Protein AF-A0A967LU82-F1 (afdb_monomer_lite)

pLDDT: mean 82.71, std 15.83, range [26.97, 98.06]

Foldseek 3Di:
DDDDPPPDPDDQDQDEDEAELDDDVVNVCSNVVSVHYYYYHDDPVSVVVSVVVRVVVVQFKDFQEDWDWDAQPLDNVDTAFKIKTKIWGDDAQAFIFIFIFMWTWDFDADVVLVGPGTDTATAALVRHGQADNSRFGDQQGHTNQFPHRARSGRLGGHLFVVLVVLQPDDPWDFPDLPDQRLPSAFEWEADPVVQWIDTLGLVPDDCVLQVHDDSLQVLLLSCLQSQAHSHADDSVSSGGGTGHSTRFAHQHQEHWDKDFWAFLVRDTQFIWIWTDHLLQKIWIFGQAWDWDADPVRDIDIDHHSYTDYIYGYSVLSNVSSVSVGRNDRAFHQNWYWDKDWDPDWPPPVPVPSGADRQIFTFMKIWTFRARNFQKIWIKGPRGRRCVPIGTPDMQHEADDCVVHVLPLATGFHWDWDWDWDQDPVRDIDIDIDTDSHDDCVCVCPPFDWPPVPPPPDDDDPIDGDDDPPDDPDPVVVPDD

Secondary structure (DSSP, 8-state):
----------------EEEES---HHHHHHHHHHT--EEEESSHHHHHHHHHHHHHHH-S-B--SPPEEEE-SSSTTSEEEEEEEEEEE--SSSPPEEEEEEEEEEEEE-GGGT--SEEEEEE-TTSSBSB-SSSPBPTT---TT-SS--TT-TTSSHHHHHHHHHSSSSTTS---TTS-TTTTS-EEEEETTTTEEEE-STTT--TTTTT-SSHHHHHHHHHHHTTB-S--SBTTTTB---B-S--SBP-SS-PPEEEEEE-SSS-EEEEEEEEE-TTS-EEEEESS-EEEE-TTS-EEEE-TT-EEEEEE-GGGGGGGGGGG-TTS----S-S-EEEEEEEEETT-SS--SPPPTT--EEEEEEEE-GGG-SEEEEEE--SSSGGG-EEEEEEE--S-TTT-TTTT--B--SPPEEEEEE-TTS-EEEEEE----B-GGGGG-S--B--SSSSSS--TT--B---TT----TTGGG--

Sequence (480 aa):
YDENNNGWATYTHTVHTIGFGLDHPLLGDIAESSGGIYITAFNEGQLINAFHSLSLAMTESQSFVAPVVSVDQANRTQSGDKIYTAFFRPLENDYWIGNLKKYGLRLMQRTECGRSTSEWVVVGSDNQPAVDCYGNFYPTSKSIWSKVADGGEAAAGGVGALLKDAMPGPHPTNVDQGAKWWDFRNMFTYDSATSSMVRFIRDNITSTDLNVADDETRDKVINFMYGYEFAVKDTTKGSPTFKREWILGDMVHSEPTIIDYLDKDNGLEARFVVAGANDGMLHVFTDQAITLTNAAGKSETYEPGREIWAFIPEDLLGNLKNFGDPSVHHYFVDGFSSLYRSRTFNDDVINDGYRGDDEYYNKTLVLSERRGGNSYWALDVSKPNPMDWTVKWQIQGGGDPALNPYSELKQTWSKPIFSRIQMPDDTFKDVVIFAGGYDPEEDGYPEVWEDNDEDGIKDSGESHTDTVGGTAGTYEYFNP

Radius of gyration: 25.56 Å; chains: 1; bounding box: 58×78×75 Å

Structure (mmCIF, N/CA/C/O backbone):
data_AF-A0A967LU82-F1
#
_entry.id   AF-A0A967LU82-F1
#
loop_
_atom_site.group_PDB
_atom_site.id
_atom_site.type_symbol
_atom_site.label_atom_id
_atom_site.label_alt_id
_atom_site.label_comp_id
_atom_site.label_asym_id
_atom_site.label_entity_id
_atom_site.label_seq_id
_atom_site.pdbx_PDB_ins_code
_atom_site.Cartn_x
_atom_site.Cartn_y
_atom_site.Cartn_z
_atom_site.occupancy
_atom_site.B_iso_or_equiv
_atom_site.auth_seq_id
_atom_site.auth_comp_id
_atom_site.auth_asym_id
_atom_site.auth_atom_id
_atom_site.pdbx_PDB_model_num
ATOM 1 N N . TYR A 1 1 ? -11.747 -13.122 44.601 1.00 31.92 1 TYR A N 1
ATOM 2 C CA . TYR A 1 1 ? -10.778 -12.250 45.281 1.00 31.92 1 TYR A CA 1
ATOM 3 C C . TYR A 1 1 ? -9.448 -12.955 45.178 1.00 31.92 1 TYR A C 1
ATOM 5 O O . TYR A 1 1 ? -9.208 -13.884 45.935 1.00 31.92 1 TYR A O 1
ATOM 13 N N . ASP A 1 2 ? -8.682 -12.599 44.155 1.00 26.97 2 ASP A N 1
ATOM 14 C CA . ASP A 1 2 ? -7.276 -12.968 44.026 1.00 26.97 2 ASP A CA 1
ATOM 15 C C . ASP A 1 2 ? -6.509 -11.642 43.982 1.00 26.97 2 ASP A C 1
ATOM 17 O O . ASP A 1 2 ? -6.878 -10.734 43.235 1.00 26.97 2 ASP A O 1
ATOM 21 N N . GLU A 1 3 ? -5.557 -11.485 44.896 1.00 30.44 3 GLU A N 1
ATOM 22 C CA . GLU A 1 3 ? -4.925 -10.215 45.269 1.00 30.44 3 GLU A CA 1
ATOM 23 C C . GLU A 1 3 ? -3.618 -9.947 44.506 1.00 30.44 3 GLU A C 1
ATOM 25 O O . GLU A 1 3 ? -2.878 -9.035 44.857 1.00 30.44 3 GLU A O 1
ATOM 30 N N . ASN A 1 4 ? -3.348 -10.671 43.417 1.00 35.06 4 ASN A N 1
ATOM 31 C CA . ASN A 1 4 ? -2.149 -10.474 42.601 1.00 35.06 4 ASN A CA 1
ATOM 32 C C . ASN A 1 4 ? -2.499 -10.064 41.167 1.00 35.06 4 ASN A C 1
ATOM 34 O O . ASN A 1 4 ? -2.273 -10.798 40.209 1.00 35.06 4 ASN A O 1
ATOM 38 N N . ASN A 1 5 ? -3.030 -8.849 41.017 1.00 37.62 5 ASN A N 1
ATOM 39 C CA . ASN A 1 5 ? -3.242 -8.204 39.721 1.00 37.62 5 ASN A CA 1
ATOM 40 C C . ASN A 1 5 ? -1.912 -7.650 39.172 1.00 37.62 5 ASN A C 1
ATOM 42 O O . ASN A 1 5 ? -1.723 -6.441 39.033 1.00 37.62 5 ASN A O 1
ATOM 46 N N . ASN A 1 6 ? -0.961 -8.544 38.902 1.00 34.47 6 ASN A N 1
ATOM 47 C CA . ASN A 1 6 ? 0.163 -8.232 38.034 1.00 34.47 6 ASN A CA 1
ATOM 48 C C . ASN A 1 6 ? -0.388 -8.236 36.606 1.00 34.47 6 ASN A C 1
ATOM 50 O O . ASN A 1 6 ? -0.737 -9.294 36.095 1.00 34.47 6 ASN A O 1
ATOM 54 N N . GLY A 1 7 ? -0.497 -7.053 35.993 1.00 35.06 7 GLY A N 1
ATOM 55 C CA . GLY A 1 7 ? -1.068 -6.813 34.661 1.00 35.06 7 GLY A CA 1
ATOM 56 C C . GLY A 1 7 ? -0.293 -7.458 33.509 1.00 35.06 7 GLY A C 1
ATOM 57 O O . GLY A 1 7 ? 0.259 -6.765 32.659 1.00 35.06 7 GLY A O 1
ATOM 58 N N . TRP A 1 8 ? -0.231 -8.784 33.495 1.00 32.75 8 TRP A N 1
ATOM 59 C CA . TRP A 1 8 ? 0.333 -9.579 32.421 1.00 32.75 8 TRP A CA 1
ATOM 60 C C . TRP A 1 8 ? -0.795 -9.773 31.414 1.00 32.75 8 TRP A C 1
ATOM 62 O O . TRP A 1 8 ? -1.858 -10.291 31.760 1.00 32.75 8 TRP A O 1
ATOM 72 N N . ALA A 1 9 ? -0.586 -9.303 30.185 1.00 38.06 9 ALA A N 1
ATOM 73 C CA . ALA A 1 9 ? -1.496 -9.576 29.085 1.00 38.06 9 ALA A CA 1
ATOM 74 C C . ALA A 1 9 ? -1.715 -11.093 29.002 1.00 38.06 9 ALA A C 1
ATOM 76 O O . ALA A 1 9 ? -0.766 -11.864 28.857 1.00 38.06 9 ALA A O 1
ATOM 77 N N . THR A 1 10 ? -2.959 -11.533 29.173 1.00 43.41 10 THR A N 1
ATOM 78 C CA . THR A 1 10 ? -3.323 -12.938 29.011 1.00 43.41 10 THR A CA 1
ATOM 79 C C . THR A 1 10 ? -3.406 -13.190 27.511 1.00 43.41 10 THR A C 1
ATOM 81 O O . THR A 1 10 ? -4.362 -12.768 26.868 1.00 43.41 10 THR A O 1
ATOM 84 N N . TYR A 1 11 ? -2.374 -13.804 26.932 1.00 39.41 11 TYR A N 1
ATOM 85 C CA . TYR A 1 11 ? -2.390 -14.208 25.528 1.00 39.41 11 TYR A CA 1
ATOM 86 C C . TYR A 1 11 ? -3.273 -15.449 25.387 1.00 39.41 11 TYR A C 1
ATOM 88 O O . TYR A 1 11 ? -2.876 -16.558 25.751 1.00 39.41 11 TYR A O 1
ATOM 96 N N . THR A 1 12 ? -4.493 -15.263 24.895 1.00 53.53 12 THR A N 1
ATOM 97 C CA . THR A 1 12 ? -5.363 -16.367 24.488 1.00 53.53 12 THR A CA 1
ATOM 98 C C . THR A 1 12 ? -4.834 -16.945 23.181 1.00 53.53 12 THR A C 1
ATOM 100 O O . THR A 1 12 ? -4.870 -16.283 22.149 1.00 53.53 12 THR A O 1
ATOM 103 N N . HIS A 1 13 ? -4.305 -18.166 23.247 1.00 59.56 13 HIS A N 1
ATOM 104 C CA . HIS A 1 13 ? -3.931 -18.951 22.075 1.00 59.56 13 HIS A CA 1
ATOM 105 C C . HIS A 1 13 ? -5.096 -19.870 21.733 1.00 59.56 13 HIS A C 1
ATOM 107 O O . HIS A 1 13 ? -5.561 -20.590 22.616 1.00 59.56 13 HIS A O 1
ATOM 113 N N . THR A 1 14 ? -5.532 -19.864 20.478 1.00 71.88 14 THR A N 1
ATOM 114 C CA . THR A 1 14 ? -6.543 -20.795 19.970 1.00 71.88 14 THR A CA 1
ATOM 115 C C . THR A 1 14 ? -5.876 -22.131 19.656 1.00 71.88 14 THR A C 1
ATOM 117 O O . THR A 1 14 ? -4.931 -22.177 18.869 1.00 71.88 14 THR A O 1
ATOM 120 N N . VAL A 1 15 ? -6.331 -23.224 20.272 1.00 80.62 15 VAL A N 1
ATOM 121 C CA . VAL A 1 15 ? -5.740 -24.558 20.099 1.00 80.62 15 VAL A CA 1
ATOM 122 C C . VAL A 1 15 ? -6.755 -25.473 19.427 1.00 80.62 15 VAL A C 1
ATOM 124 O O . VAL A 1 15 ? -7.807 -25.765 19.981 1.00 80.62 15 VAL A O 1
ATOM 127 N N . HIS A 1 16 ? -6.431 -25.969 18.236 1.00 83.25 16 HIS A N 1
ATOM 128 C CA . HIS A 1 16 ? -7.216 -27.005 17.567 1.00 83.25 16 HIS A CA 1
ATOM 129 C C . HIS A 1 16 ? -6.618 -28.382 17.865 1.00 83.25 16 HIS A C 1
ATOM 131 O O . HIS A 1 16 ? -5.397 -28.534 17.914 1.00 83.25 16 HIS A O 1
ATOM 137 N N . THR A 1 17 ? -7.457 -29.399 18.056 1.00 88.12 17 THR A N 1
ATOM 138 C CA . THR A 1 17 ? -7.002 -30.753 18.402 1.00 88.12 17 THR A CA 1
ATOM 139 C C . THR A 1 17 ? -7.580 -31.788 17.437 1.00 88.12 17 THR A C 1
ATOM 141 O O . THR A 1 17 ? -8.742 -31.713 17.032 1.00 88.12 17 THR A O 1
ATOM 144 N N . ILE A 1 18 ? -6.762 -32.781 17.065 1.00 88.31 18 ILE A N 1
ATOM 145 C CA . ILE A 1 18 ? -7.206 -33.947 16.291 1.00 88.31 18 ILE A CA 1
ATOM 146 C C . ILE A 1 18 ? -7.042 -35.208 17.140 1.00 88.31 18 ILE A C 1
ATOM 148 O O . ILE A 1 18 ? -5.933 -35.576 17.523 1.00 88.31 18 ILE A O 1
ATOM 152 N N . GLY A 1 19 ? -8.147 -35.901 17.405 1.00 87.56 19 GLY A N 1
ATOM 153 C CA . GLY A 1 19 ? -8.141 -37.232 18.004 1.00 87.56 19 GLY A CA 1
ATOM 154 C C . GLY A 1 19 ? -7.982 -38.310 16.934 1.00 87.56 19 GLY A C 1
ATOM 155 O O . GLY A 1 19 ? -8.972 -38.715 16.322 1.00 87.56 19 GLY A O 1
ATOM 156 N N . PHE A 1 20 ? -6.752 -38.775 16.682 1.00 87.88 20 PHE A N 1
ATOM 157 C CA . PHE A 1 20 ? -6.512 -39.853 15.716 1.00 87.88 20 PHE A CA 1
ATOM 158 C C . PHE A 1 20 ? -6.687 -41.237 16.356 1.00 87.88 20 PHE A C 1
ATOM 160 O O . PHE A 1 20 ? -5.961 -41.610 17.275 1.00 87.88 20 PHE A O 1
ATOM 167 N N . GLY A 1 21 ? -7.672 -42.001 15.882 1.00 81.12 21 GLY A N 1
ATOM 168 C CA . GLY A 1 21 ? -8.036 -43.320 16.404 1.00 81.12 21 GLY A CA 1
ATOM 169 C C . GLY A 1 21 ? -8.659 -43.293 17.804 1.00 81.12 21 GLY A C 1
ATOM 170 O O . GLY A 1 21 ? -8.883 -44.353 18.386 1.00 81.12 21 GLY A O 1
ATOM 171 N N . LEU A 1 22 ? -8.932 -42.103 18.346 1.00 85.75 22 LEU A N 1
ATOM 172 C CA . LEU A 1 22 ? -9.372 -41.897 19.719 1.00 85.75 22 LEU A CA 1
ATOM 173 C C . LEU A 1 22 ? -10.269 -40.659 19.819 1.00 85.75 22 LEU A C 1
ATOM 175 O O . LEU A 1 22 ? -9.895 -39.576 19.373 1.00 85.75 22 LEU A O 1
ATOM 179 N N . ASP A 1 23 ? -11.414 -40.828 20.474 1.00 87.69 23 ASP A N 1
ATOM 180 C CA . ASP A 1 23 ? -12.262 -39.735 20.946 1.00 87.69 23 ASP A CA 1
ATOM 181 C C . ASP A 1 23 ? -11.979 -39.513 22.442 1.00 87.69 23 ASP A C 1
ATOM 183 O O . ASP A 1 23 ? -12.190 -40.425 23.248 1.00 87.69 23 ASP A O 1
ATOM 187 N N . HIS A 1 24 ? -11.403 -38.363 22.808 1.00 89.00 24 HIS A N 1
ATOM 188 C CA . HIS A 1 24 ? -10.911 -38.099 24.161 1.00 89.00 24 HIS A CA 1
ATOM 189 C C . HIS A 1 24 ? -11.409 -36.744 24.697 1.00 89.00 24 HIS A C 1
ATOM 191 O O . HIS A 1 24 ? -11.010 -35.707 24.161 1.00 89.00 24 HIS A O 1
ATOM 197 N N . PRO A 1 25 ? -12.155 -36.719 25.823 1.00 87.94 25 PRO A N 1
ATOM 198 C CA . PRO A 1 25 ? -12.735 -35.497 26.390 1.00 87.94 25 PRO A CA 1
ATOM 199 C C . PRO A 1 25 ? -11.718 -34.381 26.638 1.00 87.94 25 PRO A C 1
ATOM 201 O O . PRO A 1 25 ? -11.972 -33.249 26.269 1.00 87.94 25 PRO A O 1
ATOM 204 N N . LEU A 1 26 ? -10.522 -34.708 27.147 1.00 88.62 26 LEU A N 1
ATOM 205 C CA . LEU A 1 26 ? -9.448 -33.720 27.348 1.00 88.62 26 LEU A CA 1
ATOM 206 C C . LEU A 1 26 ? -9.089 -32.940 26.073 1.00 88.62 26 LEU A C 1
ATOM 208 O O . LEU A 1 26 ? -8.809 -31.752 26.155 1.00 88.62 26 LEU A O 1
ATOM 212 N N . LEU A 1 27 ? -9.065 -33.592 24.905 1.00 87.56 27 LEU A N 1
ATOM 213 C CA . LEU A 1 27 ? -8.733 -32.914 23.648 1.00 87.56 27 LEU A CA 1
ATOM 214 C C . LEU A 1 27 ? -9.863 -31.975 23.219 1.00 87.56 27 LEU A C 1
ATOM 216 O O . LEU A 1 27 ? -9.579 -30.889 22.715 1.00 87.56 27 LEU A O 1
ATOM 220 N N . GLY A 1 28 ? -11.112 -32.376 23.475 1.00 86.38 28 GLY A N 1
ATOM 221 C CA . GLY A 1 28 ? -12.290 -31.526 23.326 1.00 86.38 28 GLY A CA 1
ATOM 222 C C . GLY A 1 28 ? -12.247 -30.320 24.261 1.00 86.38 28 GLY A C 1
ATOM 223 O O . GLY A 1 28 ? -12.344 -29.194 23.790 1.00 86.38 28 GLY A O 1
ATOM 224 N N . ASP A 1 29 ? -11.996 -30.543 25.551 1.00 86.44 29 ASP A N 1
ATOM 225 C CA . ASP A 1 29 ? -11.956 -29.496 26.577 1.00 86.44 29 ASP A CA 1
ATOM 226 C C . ASP A 1 29 ? -10.818 -28.487 26.329 1.00 86.44 29 ASP A C 1
ATOM 228 O O . ASP A 1 29 ? -10.999 -27.287 26.534 1.00 86.44 29 ASP A O 1
ATOM 232 N N . ILE A 1 30 ? -9.645 -28.942 25.858 1.00 83.50 30 ILE A N 1
ATOM 233 C CA . ILE A 1 30 ? -8.524 -28.060 25.476 1.00 83.50 30 ILE A CA 1
ATOM 234 C C . ILE A 1 30 ? -8.917 -27.168 24.293 1.00 83.50 30 ILE A C 1
ATOM 236 O O . ILE A 1 30 ? -8.650 -25.962 24.315 1.00 83.50 30 ILE A O 1
ATOM 240 N N . ALA A 1 31 ? -9.549 -27.743 23.267 1.00 85.06 31 ALA A N 1
ATOM 241 C CA . ALA A 1 31 ? -10.000 -26.975 22.116 1.00 85.06 31 ALA A CA 1
ATOM 242 C C . ALA A 1 31 ? -11.109 -25.991 22.512 1.00 85.06 31 ALA A C 1
ATOM 244 O O . ALA A 1 31 ? -10.983 -24.798 22.268 1.00 85.06 31 ALA A O 1
ATOM 245 N N . GLU A 1 32 ? -12.135 -26.440 23.230 1.00 82.00 32 GLU A N 1
ATOM 246 C CA . GLU A 1 32 ? -13.252 -25.595 23.661 1.00 82.00 32 GLU A CA 1
ATOM 247 C C . GLU A 1 32 ? -12.797 -24.454 24.585 1.00 82.00 32 GLU A C 1
ATOM 249 O O . GLU A 1 32 ? -13.165 -23.299 24.372 1.00 82.00 32 GLU A O 1
ATOM 254 N N . SER A 1 33 ? -11.929 -24.740 25.562 1.00 79.00 33 SER A N 1
ATOM 255 C CA . SER A 1 33 ? -11.409 -23.724 26.487 1.00 79.00 33 SER A CA 1
ATOM 256 C C . SER A 1 33 ? -10.528 -22.676 25.802 1.00 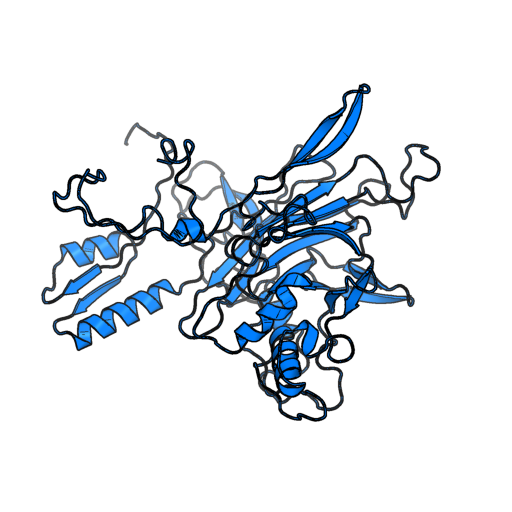79.00 33 SER A C 1
ATOM 258 O O . SER A 1 33 ? -10.335 -21.597 26.365 1.00 79.00 33 SER A O 1
ATOM 260 N N . SER A 1 34 ? -9.969 -22.991 24.634 1.00 74.06 34 SER A N 1
ATOM 261 C CA . SER A 1 34 ? -9.177 -22.062 23.824 1.00 74.06 34 SER A CA 1
ATOM 262 C C . SER A 1 34 ? -9.969 -21.436 22.669 1.00 74.06 34 SER A C 1
ATOM 264 O O . SER A 1 34 ? -9.426 -20.598 21.957 1.00 74.06 34 SER A O 1
ATOM 266 N N . GLY A 1 35 ? -11.241 -21.812 22.480 1.00 70.31 35 GLY A N 1
ATOM 267 C CA . GLY A 1 35 ? -12.061 -21.387 21.340 1.00 70.31 35 GLY A CA 1
ATOM 268 C C . GLY A 1 35 ? -11.730 -22.094 20.017 1.00 70.31 35 GLY A C 1
ATOM 269 O O . GLY A 1 35 ? -12.186 -21.655 18.966 1.00 70.31 35 GLY A O 1
ATOM 270 N N . GLY A 1 36 ? -10.928 -23.161 20.048 1.00 76.00 36 GLY A N 1
ATOM 271 C CA . GLY A 1 36 ? -10.556 -23.967 18.890 1.00 76.00 36 GLY A CA 1
ATOM 272 C C . GLY A 1 36 ? -11.543 -25.093 18.565 1.00 76.00 36 GLY A C 1
ATOM 273 O O . GLY A 1 36 ? -12.593 -25.263 19.182 1.00 76.00 36 GLY A O 1
ATOM 274 N N . ILE A 1 37 ? -11.187 -25.892 17.559 1.00 83.12 37 ILE A N 1
ATOM 275 C CA . ILE A 1 37 ? -12.029 -26.967 17.011 1.00 83.12 37 ILE A CA 1
ATOM 276 C C . ILE A 1 37 ? -11.418 -28.318 17.365 1.00 83.12 37 ILE A C 1
ATOM 278 O O . ILE A 1 37 ? -10.223 -28.535 17.154 1.00 83.12 37 ILE A O 1
ATOM 282 N N . TYR A 1 38 ? -12.258 -29.234 17.846 1.00 87.62 38 TYR A N 1
ATOM 283 C CA . TYR A 1 38 ? -11.906 -30.634 18.041 1.00 87.62 38 TYR A CA 1
ATOM 284 C C . TYR A 1 38 ? -12.461 -31.499 16.905 1.00 87.62 38 TYR A C 1
ATOM 286 O O . TYR A 1 38 ? -13.664 -31.484 16.639 1.00 87.62 38 TYR A O 1
ATOM 294 N N . ILE A 1 39 ? -11.592 -32.268 16.243 1.00 89.06 39 ILE A N 1
ATOM 295 C CA . ILE A 1 39 ? -11.975 -33.214 15.185 1.00 89.06 39 ILE A CA 1
ATOM 296 C C . ILE A 1 39 ? -11.474 -34.614 15.542 1.00 89.06 39 ILE A C 1
ATOM 298 O O . ILE A 1 39 ? -10.340 -34.790 15.978 1.00 89.06 39 ILE A O 1
ATOM 302 N N . THR A 1 40 ? -12.293 -35.640 15.319 1.00 88.75 40 THR A N 1
ATOM 303 C CA . THR A 1 40 ? -11.867 -37.042 15.425 1.00 88.75 40 THR A CA 1
ATOM 304 C C . THR A 1 40 ? -11.640 -37.642 14.042 1.00 88.75 40 THR A C 1
ATOM 306 O O . THR A 1 40 ? -12.401 -37.404 13.104 1.00 88.75 40 THR A O 1
ATOM 309 N N . ALA A 1 41 ? -10.579 -38.434 13.905 1.00 87.56 41 ALA A N 1
ATOM 310 C CA . ALA A 1 41 ? -10.230 -39.118 12.667 1.00 87.56 41 ALA A CA 1
ATOM 311 C C . ALA A 1 41 ? -9.848 -40.570 12.963 1.00 87.56 41 ALA A C 1
ATOM 313 O O . ALA A 1 41 ? -8.946 -40.819 13.747 1.00 87.56 41 ALA A O 1
ATOM 314 N N . PHE A 1 42 ? -10.498 -41.549 12.334 1.00 88.38 42 PHE A N 1
ATOM 315 C CA . PHE A 1 42 ? -10.278 -42.981 12.606 1.00 88.38 42 PHE A CA 1
ATOM 316 C C . PHE A 1 42 ? -9.566 -43.725 11.469 1.00 88.38 42 PHE A C 1
ATOM 318 O O . PHE A 1 42 ? -9.371 -44.937 11.541 1.00 88.38 42 PHE A O 1
ATOM 325 N N . ASN A 1 43 ? -9.199 -43.024 10.398 1.00 83.94 43 ASN A N 1
ATOM 326 C CA . ASN A 1 43 ? -8.420 -43.555 9.284 1.00 83.94 43 ASN A CA 1
ATOM 327 C C . ASN A 1 43 ? -7.684 -42.423 8.554 1.00 83.94 43 ASN A C 1
ATOM 329 O O . ASN A 1 43 ? -7.975 -41.250 8.775 1.00 83.94 43 ASN A O 1
ATOM 333 N N . GLU A 1 44 ? -6.746 -42.786 7.680 1.00 79.69 44 GLU A N 1
ATOM 334 C CA . GLU A 1 44 ? -5.911 -41.856 6.906 1.00 79.69 44 GLU A CA 1
ATOM 335 C C . GLU A 1 44 ? -6.736 -40.817 6.130 1.00 79.69 44 GLU A C 1
ATOM 337 O O . GLU A 1 44 ? -6.476 -39.623 6.237 1.00 79.69 44 GLU A O 1
ATOM 342 N N . GLY A 1 45 ? -7.797 -41.240 5.433 1.00 79.94 45 GLY A N 1
ATOM 343 C CA . GLY A 1 45 ? -8.665 -40.318 4.693 1.00 79.94 45 GLY A CA 1
ATOM 344 C C . GLY A 1 45 ? -9.393 -39.315 5.597 1.00 79.94 45 GLY A C 1
ATOM 345 O O . GLY A 1 45 ? -9.518 -38.142 5.256 1.00 79.94 45 GLY A O 1
ATOM 346 N N . GLN A 1 46 ? -9.845 -39.746 6.778 1.00 78.31 46 GLN A N 1
ATOM 347 C CA . GLN A 1 46 ? -10.445 -38.854 7.775 1.00 78.31 46 GLN A CA 1
ATOM 348 C C . GLN A 1 46 ? -9.419 -37.918 8.413 1.00 78.31 46 GLN A C 1
ATOM 350 O O . GLN A 1 46 ? -9.767 -36.784 8.720 1.00 78.31 46 GLN A O 1
ATOM 355 N N . LEU A 1 47 ? -8.174 -38.364 8.591 1.00 83.06 47 LEU A N 1
ATOM 356 C CA . LEU A 1 47 ? -7.101 -37.532 9.129 1.00 83.06 47 LEU A CA 1
ATOM 357 C C . LEU A 1 47 ? -6.727 -36.422 8.143 1.00 83.06 47 LEU A C 1
ATOM 359 O O . LEU A 1 47 ? -6.637 -35.265 8.539 1.00 83.06 47 LEU A O 1
ATOM 363 N N . ILE A 1 48 ? -6.609 -36.754 6.855 1.00 78.00 48 ILE A N 1
ATOM 364 C CA . ILE A 1 48 ? -6.393 -35.775 5.780 1.00 78.00 48 ILE A CA 1
ATOM 365 C C . ILE A 1 48 ? -7.532 -34.742 5.765 1.00 78.00 48 ILE A C 1
ATOM 367 O O . ILE A 1 48 ? -7.283 -33.540 5.820 1.00 78.00 48 ILE A O 1
ATOM 371 N N . ASN A 1 49 ? -8.792 -35.186 5.797 1.00 77.56 49 ASN A N 1
ATOM 372 C CA . ASN A 1 49 ? -9.946 -34.279 5.841 1.00 77.56 49 ASN A CA 1
ATOM 373 C C . ASN A 1 49 ? -10.002 -33.428 7.122 1.00 77.56 49 ASN A C 1
ATOM 375 O O . ASN A 1 49 ? -10.463 -32.286 7.072 1.00 77.56 49 ASN A O 1
ATOM 379 N N . ALA A 1 50 ? -9.547 -33.964 8.259 1.00 81.62 50 ALA A N 1
ATOM 380 C CA . ALA A 1 50 ? -9.446 -33.223 9.511 1.00 81.62 50 ALA A CA 1
ATOM 381 C C . ALA A 1 50 ? -8.411 -32.095 9.399 1.00 81.62 50 ALA A C 1
ATOM 383 O O . ALA A 1 50 ? -8.723 -30.963 9.761 1.00 81.62 50 ALA A O 1
ATOM 384 N N . PHE A 1 51 ? -7.235 -32.365 8.819 1.00 80.75 51 PHE A N 1
ATOM 385 C CA . PHE A 1 51 ? -6.239 -31.326 8.544 1.00 80.75 51 PHE A CA 1
ATOM 386 C C . PHE A 1 51 ? -6.763 -30.262 7.577 1.00 80.75 51 PHE A C 1
ATOM 388 O O . PHE A 1 51 ? -6.611 -29.079 7.866 1.00 80.75 51 PHE A O 1
ATOM 395 N N . HIS A 1 52 ? -7.455 -30.643 6.497 1.00 76.06 52 HIS A N 1
ATOM 396 C CA . HIS A 1 52 ? -8.074 -29.663 5.594 1.00 76.06 52 HIS A CA 1
ATOM 397 C C . HIS A 1 52 ? -9.144 -28.817 6.296 1.00 76.06 52 HIS A C 1
ATOM 399 O O . HIS A 1 52 ? -9.191 -27.606 6.118 1.00 76.06 52 HIS A O 1
ATOM 405 N N . SER A 1 53 ? -9.985 -29.429 7.132 1.00 73.94 53 SER A N 1
ATOM 406 C CA . SER A 1 53 ? -11.039 -28.712 7.860 1.00 73.94 53 SER A CA 1
ATOM 407 C C . SER A 1 53 ? -10.465 -27.734 8.888 1.00 73.94 53 SER A C 1
ATOM 409 O O . SER A 1 53 ? -10.962 -26.617 9.007 1.00 73.94 53 SER A O 1
ATOM 411 N N . LEU A 1 54 ? -9.406 -28.127 9.609 1.00 75.81 54 LEU A N 1
ATOM 412 C CA . LEU A 1 54 ? -8.697 -27.222 10.514 1.00 75.81 54 LEU A CA 1
ATOM 413 C C . LEU A 1 54 ? -7.955 -26.126 9.753 1.00 75.81 54 LEU A C 1
ATOM 415 O O . LEU A 1 54 ? -8.015 -24.978 10.167 1.00 75.81 54 LEU A O 1
ATOM 419 N N . SER A 1 55 ? -7.324 -26.446 8.622 1.00 66.44 55 SER A N 1
ATOM 420 C CA . SER A 1 55 ? -6.681 -25.448 7.766 1.00 66.44 55 SER A CA 1
ATOM 421 C C . SER A 1 55 ? -7.690 -24.398 7.292 1.00 66.44 55 SER A C 1
ATOM 423 O O . SER A 1 55 ? -7.443 -23.210 7.467 1.00 66.44 55 SER A O 1
ATOM 425 N N . LEU A 1 56 ? -8.876 -24.815 6.834 1.00 64.06 56 LEU A N 1
ATOM 426 C CA . LEU A 1 56 ? -9.976 -23.908 6.487 1.00 64.06 56 LEU A CA 1
ATOM 427 C C . LEU A 1 56 ? -10.444 -23.074 7.688 1.00 64.06 56 LEU A C 1
ATOM 429 O O . LEU A 1 56 ? -10.699 -21.884 7.538 1.00 64.06 56 LEU A O 1
ATOM 433 N N . ALA A 1 57 ? -10.519 -23.649 8.888 1.00 62.00 57 ALA A N 1
ATOM 434 C CA . ALA A 1 57 ? -10.847 -22.886 10.093 1.00 62.00 57 ALA A CA 1
ATOM 435 C C . ALA A 1 57 ? -9.748 -21.886 10.499 1.00 62.00 57 ALA A C 1
ATOM 437 O O . ALA A 1 57 ? -10.045 -20.857 11.090 1.00 62.00 57 ALA A O 1
ATOM 438 N N . MET A 1 58 ? -8.488 -22.157 10.152 1.00 63.91 58 MET A N 1
ATOM 439 C CA . MET A 1 58 ? -7.362 -21.243 10.366 1.00 63.91 58 MET A CA 1
ATOM 440 C C . MET A 1 58 ? -7.268 -20.145 9.293 1.00 63.91 58 MET A C 1
ATOM 442 O O . MET A 1 58 ? -6.511 -19.194 9.474 1.00 63.91 58 MET A O 1
ATOM 446 N N . THR A 1 59 ? -8.054 -20.219 8.210 1.00 56.62 59 THR A N 1
ATOM 447 C CA . THR A 1 59 ? -8.151 -19.152 7.191 1.00 56.62 59 THR A CA 1
ATOM 448 C C . THR A 1 59 ? -9.041 -17.975 7.610 1.00 56.62 59 THR A C 1
ATOM 450 O O . THR A 1 59 ? -9.538 -17.241 6.759 1.00 56.62 59 THR A O 1
ATOM 453 N N . GLU A 1 60 ? -9.275 -17.760 8.907 1.00 60.66 60 GLU A N 1
ATOM 454 C CA . GLU A 1 60 ? -9.936 -16.539 9.378 1.00 60.66 60 GLU A CA 1
ATOM 455 C C . GLU A 1 60 ? -9.089 -15.291 9.093 1.00 60.66 60 GLU A C 1
ATOM 457 O O . GLU A 1 60 ? -7.873 -15.353 8.902 1.00 60.66 60 GLU A O 1
ATOM 462 N N . SER A 1 61 ? -9.752 -14.135 9.049 1.00 57.16 61 SER A N 1
ATOM 463 C CA . SER A 1 61 ? -9.085 -12.848 8.871 1.00 57.16 61 SER A CA 1
ATOM 464 C C . SER A 1 61 ? -8.164 -12.558 10.063 1.00 57.16 61 SER A C 1
ATOM 466 O O . SER A 1 61 ? -8.624 -12.434 11.194 1.00 57.16 61 SER A O 1
ATOM 468 N N . GLN A 1 62 ? -6.867 -12.418 9.805 1.00 64.69 62 GLN A N 1
ATOM 469 C CA . GLN A 1 62 ? -5.834 -12.128 10.794 1.00 64.69 62 GLN A CA 1
ATOM 470 C C . GLN A 1 62 ? -5.361 -10.672 10.692 1.00 64.69 62 GLN A C 1
ATOM 472 O O . GLN A 1 62 ? -5.479 -10.015 9.657 1.00 64.69 62 GLN A O 1
ATOM 477 N N . SER A 1 63 ? -4.785 -10.165 11.781 1.00 56.31 63 SER A N 1
ATOM 478 C CA . SER A 1 63 ? -4.074 -8.885 11.824 1.00 56.31 63 SER A CA 1
ATOM 479 C C . SER A 1 63 ? -2.794 -9.075 12.632 1.00 56.31 63 SER A C 1
ATOM 481 O O . SER A 1 63 ? -2.834 -9.063 13.860 1.00 56.31 63 SER A O 1
ATOM 483 N N . PHE A 1 64 ? -1.656 -9.239 11.952 1.00 55.03 64 PHE A N 1
ATOM 484 C CA . PHE A 1 64 ? -0.337 -9.320 12.602 1.00 55.03 64 PHE A CA 1
ATOM 485 C C . PHE A 1 64 ? 0.394 -7.973 12.660 1.00 55.03 64 PHE A C 1
ATOM 487 O O . PHE A 1 64 ? 1.381 -7.834 13.382 1.00 55.03 64 PHE A O 1
ATOM 494 N N . VAL A 1 65 ? -0.108 -6.962 11.948 1.00 55.75 65 VAL A N 1
ATOM 495 C CA . VAL A 1 65 ? 0.458 -5.611 11.945 1.00 55.75 65 VAL A CA 1
ATOM 496 C C . VAL A 1 65 ? -0.030 -4.826 13.159 1.00 55.75 65 VAL A C 1
ATOM 498 O O . VAL A 1 65 ? -1.219 -4.840 13.492 1.00 55.75 65 VAL A O 1
ATOM 501 N N . ALA A 1 66 ? 0.881 -4.091 13.802 1.00 54.50 66 ALA A N 1
ATOM 502 C CA . ALA A 1 66 ? 0.517 -3.163 14.862 1.00 54.50 66 ALA A CA 1
ATOM 503 C C . ALA A 1 66 ? -0.440 -2.088 14.310 1.00 54.50 66 ALA A C 1
ATOM 505 O O . ALA A 1 66 ? -0.117 -1.416 13.326 1.00 54.50 66 ALA A O 1
ATOM 506 N N . PRO A 1 67 ? -1.619 -1.889 14.919 1.00 57.62 67 PRO A N 1
ATOM 507 C CA . PRO A 1 67 ? -2.540 -0.879 14.441 1.00 57.62 67 PRO A CA 1
ATOM 508 C C . PRO A 1 67 ? -1.965 0.518 14.691 1.00 57.62 67 PRO A C 1
ATOM 510 O O . PRO A 1 67 ? -1.376 0.793 15.740 1.00 57.62 67 PRO A O 1
ATOM 513 N N . VAL A 1 68 ? -2.159 1.424 13.736 1.00 65.50 68 VAL A N 1
ATOM 514 C CA . VAL A 1 68 ? -1.572 2.764 13.797 1.00 65.50 68 VAL A CA 1
ATOM 515 C C . VAL A 1 68 ? -2.603 3.760 14.291 1.00 65.50 68 VAL A C 1
ATOM 517 O O . VAL A 1 68 ? -3.706 3.864 13.759 1.00 65.50 68 VAL A O 1
ATOM 520 N N . VAL A 1 69 ? -2.241 4.510 15.327 1.00 61.06 69 VAL A N 1
ATOM 521 C CA . VAL A 1 69 ? -3.066 5.586 15.876 1.00 61.06 69 VAL A CA 1
ATOM 522 C C . VAL A 1 69 ? -2.560 6.903 15.310 1.00 61.06 69 VAL A C 1
ATOM 524 O O . VAL A 1 69 ? -1.365 7.193 15.371 1.00 61.06 69 VAL A O 1
ATOM 527 N N . SER A 1 70 ? -3.458 7.719 14.754 1.00 55.03 70 SER A N 1
ATOM 528 C CA . SER A 1 70 ? -3.065 9.063 14.314 1.00 55.03 70 SER A CA 1
ATOM 529 C C . SER A 1 70 ? -2.537 9.867 15.493 1.00 55.03 70 SER A C 1
ATOM 531 O O . SER A 1 70 ? -3.097 9.778 16.575 1.00 55.03 70 SER A O 1
ATOM 533 N N . VAL A 1 71 ? -1.515 10.690 15.297 1.00 55.03 71 VAL A N 1
ATOM 534 C CA . VAL A 1 71 ? -1.146 11.748 16.248 1.00 55.03 71 VAL A CA 1
ATOM 535 C C . VAL A 1 71 ? -1.779 13.056 15.798 1.00 55.03 71 VAL A C 1
ATOM 537 O O . VAL A 1 71 ? -1.892 13.313 14.597 1.00 55.03 71 VAL A O 1
ATOM 540 N N . ASP A 1 72 ? -2.213 13.882 16.746 1.00 53.66 72 ASP A N 1
ATOM 541 C CA . ASP A 1 72 ? -2.584 15.254 16.420 1.00 53.66 72 ASP A CA 1
ATOM 542 C C . ASP A 1 72 ? -1.302 16.010 16.035 1.00 53.66 72 ASP A C 1
ATOM 544 O O . ASP A 1 72 ? -0.372 16.163 16.829 1.00 53.66 72 ASP A O 1
ATOM 548 N N . GLN A 1 73 ? -1.206 16.434 14.775 1.00 53.03 73 GLN A N 1
ATOM 549 C CA . GLN A 1 73 ? -0.007 17.112 14.291 1.00 53.03 73 GLN A CA 1
ATOM 550 C C . GLN A 1 73 ? 0.080 18.583 14.694 1.00 53.03 73 GLN A C 1
ATOM 552 O O . GLN A 1 73 ? 1.197 19.114 14.709 1.00 53.03 73 GLN A O 1
ATOM 557 N N . ALA A 1 74 ? -1.040 19.222 15.043 1.00 53.38 74 ALA A N 1
ATOM 558 C CA .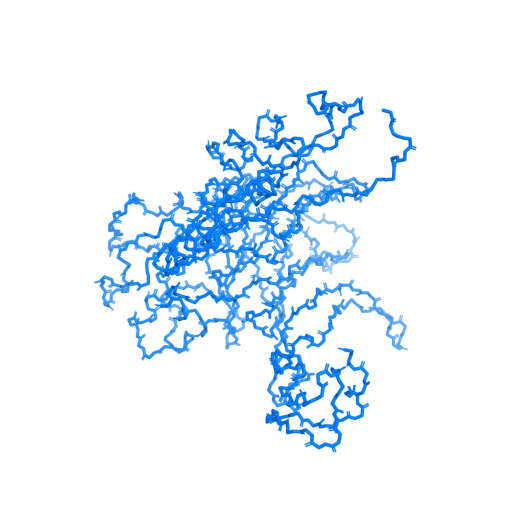 ALA A 1 74 ? -1.050 20.561 15.623 1.00 53.38 74 ALA A CA 1
ATOM 559 C C . ALA A 1 74 ? -0.665 20.497 17.109 1.00 53.38 74 ALA A C 1
ATOM 561 O O . ALA A 1 74 ? 0.092 21.341 17.592 1.00 53.38 74 ALA A O 1
ATOM 562 N N . ASN A 1 75 ? -1.096 19.441 17.808 1.00 48.44 75 ASN A N 1
ATOM 563 C CA . ASN A 1 75 ? -0.692 19.150 19.179 1.00 48.44 75 ASN A CA 1
ATOM 564 C C . ASN A 1 75 ? -0.029 17.769 19.320 1.00 48.44 75 ASN A C 1
ATOM 566 O O . ASN A 1 75 ? -0.645 16.797 19.754 1.00 48.44 75 ASN A O 1
ATOM 570 N N . ARG A 1 76 ? 1.286 17.715 19.069 1.00 55.44 76 ARG A N 1
ATOM 571 C CA . ARG A 1 76 ? 2.113 16.488 19.121 1.00 55.44 76 ARG A CA 1
ATOM 572 C C . ARG A 1 76 ? 2.183 15.791 20.490 1.00 55.44 76 ARG A C 1
ATOM 574 O O . ARG A 1 76 ? 2.875 14.785 20.616 1.00 55.44 76 ARG A O 1
ATOM 581 N N . THR A 1 77 ? 1.527 16.329 21.518 1.00 43.16 77 THR A N 1
ATOM 582 C CA . THR A 1 77 ? 1.426 15.702 22.846 1.00 43.16 77 THR A CA 1
ATOM 583 C C . THR A 1 77 ? 0.186 14.820 23.005 1.00 43.16 77 THR A C 1
ATOM 585 O O . THR A 1 77 ? 0.072 14.128 24.015 1.00 43.16 77 THR A O 1
ATOM 588 N N . GLN A 1 78 ? -0.724 14.812 22.023 1.00 43.31 78 GLN A N 1
ATOM 589 C CA . GLN A 1 78 ? -1.972 14.058 22.082 1.00 43.31 78 GLN A CA 1
ATOM 590 C C . GLN A 1 78 ? -2.054 13.013 20.959 1.00 43.31 78 GLN A C 1
ATOM 592 O O . GLN A 1 78 ? -1.877 13.314 19.775 1.00 43.31 78 GLN A O 1
ATOM 597 N N . SER A 1 79 ? -2.348 11.766 21.332 1.00 59.34 79 SER A N 1
ATOM 598 C CA . SER A 1 79 ? -2.772 10.742 20.375 1.00 59.34 79 SER A CA 1
ATOM 599 C C . SER A 1 79 ? -4.178 11.085 19.882 1.00 59.34 79 SER A C 1
ATOM 601 O O . SER A 1 79 ? -5.049 11.459 20.668 1.00 59.34 79 SER A O 1
ATOM 603 N N . GLY A 1 80 ? -4.389 10.984 18.578 1.00 67.19 80 GLY A N 1
ATOM 604 C CA . GLY A 1 80 ? -5.685 11.148 17.938 1.00 67.19 80 GLY A CA 1
ATOM 605 C C . GLY A 1 80 ? -6.656 10.019 18.287 1.00 67.19 80 GLY A C 1
ATOM 606 O O . GLY A 1 80 ? -6.290 8.990 18.849 1.00 67.19 80 GLY A O 1
ATOM 607 N N . ASP A 1 81 ? -7.919 10.217 17.928 1.00 80.56 81 ASP A N 1
ATOM 608 C CA . ASP A 1 81 ? -9.038 9.339 18.278 1.00 80.56 81 ASP A CA 1
ATOM 609 C C . ASP A 1 81 ? -9.346 8.291 17.197 1.00 80.56 81 ASP A C 1
ATOM 611 O O . ASP A 1 81 ? -10.423 7.695 17.211 1.00 80.56 81 ASP A O 1
ATOM 615 N N . LYS A 1 82 ? -8.447 8.092 16.224 1.00 87.69 82 LYS A N 1
ATOM 616 C CA . LYS A 1 82 ? -8.609 7.148 15.109 1.00 87.69 82 LYS A CA 1
ATOM 617 C C . LYS A 1 82 ? -7.487 6.126 15.093 1.00 87.69 82 LYS A C 1
ATOM 619 O O . LYS A 1 82 ? -6.326 6.471 15.311 1.00 87.69 82 LYS A O 1
ATOM 624 N N . ILE A 1 83 ? -7.862 4.895 14.773 1.00 87.50 83 ILE A N 1
ATOM 625 C CA . ILE A 1 83 ? -6.970 3.752 14.625 1.00 87.50 83 ILE A CA 1
ATOM 626 C C . ILE A 1 83 ? -7.161 3.138 13.236 1.00 87.50 83 ILE A C 1
ATOM 628 O O . ILE A 1 83 ? -8.294 2.988 12.770 1.00 87.50 83 ILE A O 1
ATOM 632 N N . TYR A 1 84 ? -6.054 2.823 12.574 1.00 90.25 84 TYR A N 1
ATOM 633 C CA . TYR A 1 84 ? -6.011 2.172 11.269 1.00 90.25 84 TYR A CA 1
ATOM 634 C C . TYR A 1 84 ? -5.447 0.774 11.451 1.00 90.25 84 TYR A C 1
ATOM 636 O O . TYR A 1 84 ? -4.361 0.607 12.008 1.00 90.25 84 TYR A O 1
ATOM 644 N N . THR A 1 85 ? -6.194 -0.219 10.991 1.00 87.75 85 THR A N 1
ATOM 645 C CA . THR A 1 85 ? -5.859 -1.628 11.179 1.00 87.75 85 THR A CA 1
ATOM 646 C C . THR A 1 85 ? -5.847 -2.315 9.829 1.00 87.75 85 THR A C 1
ATOM 648 O O . THR A 1 85 ? -6.835 -2.258 9.089 1.00 87.75 85 THR A O 1
ATOM 651 N N . ALA A 1 86 ? -4.705 -2.919 9.513 1.00 89.38 86 ALA A N 1
ATOM 652 C CA . ALA A 1 86 ? -4.532 -3.779 8.360 1.00 89.38 86 ALA A CA 1
ATOM 653 C C . ALA A 1 86 ? -4.991 -5.198 8.718 1.00 89.38 86 ALA A C 1
ATOM 655 O O . ALA A 1 86 ? -4.696 -5.695 9.800 1.00 89.38 86 ALA A O 1
ATOM 656 N N . PHE A 1 87 ? -5.724 -5.828 7.815 1.00 88.75 87 PHE A N 1
ATOM 657 C CA . PHE A 1 87 ? -6.196 -7.199 7.935 1.00 88.75 87 PHE A CA 1
ATOM 658 C C . PHE A 1 87 ? -5.739 -7.972 6.719 1.00 88.75 87 PHE A C 1
ATOM 660 O O . PHE A 1 87 ? -5.665 -7.418 5.620 1.00 88.75 87 PHE A O 1
ATOM 667 N N . PHE A 1 88 ? -5.526 -9.265 6.893 1.00 89.31 88 PHE A N 1
ATOM 668 C CA . PHE A 1 88 ? -5.346 -10.161 5.775 1.00 89.31 88 PHE A CA 1
ATOM 669 C C . PHE A 1 88 ? -5.990 -11.514 6.031 1.00 89.31 88 PHE A C 1
ATOM 671 O O . PHE A 1 88 ? -6.297 -11.871 7.164 1.00 89.31 88 PHE A O 1
ATOM 678 N N . ARG A 1 89 ? -6.221 -12.265 4.962 1.00 88.25 89 ARG A N 1
ATOM 679 C CA . ARG A 1 89 ? -6.769 -13.608 5.025 1.00 88.25 89 ARG A CA 1
ATOM 680 C C . ARG A 1 89 ? -5.980 -14.515 4.088 1.00 88.25 89 ARG A C 1
ATOM 682 O O . ARG A 1 89 ? -6.053 -14.297 2.872 1.00 88.25 89 ARG A O 1
ATOM 689 N N . PRO A 1 90 ? -5.245 -15.503 4.622 1.00 85.19 90 PRO A N 1
ATOM 690 C CA . PRO A 1 90 ? -4.571 -16.477 3.789 1.00 85.19 90 PRO A CA 1
ATOM 691 C C . PRO A 1 90 ? -5.607 -17.345 3.078 1.00 85.19 90 PRO A C 1
ATOM 693 O O . PRO A 1 90 ? -6.617 -17.728 3.670 1.00 85.19 90 PRO A O 1
ATOM 696 N N . LEU A 1 91 ? -5.363 -17.640 1.807 1.00 82.75 91 LEU A N 1
ATOM 697 C CA . LEU A 1 91 ? -6.177 -18.557 1.017 1.00 82.75 91 LEU A CA 1
ATOM 698 C C . LEU A 1 91 ? -5.294 -19.669 0.457 1.00 82.75 91 LEU A C 1
ATOM 700 O O . LEU A 1 91 ? -4.118 -19.458 0.161 1.00 82.75 91 LEU A O 1
ATOM 704 N N . GLU A 1 92 ? -5.868 -20.862 0.342 1.00 79.44 92 GLU A N 1
ATOM 705 C CA . GLU A 1 92 ? -5.216 -22.004 -0.292 1.00 79.44 92 GLU A CA 1
ATOM 706 C C . GLU A 1 92 ? -5.504 -21.972 -1.797 1.00 79.44 92 GLU A C 1
ATOM 708 O O . GLU A 1 92 ? -6.665 -21.885 -2.198 1.00 79.44 92 GLU A O 1
ATOM 713 N N . ASN A 1 93 ? -4.463 -22.075 -2.629 1.00 81.19 93 ASN A N 1
ATOM 714 C CA . ASN A 1 93 ? -4.569 -22.036 -4.095 1.00 81.19 93 ASN A CA 1
ATOM 715 C C . ASN A 1 93 ? -5.260 -20.776 -4.650 1.00 81.19 93 ASN A C 1
ATOM 717 O O . ASN A 1 93 ? -5.837 -20.813 -5.740 1.00 81.19 93 ASN A O 1
ATOM 721 N N . ASP A 1 94 ? -5.218 -19.677 -3.900 1.00 86.88 94 ASP A N 1
ATOM 722 C CA . ASP A 1 94 ? -5.727 -18.375 -4.308 1.00 86.88 94 ASP A CA 1
ATOM 723 C C . ASP A 1 94 ? -4.890 -17.264 -3.661 1.00 86.88 94 ASP A C 1
ATOM 725 O O . ASP A 1 94 ? -4.157 -17.476 -2.690 1.00 86.88 94 ASP A O 1
ATOM 729 N N . TYR A 1 95 ? -5.008 -16.057 -4.198 1.00 90.81 95 TYR A N 1
ATOM 730 C CA . TYR A 1 95 ? -4.264 -14.902 -3.718 1.00 90.81 95 TYR A CA 1
ATOM 731 C C . TYR A 1 95 ? -4.763 -14.477 -2.346 1.00 90.81 95 TYR A C 1
ATOM 733 O O . TYR A 1 95 ? -5.965 -14.315 -2.119 1.00 90.81 95 TYR A O 1
ATOM 741 N N . TRP A 1 96 ? -3.827 -14.241 -1.434 1.00 91.44 96 TRP A N 1
ATOM 742 C CA . TRP A 1 96 ? -4.161 -13.750 -0.110 1.00 91.44 96 TRP A CA 1
ATOM 743 C C . TRP A 1 96 ? -4.857 -12.395 -0.202 1.00 91.44 96 TRP A C 1
ATOM 745 O O . TRP A 1 96 ? -4.522 -11.521 -1.003 1.00 91.44 96 TRP A O 1
ATOM 755 N N . ILE A 1 97 ? -5.879 -12.248 0.628 1.00 92.62 97 ILE A N 1
ATOM 756 C CA . ILE A 1 97 ? -6.739 -11.072 0.638 1.00 92.62 97 ILE A CA 1
ATOM 757 C C . ILE A 1 97 ? -6.220 -10.113 1.692 1.00 92.62 97 ILE A C 1
ATOM 759 O O . ILE A 1 97 ? -5.982 -10.543 2.814 1.00 92.62 97 ILE A O 1
ATOM 763 N N . GLY A 1 98 ? -6.135 -8.820 1.385 1.00 93.50 98 GLY A N 1
ATOM 764 C CA . GLY A 1 98 ? -5.881 -7.791 2.389 1.00 93.50 98 GLY A CA 1
ATOM 765 C C . GLY A 1 98 ? -6.933 -6.707 2.450 1.00 93.50 98 GLY A C 1
ATOM 766 O O . GLY A 1 98 ? -7.755 -6.521 1.550 1.00 93.50 98 GLY A O 1
ATOM 767 N N . ASN A 1 99 ? -6.922 -5.976 3.557 1.00 94.81 99 ASN A N 1
ATOM 768 C CA . ASN A 1 99 ? -7.797 -4.841 3.768 1.00 94.81 99 ASN A CA 1
ATOM 769 C C . ASN A 1 99 ? -7.197 -3.860 4.766 1.00 94.81 99 ASN A C 1
ATOM 771 O O . ASN A 1 99 ? -6.453 -4.237 5.662 1.00 94.81 99 ASN A O 1
ATOM 775 N N . LEU A 1 100 ? -7.601 -2.603 4.657 1.00 94.56 100 LEU A N 1
ATOM 776 C CA . LEU A 1 100 ? -7.294 -1.569 5.628 1.00 94.56 100 LEU A CA 1
ATOM 777 C C . LEU A 1 100 ? -8.603 -0.954 6.105 1.00 94.56 100 LEU A C 1
ATOM 779 O O . LEU A 1 100 ? -9.461 -0.553 5.310 1.00 94.56 100 LEU A O 1
ATOM 783 N N . LYS A 1 101 ? -8.765 -0.881 7.422 1.00 94.25 101 LYS A N 1
ATOM 784 C CA . LYS A 1 101 ? -9.978 -0.370 8.055 1.00 94.25 101 LYS A CA 1
ATOM 785 C C . LYS A 1 101 ? -9.643 0.720 9.052 1.00 94.25 101 LYS A C 1
ATOM 787 O O . LYS A 1 101 ? -8.608 0.691 9.711 1.00 94.25 101 LYS A O 1
ATOM 792 N N . LYS A 1 102 ? -10.566 1.669 9.178 1.00 94.44 102 LYS A N 1
ATOM 793 C CA . LYS A 1 102 ? -10.493 2.773 10.134 1.00 94.44 102 LYS A CA 1
ATOM 794 C C . LYS A 1 102 ? -11.528 2.569 11.232 1.00 94.44 102 LYS A C 1
ATOM 796 O O . LYS A 1 102 ? -12.710 2.396 10.937 1.00 94.44 102 LYS A O 1
ATOM 801 N N . TYR A 1 103 ? -11.109 2.666 12.484 1.00 92.81 103 TYR A N 1
ATOM 802 C CA . TYR A 1 103 ? -11.985 2.660 13.654 1.00 92.81 103 TYR A CA 1
ATOM 803 C C . TYR A 1 103 ? -11.731 3.899 14.517 1.00 92.81 103 TYR A C 1
ATOM 805 O O . TYR A 1 103 ? -10.755 4.631 14.330 1.00 92.81 103 TYR A O 1
ATOM 813 N N . GLY A 1 104 ? -12.642 4.172 15.446 1.00 91.31 104 GLY A N 1
ATOM 814 C CA . GLY A 1 104 ? -12.442 5.184 16.477 1.00 91.31 104 GLY A CA 1
ATOM 815 C C . GLY A 1 104 ? -11.825 4.586 17.739 1.00 91.31 104 GLY A C 1
ATOM 816 O O . GLY A 1 104 ? -11.986 3.401 18.013 1.00 91.31 104 GLY A O 1
ATOM 817 N N . LEU A 1 105 ? -11.179 5.422 18.540 1.00 88.38 105 LEU A N 1
ATOM 818 C CA . LEU A 1 105 ? -10.768 5.137 19.907 1.00 88.38 105 LEU A CA 1
ATOM 819 C C . LEU A 1 105 ? -11.534 6.065 20.839 1.00 88.38 105 LEU A C 1
ATOM 821 O O . LEU A 1 105 ? -11.475 7.287 20.708 1.00 88.38 105 LEU A O 1
ATOM 825 N N . ARG A 1 106 ? -12.268 5.486 21.790 1.00 89.00 106 ARG A N 1
ATOM 826 C CA . ARG A 1 106 ? -13.074 6.256 22.739 1.00 89.00 106 ARG A CA 1
ATOM 827 C C . ARG A 1 106 ? -12.893 5.736 24.152 1.00 89.00 106 ARG A C 1
ATOM 829 O O . ARG A 1 106 ? -12.946 4.534 24.386 1.00 89.00 106 ARG A O 1
ATOM 836 N N . LEU A 1 107 ? -12.722 6.661 25.091 1.00 90.31 107 LEU A N 1
ATOM 837 C CA . LEU A 1 107 ? -12.699 6.348 26.512 1.00 90.31 107 LEU A CA 1
ATOM 838 C C . LEU A 1 107 ? -14.129 6.049 26.984 1.00 90.31 107 LEU A C 1
ATOM 840 O O . LEU A 1 107 ? -15.001 6.919 26.919 1.00 90.31 107 LEU A O 1
ATOM 844 N N . MET A 1 108 ? -14.383 4.824 27.435 1.00 89.31 108 MET A N 1
ATOM 845 C CA . MET A 1 108 ? -15.703 4.398 27.908 1.00 89.31 108 MET A CA 1
ATOM 846 C C . MET A 1 108 ? -15.604 3.301 28.963 1.00 89.31 108 MET A C 1
ATOM 848 O O . MET A 1 108 ? -14.617 2.575 29.035 1.00 89.31 108 MET A O 1
ATOM 852 N N . GLN A 1 109 ? -16.635 3.190 29.795 1.00 90.06 109 GLN A N 1
ATOM 853 C CA . GLN A 1 109 ? -16.731 2.153 30.814 1.00 90.06 109 GLN A CA 1
ATOM 854 C C . GLN A 1 109 ? -17.439 0.921 30.235 1.00 90.06 109 GLN A C 1
ATOM 856 O O . GLN A 1 109 ? -18.586 1.023 29.803 1.00 90.06 109 GLN A O 1
ATOM 861 N N . ARG A 1 110 ? -16.766 -0.235 30.248 1.00 87.25 110 ARG A N 1
ATOM 862 C CA . ARG A 1 110 ? -17.288 -1.524 29.759 1.00 87.25 110 ARG A CA 1
ATOM 863 C C . ARG A 1 110 ? -17.836 -2.364 30.918 1.00 87.25 110 ARG A C 1
ATOM 865 O O . ARG A 1 110 ? -17.222 -3.344 31.349 1.00 87.25 110 ARG A O 1
ATOM 872 N N . THR A 1 111 ? -18.987 -1.967 31.464 1.00 86.75 111 THR A N 1
ATOM 873 C CA . THR A 1 111 ? -19.623 -2.667 32.600 1.00 86.75 111 THR A CA 1
ATOM 874 C C . THR A 1 111 ? -19.990 -4.117 32.287 1.00 86.75 111 THR A C 1
ATOM 876 O O . THR A 1 111 ? -19.905 -4.977 33.158 1.00 86.75 111 THR A O 1
ATOM 879 N N . GLU A 1 112 ? -20.343 -4.399 31.036 1.00 86.81 112 GLU A N 1
ATOM 880 C CA . GLU A 1 112 ? -20.615 -5.732 30.500 1.00 86.81 112 GLU A CA 1
ATOM 881 C C . GLU A 1 112 ? -19.381 -6.646 30.525 1.00 86.81 112 GLU A C 1
ATOM 883 O O . GLU A 1 112 ? -19.525 -7.861 30.586 1.00 86.81 112 GLU A O 1
ATOM 888 N N . CYS A 1 113 ? -18.179 -6.065 30.562 1.00 85.00 113 CYS A N 1
ATOM 889 C CA . CYS A 1 113 ? -16.913 -6.780 30.716 1.00 85.00 113 CYS A CA 1
ATOM 890 C C . CYS A 1 113 ? -16.470 -6.899 32.184 1.00 85.00 113 CYS A C 1
ATOM 892 O O . CYS A 1 113 ? -15.329 -7.267 32.455 1.00 85.00 113 CYS A O 1
ATOM 894 N N . GLY A 1 114 ? -17.321 -6.516 33.144 1.00 85.31 114 GLY A N 1
ATOM 895 C CA . GLY A 1 114 ? -16.961 -6.455 34.563 1.00 85.31 114 GLY A CA 1
ATOM 896 C C . GLY A 1 114 ? -15.949 -5.352 34.903 1.00 85.31 114 GLY A C 1
ATOM 897 O O . GLY A 1 114 ? -15.386 -5.356 35.997 1.00 85.31 114 GLY A O 1
ATOM 898 N N . ARG A 1 115 ? -15.706 -4.401 33.989 1.00 81.94 115 ARG A N 1
ATOM 899 C CA . ARG A 1 115 ? -14.727 -3.319 34.162 1.00 81.94 115 ARG A CA 1
ATOM 900 C C . ARG A 1 115 ? -15.406 -2.082 34.752 1.00 81.94 115 ARG A C 1
ATOM 902 O O . ARG A 1 115 ? -16.390 -1.567 34.221 1.00 81.94 115 ARG A O 1
ATOM 909 N N . SER A 1 116 ? -14.889 -1.607 35.884 1.00 82.31 116 SER A N 1
ATOM 910 C CA . SER A 1 116 ? -15.433 -0.457 36.624 1.00 82.31 116 SER A CA 1
ATOM 911 C C . SER A 1 116 ? -14.752 0.872 36.286 1.00 82.31 116 SER A C 1
ATOM 913 O O . SER A 1 116 ? -15.284 1.930 36.612 1.00 82.31 116 SER A O 1
ATOM 915 N N . THR A 1 117 ? -13.601 0.829 35.617 1.00 86.50 117 THR A N 1
ATOM 916 C CA . THR A 1 117 ? -12.850 2.001 35.159 1.00 86.50 117 THR A CA 1
ATOM 917 C C . THR A 1 117 ? -13.024 2.190 33.661 1.00 86.50 117 THR A C 1
ATOM 919 O O . THR A 1 117 ? -13.063 1.213 32.915 1.00 86.50 117 THR A O 1
ATOM 922 N N . SER A 1 118 ? -13.103 3.443 33.212 1.00 87.12 118 SER A N 1
ATOM 923 C CA . SER A 1 118 ? -13.100 3.739 31.781 1.00 87.12 118 SER A CA 1
ATOM 924 C C . SER A 1 118 ? -11.768 3.349 31.148 1.00 87.12 118 SER A C 1
ATOM 926 O O . SER A 1 118 ? -10.707 3.629 31.703 1.00 87.12 118 SER A O 1
ATOM 928 N N . GLU A 1 119 ? -11.836 2.756 29.967 1.00 82.44 119 GLU A N 1
ATOM 929 C CA . GLU A 1 119 ? -10.686 2.321 29.179 1.00 82.44 119 GLU A CA 1
ATOM 930 C C . GLU A 1 119 ? -10.837 2.771 27.723 1.00 82.44 119 GLU A C 1
ATOM 932 O O . GLU A 1 119 ? -11.926 3.165 27.290 1.00 82.44 119 GLU A O 1
ATOM 937 N N . TRP A 1 120 ? -9.740 2.752 26.971 1.00 82.56 120 TRP A N 1
ATOM 938 C CA . TRP A 1 120 ? -9.782 3.019 25.539 1.00 82.56 120 TRP A CA 1
ATOM 939 C C . TRP A 1 120 ? -10.386 1.824 24.814 1.00 82.56 120 TRP A C 1
ATOM 941 O O . TRP A 1 120 ? -9.866 0.716 24.884 1.00 82.56 120 TRP A O 1
ATOM 951 N N . VAL A 1 121 ? -11.484 2.067 24.107 1.00 86.75 121 VAL A N 1
ATOM 952 C CA . VAL A 1 121 ? -12.216 1.041 23.370 1.00 86.75 121 VAL A CA 1
ATOM 953 C C . VAL A 1 121 ? -12.227 1.388 21.892 1.00 86.75 121 VAL A C 1
ATOM 955 O O . VAL A 1 121 ? -12.489 2.535 21.514 1.00 86.75 121 VAL A O 1
ATOM 958 N N . VAL A 1 122 ? -11.971 0.375 21.064 1.00 89.19 122 VAL A N 1
ATOM 959 C CA . VAL A 1 122 ? -12.139 0.455 19.613 1.00 89.19 122 VAL A CA 1
ATOM 960 C C . VAL A 1 122 ? -13.629 0.518 19.299 1.00 89.19 122 VAL A C 1
ATOM 962 O O . VAL A 1 122 ? -14.395 -0.364 19.695 1.00 89.19 122 VAL A O 1
ATOM 965 N N . VAL A 1 123 ? -14.047 1.565 18.595 1.00 93.19 123 VAL A N 1
ATOM 966 C CA . VAL A 1 123 ? -15.445 1.807 18.235 1.00 93.19 123 VAL A CA 1
ATOM 967 C C . VAL A 1 123 ? -15.654 1.850 16.727 1.00 93.19 123 VAL A C 1
ATOM 969 O O . VAL A 1 123 ? -14.789 2.297 15.971 1.00 93.19 123 VAL A O 1
ATOM 972 N N . GLY A 1 124 ? -16.822 1.385 16.293 1.00 93.69 124 GLY A N 1
ATOM 973 C CA . GLY A 1 124 ? -17.244 1.431 14.899 1.00 93.69 124 GLY A CA 1
ATOM 974 C C . GLY A 1 124 ? -17.704 2.822 14.457 1.00 93.69 124 GLY A C 1
ATOM 975 O O . GLY A 1 124 ? -17.637 3.805 15.199 1.00 93.69 124 GLY A O 1
ATOM 976 N N . SER A 1 125 ? -18.229 2.900 13.233 1.00 94.31 125 SER A N 1
ATOM 977 C CA . SER A 1 125 ? -18.779 4.129 12.638 1.00 94.31 125 SER A CA 1
ATOM 978 C C . SER A 1 125 ? -19.943 4.745 13.430 1.00 94.31 125 SER A C 1
ATOM 980 O O . SER A 1 125 ? -20.224 5.933 13.309 1.00 94.31 125 SER A O 1
ATOM 982 N N . ASP A 1 126 ? -20.618 3.940 14.248 1.00 94.06 126 ASP A N 1
ATOM 983 C CA . ASP A 1 126 ? -21.748 4.307 15.104 1.00 94.06 126 ASP A CA 1
ATOM 984 C C . ASP A 1 126 ? -21.320 4.699 16.533 1.00 94.06 126 ASP A C 1
ATOM 986 O O . ASP A 1 126 ? -22.165 4.949 17.396 1.00 94.06 126 ASP A O 1
ATOM 990 N N . ASN A 1 127 ? -20.008 4.771 16.788 1.00 93.25 127 ASN A N 1
ATOM 991 C CA . ASN A 1 127 ? -19.388 4.988 18.096 1.00 93.25 127 ASN A CA 1
ATOM 992 C C . ASN A 1 127 ? -19.711 3.912 19.152 1.00 93.25 127 ASN A C 1
ATOM 994 O O . ASN A 1 127 ? -19.451 4.141 20.340 1.00 93.25 127 ASN A O 1
ATOM 998 N N . GLN A 1 128 ? -20.247 2.755 18.757 1.00 93.69 128 GLN A N 1
ATOM 999 C CA . GLN A 1 128 ? -20.410 1.602 19.644 1.00 93.69 128 GLN A CA 1
ATOM 1000 C C . GLN A 1 128 ? -19.138 0.752 19.660 1.00 93.69 128 GLN A C 1
ATOM 1002 O O . GLN A 1 128 ? -18.366 0.811 18.699 1.00 93.69 128 GLN A O 1
ATOM 1007 N N . PRO A 1 129 ? -18.887 -0.027 20.730 1.00 92.25 129 PRO A N 1
ATOM 1008 C CA . PRO A 1 129 ? -17.780 -0.973 20.753 1.00 92.25 129 PRO A CA 1
ATOM 1009 C C . PRO A 1 129 ? -17.767 -1.856 19.502 1.00 92.25 129 PRO A C 1
ATOM 1011 O O . PRO A 1 129 ? -18.750 -2.529 19.201 1.00 92.25 129 PRO A O 1
ATOM 1014 N N . ALA A 1 130 ? -16.653 -1.845 18.772 1.00 91.94 130 ALA A N 1
ATOM 1015 C CA . ALA A 1 130 ? -16.451 -2.722 17.622 1.00 91.94 130 ALA A CA 1
ATOM 1016 C C . ALA A 1 130 ? -16.002 -4.123 18.052 1.00 91.94 130 ALA A C 1
ATOM 1018 O O . ALA A 1 130 ? -16.207 -5.076 17.307 1.00 91.94 130 ALA A O 1
ATOM 1019 N N . VAL A 1 131 ? -15.423 -4.228 19.251 1.00 86.88 131 VAL A N 1
ATOM 1020 C CA . VAL A 1 131 ? -14.862 -5.458 19.807 1.00 86.88 131 VAL A CA 1
ATOM 1021 C C . VAL A 1 131 ? -15.516 -5.851 21.129 1.00 86.88 131 VAL A C 1
ATOM 1023 O O . VAL A 1 131 ? -15.969 -4.999 21.912 1.00 86.88 131 VAL A O 1
ATOM 1026 N N . ASP A 1 132 ? -15.533 -7.152 21.391 1.00 85.75 132 ASP A N 1
ATOM 1027 C CA . ASP A 1 132 ? -15.951 -7.745 22.653 1.00 85.75 132 ASP A CA 1
ATOM 1028 C C . ASP A 1 132 ? -14.969 -7.426 23.800 1.00 85.75 132 ASP A C 1
ATOM 1030 O O . ASP A 1 132 ? -14.146 -6.511 23.721 1.00 85.75 132 ASP A O 1
ATOM 1034 N N . CYS A 1 133 ? -15.114 -8.116 24.928 1.00 83.06 133 CYS A N 1
ATOM 1035 C CA . CYS A 1 133 ? -14.258 -7.908 26.094 1.00 83.06 133 CYS A CA 1
ATOM 1036 C C . CYS A 1 133 ? -12.833 -8.464 25.919 1.00 83.06 133 CYS A C 1
ATOM 1038 O O . CYS A 1 133 ? -11.951 -8.106 26.703 1.00 83.06 133 CYS A O 1
ATOM 1040 N N . TYR A 1 134 ? -12.613 -9.309 24.912 1.00 79.44 134 TYR A N 1
ATOM 1041 C CA . TYR A 1 134 ? -11.371 -10.026 24.629 1.00 79.44 134 TYR A CA 1
ATOM 1042 C C . TYR A 1 134 ? -10.635 -9.478 23.399 1.00 79.44 134 TYR A C 1
ATOM 1044 O O . TYR A 1 134 ? -9.484 -9.830 23.175 1.00 79.44 134 TYR A O 1
ATOM 1052 N N . GLY A 1 135 ? -11.262 -8.569 22.646 1.00 76.75 135 GLY A N 1
ATOM 1053 C CA . GLY A 1 135 ? -10.677 -7.937 21.464 1.00 76.75 135 GLY A CA 1
ATOM 1054 C C . GLY A 1 135 ? -11.168 -8.522 20.140 1.00 76.75 135 GLY A C 1
ATOM 1055 O O . GLY A 1 135 ? -10.745 -8.038 19.093 1.00 76.75 135 GLY A O 1
ATOM 1056 N N . ASN A 1 136 ? -12.090 -9.489 20.161 1.00 80.50 136 ASN A N 1
ATOM 1057 C CA . ASN A 1 136 ? -12.681 -10.033 18.940 1.00 80.50 136 ASN A CA 1
ATOM 1058 C C . ASN A 1 136 ? -13.713 -9.058 18.383 1.00 80.50 136 ASN A C 1
ATOM 1060 O O . ASN A 1 136 ? -14.523 -8.505 19.132 1.00 80.50 136 ASN A O 1
ATOM 1064 N N . PHE A 1 137 ? -13.721 -8.859 17.068 1.00 86.31 137 PHE A N 1
ATOM 1065 C CA . PHE A 1 137 ? -14.698 -7.985 16.431 1.00 86.31 137 PHE A CA 1
ATOM 1066 C C . PHE A 1 137 ? -16.101 -8.591 16.482 1.00 86.31 137 PHE A C 1
ATOM 1068 O O . PHE A 1 137 ? -16.314 -9.764 16.186 1.00 86.31 137 PHE A O 1
ATOM 1075 N N . TYR A 1 138 ? -17.096 -7.769 16.814 1.00 87.38 138 TYR A N 1
ATOM 1076 C CA . TYR A 1 138 ? -18.487 -8.180 16.665 1.00 87.38 138 TYR A CA 1
ATOM 1077 C C . TYR A 1 138 ? -18.831 -8.291 15.176 1.00 87.38 138 TYR A C 1
ATOM 1079 O O . TYR A 1 138 ? -18.540 -7.342 14.445 1.00 87.38 138 TYR A O 1
ATOM 1087 N N . PRO A 1 139 ? -19.560 -9.327 14.720 1.00 88.75 139 PRO A N 1
ATOM 1088 C CA . PRO A 1 139 ? -19.985 -9.440 13.318 1.00 88.75 139 PRO A CA 1
ATOM 1089 C C . PRO A 1 139 ? -20.830 -8.254 12.830 1.00 88.75 139 PRO A C 1
ATOM 1091 O O . PRO A 1 139 ? -20.837 -7.909 11.652 1.00 88.75 139 PRO A O 1
ATOM 1094 N N . THR A 1 140 ? -21.543 -7.595 13.747 1.00 91.81 140 THR A N 1
ATOM 1095 C CA . THR A 1 140 ? -22.340 -6.393 13.467 1.00 91.81 140 THR A CA 1
ATOM 1096 C C . THR A 1 140 ? -21.515 -5.108 13.450 1.00 91.81 140 THR A C 1
ATOM 1098 O O . THR A 1 140 ? -22.056 -4.049 13.131 1.00 91.81 140 THR A O 1
ATOM 1101 N N . SER A 1 141 ? -20.233 -5.166 13.824 1.00 93.81 141 SER A N 1
ATOM 1102 C CA . SER A 1 141 ? -19.363 -3.996 13.827 1.00 93.81 141 SER A CA 1
ATOM 1103 C C . SER A 1 141 ? -19.131 -3.500 12.402 1.00 93.81 141 SER A C 1
ATOM 1105 O O . SER A 1 141 ? -19.052 -4.256 11.429 1.00 93.81 141 SER A O 1
ATOM 1107 N N . LYS A 1 142 ? -19.052 -2.179 12.282 1.00 96.00 142 LYS A N 1
ATOM 1108 C CA . LYS A 1 142 ? -18.868 -1.486 11.015 1.00 96.00 142 LYS A CA 1
ATOM 1109 C C . LYS A 1 142 ? -17.706 -0.516 11.150 1.00 96.00 142 LYS A C 1
ATOM 1111 O O . LYS A 1 142 ? -17.789 0.420 11.949 1.00 96.00 142 LYS A O 1
ATOM 1116 N N . SER A 1 143 ? -16.643 -0.720 10.378 1.00 95.19 143 SER A N 1
ATOM 1117 C CA . SER A 1 143 ? -15.544 0.244 10.307 1.00 95.19 143 SER A CA 1
ATOM 1118 C C . SER A 1 143 ? -15.986 1.541 9.611 1.00 95.19 143 SER A C 1
ATOM 1120 O O . SER A 1 143 ? -16.988 1.584 8.895 1.00 95.19 143 SER A O 1
ATOM 1122 N N . ILE A 1 144 ? -15.260 2.633 9.854 1.00 95.38 144 ILE A N 1
ATOM 1123 C CA . ILE A 1 144 ? -15.649 4.002 9.477 1.00 95.38 144 ILE A CA 1
ATOM 1124 C C . ILE A 1 144 ? -15.777 4.178 7.959 1.00 95.38 144 ILE A C 1
ATOM 1126 O O . ILE A 1 144 ? -16.673 4.887 7.509 1.00 95.38 144 ILE A O 1
ATOM 1130 N N . TRP A 1 145 ? -14.915 3.533 7.172 1.00 95.81 145 TRP A N 1
ATOM 1131 C CA . TRP A 1 145 ? -14.957 3.619 5.706 1.00 95.81 145 TRP A CA 1
ATOM 1132 C C . TRP A 1 145 ? -15.938 2.633 5.060 1.00 95.81 145 TRP A C 1
ATOM 1134 O O . TRP A 1 145 ? -16.275 2.771 3.885 1.00 95.81 145 TRP A O 1
ATOM 1144 N N . SER A 1 146 ? -16.427 1.643 5.807 1.00 95.56 146 SER A N 1
ATOM 1145 C CA . SER A 1 146 ? -17.338 0.640 5.266 1.00 95.56 146 SER A CA 1
ATOM 1146 C C . SER A 1 146 ? -18.723 1.205 4.968 1.00 95.56 146 SER A C 1
ATOM 1148 O O . SER A 1 146 ? -19.255 2.062 5.674 1.00 95.56 146 SER A O 1
ATOM 1150 N N . LYS A 1 147 ? -19.385 0.636 3.956 1.00 92.56 147 LYS A N 1
ATOM 1151 C CA . LYS A 1 147 ? -20.813 0.882 3.685 1.00 92.56 147 LYS A CA 1
ATOM 1152 C C . LYS A 1 147 ? -21.723 -0.051 4.490 1.00 92.56 147 LYS A C 1
ATOM 1154 O O . LYS A 1 147 ? -22.787 0.378 4.938 1.00 92.56 147 LYS A O 1
ATOM 1159 N N . VAL A 1 148 ? -21.268 -1.275 4.750 1.00 93.00 148 VAL A N 1
ATOM 1160 C CA . VAL A 1 148 ? -21.987 -2.346 5.466 1.00 93.00 148 VAL A CA 1
ATOM 1161 C C . VAL A 1 148 ? -21.231 -2.775 6.727 1.00 93.00 148 VAL A C 1
ATOM 1163 O O . VAL A 1 148 ? -20.075 -2.393 6.890 1.00 93.00 148 VAL A O 1
ATOM 1166 N N . ALA A 1 149 ? -21.876 -3.530 7.621 1.00 94.75 149 ALA A N 1
ATOM 1167 C CA . ALA A 1 149 ? -21.167 -4.191 8.717 1.00 94.75 149 ALA A CA 1
ATOM 1168 C C . ALA A 1 149 ? -20.135 -5.165 8.137 1.00 94.75 149 ALA A C 1
ATOM 1170 O O . ALA A 1 149 ? -20.446 -5.904 7.203 1.00 94.75 149 ALA A O 1
ATOM 1171 N N . ASP A 1 150 ? -18.913 -5.101 8.650 1.00 92.69 150 ASP A N 1
ATOM 1172 C CA . ASP A 1 150 ? -17.772 -5.843 8.116 1.00 92.69 150 ASP A CA 1
ATOM 1173 C C . ASP A 1 150 ? -17.141 -6.788 9.134 1.00 92.69 150 ASP A C 1
ATOM 1175 O O . ASP A 1 150 ? -16.333 -7.618 8.740 1.00 92.69 150 ASP A O 1
ATOM 1179 N N . GLY A 1 151 ? -17.490 -6.675 10.417 1.00 90.50 151 GLY A N 1
ATOM 1180 C CA . GLY A 1 151 ? -17.103 -7.654 11.425 1.00 90.50 151 GLY A CA 1
ATOM 1181 C C . GLY A 1 151 ? -15.602 -7.854 11.621 1.00 90.50 151 GLY A C 1
ATOM 1182 O O . GLY A 1 151 ? -15.219 -8.876 12.165 1.00 90.50 151 GLY A O 1
ATOM 1183 N N . GLY A 1 152 ? -14.746 -6.935 11.160 1.00 85.88 152 GLY A N 1
ATOM 1184 C CA . GLY A 1 152 ? -13.297 -7.174 11.152 1.00 85.88 152 GLY A CA 1
ATOM 1185 C C . GLY A 1 152 ? -12.808 -8.089 10.016 1.00 85.88 152 GLY A C 1
ATOM 1186 O O . GLY A 1 152 ? -11.608 -8.217 9.830 1.00 85.88 152 GLY A O 1
ATOM 1187 N N . GLU A 1 153 ? -13.686 -8.588 9.142 1.00 90.44 153 GLU A N 1
ATOM 1188 C CA . GLU A 1 153 ? -13.317 -9.485 8.037 1.00 90.44 153 GLU A CA 1
ATOM 1189 C C . GLU A 1 153 ? -12.490 -8.803 6.941 1.00 90.44 153 GLU A C 1
ATOM 1191 O O . GLU A 1 153 ? -12.898 -7.775 6.395 1.00 90.44 153 GLU A O 1
ATOM 1196 N N . ALA A 1 154 ? -11.365 -9.394 6.542 1.00 90.38 154 ALA A N 1
ATOM 1197 C CA . ALA A 1 154 ? -10.513 -8.873 5.479 1.00 90.38 154 ALA A CA 1
ATOM 1198 C C . ALA A 1 154 ? -11.287 -8.769 4.153 1.00 90.38 154 ALA A C 1
ATOM 1200 O O . ALA A 1 154 ? -11.246 -7.734 3.496 1.00 90.38 154 ALA A O 1
ATOM 1201 N N . ALA A 1 155 ? -12.102 -9.771 3.816 1.00 91.69 155 ALA A N 1
ATOM 1202 C CA . ALA A 1 155 ? -12.896 -9.804 2.584 1.00 91.69 155 ALA A CA 1
ATOM 1203 C C . ALA A 1 155 ? -14.201 -8.970 2.628 1.00 91.69 155 ALA A C 1
ATOM 1205 O O . ALA A 1 155 ? -15.067 -9.132 1.765 1.00 91.69 155 ALA A O 1
ATOM 1206 N N . ALA A 1 156 ? -14.384 -8.089 3.621 1.00 93.38 156 ALA A N 1
ATOM 1207 C CA . ALA A 1 156 ? -15.563 -7.231 3.724 1.00 93.38 156 ALA A CA 1
ATOM 1208 C C . ALA A 1 156 ? -15.223 -5.799 4.155 1.00 93.38 156 ALA A C 1
ATOM 1210 O O . ALA A 1 156 ? -14.384 -5.557 5.022 1.00 93.38 156 ALA A O 1
ATOM 1211 N N . GLY A 1 157 ? -15.944 -4.830 3.586 1.00 95.06 157 GLY A N 1
ATOM 1212 C CA . GLY A 1 157 ? -15.820 -3.425 3.970 1.00 95.06 157 GLY A CA 1
ATOM 1213 C C . GLY A 1 157 ? -14.417 -2.844 3.758 1.00 95.06 157 GLY A C 1
ATOM 1214 O O . GLY A 1 157 ? -13.652 -3.322 2.919 1.00 95.06 157 GLY A O 1
ATOM 1215 N N . GLY A 1 158 ? -14.089 -1.798 4.516 1.00 95.25 158 GLY A N 1
ATOM 1216 C CA . GLY A 1 158 ? -12.795 -1.122 4.464 1.00 95.25 158 GLY A CA 1
ATOM 1217 C C . GLY A 1 158 ? -12.475 -0.520 3.098 1.00 95.25 158 GLY A C 1
ATOM 1218 O O . GLY A 1 158 ? -13.352 -0.335 2.248 1.00 95.25 158 GLY A O 1
ATOM 1219 N N . VAL A 1 159 ? -11.195 -0.224 2.884 1.00 96.31 159 VAL A N 1
ATOM 1220 C CA . VAL A 1 159 ? -10.719 0.293 1.595 1.00 96.31 159 VAL A CA 1
ATOM 1221 C C . VAL A 1 159 ? -10.818 -0.755 0.483 1.00 96.31 159 VAL A C 1
ATOM 1223 O O . VAL A 1 159 ? -11.036 -0.388 -0.667 1.00 96.31 159 VAL A O 1
ATOM 1226 N N . GLY A 1 160 ? -10.728 -2.053 0.798 1.00 95.06 160 GLY A N 1
ATOM 1227 C CA . GLY A 1 160 ? -10.792 -3.110 -0.214 1.00 95.06 160 GLY A CA 1
ATOM 1228 C C . GLY A 1 160 ? -12.166 -3.202 -0.889 1.00 95.06 160 GLY A C 1
ATOM 1229 O O . GLY A 1 160 ? -12.249 -3.285 -2.116 1.00 95.06 160 GLY A O 1
ATOM 1230 N N . ALA A 1 161 ? -13.258 -3.053 -0.127 1.00 94.88 161 ALA A N 1
ATOM 1231 C CA . ALA A 1 161 ? -14.599 -2.959 -0.710 1.00 94.88 161 ALA A CA 1
ATOM 1232 C C . ALA A 1 161 ? -14.789 -1.665 -1.520 1.00 94.88 161 ALA A C 1
ATOM 1234 O O . ALA A 1 161 ? -15.434 -1.683 -2.567 1.00 94.88 161 ALA A O 1
ATOM 1235 N N . LEU A 1 162 ? -14.207 -0.545 -1.075 1.00 95.12 162 LEU A N 1
ATOM 1236 C CA . LEU A 1 162 ? -14.255 0.719 -1.819 1.00 95.12 162 LEU A CA 1
ATOM 1237 C C . LEU A 1 162 ? -13.468 0.652 -3.135 1.00 95.12 162 LEU A C 1
ATOM 1239 O O . LEU A 1 162 ? -13.905 1.226 -4.133 1.00 95.12 162 LEU A O 1
ATOM 1243 N N . LEU A 1 163 ? -12.339 -0.060 -3.154 1.00 94.00 163 LEU A N 1
ATOM 1244 C CA . LEU A 1 163 ? -11.556 -0.320 -4.362 1.00 94.00 163 LEU A CA 1
ATOM 1245 C C . LEU A 1 163 ? -12.328 -1.221 -5.336 1.00 94.00 163 LEU A C 1
ATOM 1247 O O . LEU A 1 163 ? -12.397 -0.920 -6.527 1.00 94.00 163 LEU A O 1
ATOM 1251 N N . LYS A 1 164 ? -12.983 -2.272 -4.828 1.00 91.75 164 LYS A N 1
ATOM 1252 C CA . LYS A 1 164 ? -13.878 -3.133 -5.617 1.00 91.75 164 LYS A CA 1
ATOM 1253 C C . LYS A 1 164 ? -15.028 -2.342 -6.247 1.00 91.75 164 LYS A C 1
ATOM 1255 O O . LYS A 1 164 ? -15.291 -2.486 -7.440 1.00 91.75 164 LYS A O 1
ATOM 1260 N N . ASP A 1 165 ? -15.675 -1.474 -5.472 1.00 90.25 165 ASP A N 1
ATOM 1261 C CA . ASP A 1 165 ? -16.769 -0.612 -5.937 1.00 90.25 165 ASP A CA 1
ATOM 1262 C C . ASP A 1 165 ? -16.323 0.413 -6.994 1.00 90.25 165 ASP A C 1
ATOM 1264 O O . ASP A 1 165 ? -17.142 0.870 -7.792 1.00 90.25 165 ASP A O 1
ATOM 1268 N N . ALA A 1 166 ? -15.041 0.793 -7.003 1.00 89.25 166 ALA A N 1
ATOM 1269 C CA . ALA A 1 166 ? -14.488 1.725 -7.982 1.00 89.25 166 ALA A CA 1
ATOM 1270 C C . ALA A 1 166 ? -14.292 1.095 -9.372 1.00 89.25 166 ALA A C 1
ATOM 1272 O O . ALA A 1 166 ? -14.189 1.828 -10.357 1.00 89.25 166 ALA A O 1
ATOM 1273 N N . MET A 1 167 ? -14.252 -0.240 -9.479 1.00 87.31 167 MET A N 1
ATOM 1274 C CA . MET A 1 167 ? -14.068 -0.910 -10.766 1.00 87.31 167 MET A CA 1
ATOM 1275 C C . MET A 1 167 ? -15.227 -0.615 -11.737 1.00 87.31 167 MET A C 1
ATOM 1277 O O . MET A 1 167 ? -16.397 -0.740 -11.368 1.00 87.31 167 MET A O 1
ATOM 1281 N N . PRO A 1 168 ? -14.953 -0.366 -13.029 1.00 82.94 168 PRO A N 1
ATOM 1282 C CA . PRO A 1 168 ? -15.976 0.021 -14.001 1.00 82.94 168 PRO A CA 1
ATOM 1283 C C . PRO A 1 168 ? -16.948 -1.123 -14.331 1.00 82.94 168 PRO A C 1
ATOM 1285 O O . PRO A 1 168 ? -16.522 -2.235 -14.633 1.00 82.94 168 PRO A O 1
ATOM 1288 N N . GLY A 1 169 ? -18.258 -0.862 -14.313 1.00 76.00 169 GLY A N 1
ATOM 1289 C CA . GLY A 1 169 ? -19.307 -1.832 -14.675 1.00 76.00 169 GLY A CA 1
ATOM 1290 C C . GLY A 1 169 ? -19.644 -2.867 -13.583 1.00 76.00 169 GLY A C 1
ATOM 1291 O O . GLY A 1 169 ? -18.953 -2.957 -12.568 1.00 76.00 169 GLY A O 1
ATOM 1292 N N . PRO A 1 170 ? -20.708 -3.672 -13.744 1.00 68.56 170 PRO A N 1
ATOM 1293 C CA . PRO A 1 170 ? -21.089 -4.670 -12.746 1.00 68.56 170 PRO A CA 1
ATOM 1294 C C . PRO A 1 170 ? -20.153 -5.892 -12.754 1.00 68.56 170 PRO A C 1
ATOM 1296 O O . PRO A 1 170 ? -19.710 -6.357 -13.805 1.00 68.56 170 PRO A O 1
ATOM 1299 N N . HIS A 1 171 ? -19.869 -6.453 -11.579 1.00 63.62 171 HIS A N 1
ATOM 1300 C CA . HIS A 1 171 ? -19.213 -7.760 -11.439 1.00 63.62 171 HIS A CA 1
ATOM 1301 C C . HIS A 1 171 ? -20.229 -8.886 -11.737 1.00 63.62 171 HIS A C 1
ATOM 1303 O O . HIS A 1 171 ? -21.360 -8.776 -11.262 1.00 63.62 171 HIS A O 1
ATOM 1309 N N . PRO A 1 172 ? -19.901 -9.972 -12.472 1.00 57.81 172 PRO A N 1
ATOM 1310 C CA . PRO A 1 172 ? -18.655 -10.298 -13.177 1.00 57.81 172 PRO A CA 1
ATOM 1311 C C . PRO A 1 172 ? -18.771 -10.040 -14.696 1.00 57.81 172 PRO A C 1
ATOM 1313 O O . PRO A 1 172 ? -18.388 -10.878 -15.508 1.00 57.81 172 PRO A O 1
ATOM 1316 N N . THR A 1 173 ? -19.407 -8.949 -15.133 1.00 60.16 173 THR A N 1
ATOM 1317 C CA . THR A 1 173 ? -19.630 -8.758 -16.578 1.00 60.16 173 THR A CA 1
ATOM 1318 C C . THR A 1 173 ? -18.338 -8.397 -17.312 1.00 60.16 173 THR A C 1
ATOM 1320 O O . THR A 1 173 ? -17.496 -7.673 -16.784 1.00 60.16 173 THR A O 1
ATOM 1323 N N . ASN A 1 174 ? -18.205 -8.921 -18.537 1.00 57.09 174 ASN A N 1
ATOM 1324 C CA . ASN A 1 174 ? -17.140 -8.588 -19.484 1.00 57.09 174 ASN A CA 1
ATOM 1325 C C . ASN A 1 174 ? -16.924 -7.072 -19.554 1.00 57.09 174 ASN A C 1
ATOM 1327 O O . ASN A 1 174 ? -17.877 -6.319 -19.761 1.00 57.09 174 ASN A O 1
ATOM 1331 N N . VAL A 1 175 ? -15.667 -6.654 -19.446 1.00 61.12 175 VAL A N 1
ATOM 1332 C CA . VAL A 1 175 ? -15.275 -5.248 -19.517 1.00 61.12 175 VAL A CA 1
ATOM 1333 C C . VAL A 1 175 ? -15.623 -4.662 -20.882 1.00 61.12 175 VAL A C 1
ATOM 1335 O O . VAL A 1 175 ? -15.465 -5.313 -21.921 1.00 61.12 175 VAL A O 1
ATOM 1338 N N . ASP A 1 176 ? -16.127 -3.429 -20.873 1.00 56.78 176 ASP A N 1
ATOM 1339 C CA . ASP A 1 176 ? -16.531 -2.717 -22.078 1.00 56.78 176 ASP A CA 1
ATOM 1340 C C . ASP A 1 176 ? -15.300 -2.438 -22.962 1.00 56.78 176 ASP A C 1
ATOM 1342 O O . ASP A 1 176 ? -14.371 -1.726 -22.582 1.00 56.78 176 ASP A O 1
ATOM 1346 N N . GLN A 1 177 ? -15.270 -3.043 -24.152 1.00 54.94 177 GLN A N 1
ATOM 1347 C CA . GLN A 1 177 ? -14.060 -3.299 -24.960 1.00 54.94 177 GLN A CA 1
ATOM 1348 C C . GLN A 1 177 ? -13.474 -2.059 -25.670 1.00 54.94 177 GLN A C 1
ATOM 1350 O O . GLN A 1 177 ? -12.571 -2.186 -26.506 1.00 54.94 177 GLN A O 1
ATOM 1355 N N . GLY A 1 178 ? -14.033 -0.876 -25.404 1.00 55.41 178 GLY A N 1
ATOM 1356 C CA . GLY A 1 178 ? -13.628 0.409 -25.981 1.00 55.41 178 GLY A CA 1
ATOM 1357 C C . GLY A 1 178 ? -13.177 1.454 -24.957 1.00 55.41 178 GLY A C 1
ATOM 1358 O O . GLY A 1 178 ? -12.683 2.504 -25.363 1.00 55.41 178 GLY A O 1
ATOM 1359 N N . ALA A 1 179 ? -13.328 1.190 -23.656 1.00 65.12 179 ALA A N 1
ATOM 1360 C CA . ALA A 1 179 ? -12.883 2.088 -22.595 1.00 65.12 179 ALA A CA 1
ATOM 1361 C C . ALA A 1 179 ? -11.504 1.662 -22.076 1.00 65.12 179 ALA A C 1
ATOM 1363 O O . ALA A 1 179 ? -11.200 0.474 -22.016 1.00 65.12 179 ALA A O 1
ATOM 1364 N N . LYS A 1 180 ? -10.675 2.629 -21.672 1.00 81.00 180 LYS A N 1
ATOM 1365 C CA . LYS A 1 180 ? -9.440 2.384 -20.919 1.00 81.00 180 LYS A CA 1
ATOM 1366 C C . LYS A 1 180 ? -9.805 1.774 -19.561 1.00 81.00 180 LYS A C 1
ATOM 1368 O O . LYS A 1 180 ? -10.109 2.487 -18.608 1.00 81.00 180 LYS A O 1
ATOM 1373 N N . TRP A 1 181 ? -9.832 0.446 -19.477 1.00 83.19 181 TRP A N 1
ATOM 1374 C CA . TRP A 1 181 ? -10.340 -0.301 -18.315 1.00 83.19 181 TRP A CA 1
ATOM 1375 C C . TRP A 1 181 ? -9.528 -0.110 -17.029 1.00 83.19 181 TRP A C 1
ATOM 1377 O O . TRP A 1 181 ? -9.969 -0.529 -15.959 1.00 83.19 181 TRP A O 1
ATOM 1387 N N . TRP A 1 182 ? -8.368 0.528 -17.146 1.00 87.44 182 TRP A N 1
ATOM 1388 C CA . TRP A 1 182 ? -7.462 0.923 -16.075 1.00 87.44 182 TRP A CA 1
ATOM 1389 C C . TRP A 1 182 ? -7.719 2.337 -15.521 1.00 87.44 182 TRP A C 1
ATOM 1391 O O . TRP A 1 182 ? -7.129 2.701 -14.508 1.00 87.44 182 TRP A O 1
ATOM 1401 N N . ASP A 1 183 ? -8.575 3.161 -16.142 1.00 87.56 183 ASP A N 1
ATOM 1402 C CA . ASP A 1 183 ? -8.723 4.586 -15.777 1.00 87.56 183 ASP A CA 1
ATOM 1403 C C . ASP A 1 183 ? -9.258 4.811 -14.351 1.00 87.56 183 ASP A C 1
ATOM 1405 O O . ASP A 1 183 ? -9.045 5.879 -13.781 1.00 87.56 183 ASP A O 1
ATOM 1409 N N . PHE A 1 184 ? -9.919 3.814 -13.753 1.00 88.12 184 PHE A N 1
ATOM 1410 C CA . PHE A 1 184 ? -10.458 3.903 -12.392 1.00 88.12 184 PHE A CA 1
ATOM 1411 C C . PHE A 1 184 ? -9.380 3.903 -11.294 1.00 88.12 184 PHE A C 1
ATOM 1413 O O . PHE A 1 184 ? -9.688 4.228 -10.147 1.00 88.12 184 PHE A O 1
ATOM 1420 N N . ARG A 1 185 ? -8.139 3.518 -11.629 1.00 91.31 185 ARG A N 1
ATOM 1421 C CA . ARG A 1 185 ? -7.027 3.375 -10.685 1.00 91.31 185 ARG A CA 1
ATOM 1422 C C . ARG A 1 185 ? -5.769 4.056 -11.218 1.00 91.31 185 ARG A C 1
ATOM 1424 O O . ARG A 1 185 ? -5.423 3.967 -12.400 1.00 91.31 185 ARG A O 1
ATOM 1431 N N . ASN A 1 186 ? -5.069 4.752 -10.334 1.00 92.62 186 ASN A N 1
ATOM 1432 C CA . ASN A 1 186 ? -3.875 5.513 -10.675 1.00 92.62 186 ASN A CA 1
ATOM 1433 C C . ASN A 1 186 ? -2.644 4.799 -10.123 1.00 92.62 186 ASN A C 1
ATOM 1435 O O . ASN A 1 186 ? -2.256 5.015 -8.982 1.00 92.62 186 ASN A O 1
ATOM 1439 N N . MET A 1 187 ? -2.064 3.931 -10.946 1.00 96.19 187 MET A N 1
ATOM 1440 C CA . MET A 1 187 ? -0.872 3.157 -10.613 1.00 96.19 187 MET A CA 1
ATOM 1441 C C . MET A 1 187 ? 0.323 3.724 -11.366 1.00 96.19 187 MET A C 1
ATOM 1443 O O . MET A 1 187 ? 0.216 4.023 -12.561 1.00 96.19 187 MET A O 1
ATOM 1447 N N . PHE A 1 188 ? 1.445 3.859 -10.676 1.00 97.25 188 PHE A N 1
ATOM 1448 C CA . PHE A 1 188 ? 2.687 4.387 -11.217 1.00 97.25 188 PHE A CA 1
ATOM 1449 C C . PHE A 1 188 ? 3.847 3.455 -10.897 1.00 97.25 188 PHE A C 1
ATOM 1451 O O . PHE A 1 188 ? 3.823 2.732 -9.906 1.00 97.25 188 PHE A O 1
ATOM 1458 N N . THR A 1 189 ? 4.866 3.495 -11.737 1.00 97.62 189 THR A N 1
ATOM 1459 C CA . THR A 1 189 ? 6.176 2.916 -11.461 1.00 97.62 189 THR A CA 1
ATOM 1460 C C . THR A 1 189 ? 7.247 3.953 -11.779 1.00 97.62 189 THR A C 1
ATOM 1462 O O . THR A 1 189 ? 6.947 5.018 -12.332 1.00 97.62 189 THR A O 1
ATOM 1465 N N . TYR A 1 190 ? 8.478 3.675 -11.378 1.00 96.94 190 TYR A N 1
ATOM 1466 C CA . TYR A 1 190 ? 9.620 4.505 -11.715 1.00 96.94 190 TYR A CA 1
ATOM 1467 C C . TYR A 1 190 ? 10.291 3.947 -12.965 1.00 96.94 190 TYR A C 1
ATOM 1469 O O . TYR A 1 190 ? 10.449 2.740 -13.091 1.00 96.94 190 TYR A O 1
ATOM 1477 N N . ASP A 1 191 ? 10.646 4.825 -13.894 1.00 95.12 191 ASP A N 1
ATOM 1478 C CA . ASP A 1 191 ? 11.489 4.485 -15.033 1.00 95.12 191 ASP A CA 1
ATOM 1479 C C . ASP A 1 191 ? 12.869 5.098 -14.793 1.00 95.12 191 ASP A C 1
ATOM 1481 O O . ASP A 1 191 ? 13.057 6.316 -14.918 1.00 95.12 191 ASP A O 1
ATOM 1485 N N . SER A 1 192 ? 13.834 4.253 -14.432 1.00 91.31 192 SER A N 1
ATOM 1486 C CA . SER A 1 192 ? 15.218 4.655 -14.179 1.00 91.31 192 SER A CA 1
ATOM 1487 C C . SER A 1 192 ? 15.927 5.209 -15.415 1.00 91.31 192 SER A C 1
ATOM 1489 O O . SER A 1 192 ? 16.854 6.010 -15.271 1.00 91.31 192 SER A O 1
ATOM 1491 N N . ALA A 1 193 ? 15.492 4.853 -16.628 1.00 91.00 193 ALA A N 1
ATOM 1492 C CA . ALA A 1 193 ? 16.095 5.346 -17.862 1.00 91.00 193 ALA A CA 1
ATOM 1493 C C . ALA A 1 193 ? 15.716 6.806 -18.144 1.00 91.00 193 ALA A C 1
ATOM 1495 O O . ALA A 1 193 ? 16.522 7.562 -18.695 1.00 91.00 193 ALA A O 1
ATOM 1496 N N . THR A 1 194 ? 14.503 7.216 -17.763 1.00 92.19 194 THR A N 1
ATOM 1497 C CA . THR A 1 194 ? 14.027 8.603 -17.910 1.00 92.19 194 THR A CA 1
ATOM 1498 C C . THR A 1 194 ? 14.038 9.399 -16.605 1.00 92.19 194 THR A C 1
ATOM 1500 O O . THR A 1 194 ? 13.783 10.606 -16.625 1.00 92.19 194 THR A O 1
ATOM 1503 N N . SER A 1 195 ? 14.363 8.754 -15.483 1.00 92.88 195 SER A N 1
ATOM 1504 C CA . SER A 1 195 ? 14.316 9.307 -14.127 1.00 92.88 195 SER A CA 1
ATOM 1505 C C . SER A 1 195 ? 12.965 9.936 -13.789 1.00 92.88 195 SER A C 1
ATOM 1507 O O . SER A 1 195 ? 12.893 11.052 -13.263 1.00 92.88 195 SER A O 1
ATOM 1509 N N . SER A 1 196 ? 11.873 9.253 -14.139 1.00 93.69 196 SER A N 1
ATOM 1510 C CA . SER A 1 196 ? 10.527 9.810 -14.014 1.00 93.69 196 SER A CA 1
ATOM 1511 C C . SER A 1 196 ? 9.492 8.794 -13.536 1.00 93.69 196 SER A C 1
ATOM 1513 O O . SER A 1 196 ? 9.650 7.587 -13.698 1.00 93.69 196 SER A O 1
ATOM 1515 N N . MET A 1 197 ? 8.420 9.299 -12.917 1.00 94.69 197 MET A N 1
ATOM 1516 C CA . MET A 1 197 ? 7.241 8.491 -12.611 1.00 94.69 197 MET A CA 1
ATOM 1517 C C . MET A 1 197 ? 6.429 8.284 -13.888 1.00 94.69 197 MET A C 1
ATOM 1519 O O . MET A 1 197 ? 5.970 9.251 -14.502 1.00 94.69 197 MET A O 1
ATOM 1523 N N . VAL A 1 198 ? 6.189 7.027 -14.249 1.00 95.69 198 VAL A N 1
ATOM 1524 C CA . VAL A 1 198 ? 5.382 6.646 -15.410 1.00 95.69 198 VAL A CA 1
ATOM 1525 C C . VAL A 1 198 ? 4.138 5.896 -14.960 1.00 95.69 198 VAL A C 1
ATOM 1527 O O . VAL A 1 198 ? 4.160 5.109 -14.015 1.00 95.69 198 VAL A O 1
ATOM 1530 N N . ARG A 1 199 ? 3.004 6.148 -15.620 1.00 95.38 199 ARG A N 1
ATOM 1531 C CA . ARG A 1 199 ? 1.763 5.423 -15.311 1.00 95.38 199 ARG A CA 1
ATOM 1532 C C . ARG A 1 199 ? 1.939 3.957 -15.709 1.00 95.38 199 ARG A C 1
ATOM 1534 O O . ARG A 1 199 ? 2.352 3.697 -16.836 1.00 95.38 199 ARG A O 1
ATOM 1541 N N . PHE A 1 200 ? 1.585 3.023 -14.834 1.00 96.88 200 PHE A N 1
ATOM 1542 C CA . PHE A 1 200 ? 1.656 1.588 -15.102 1.00 96.88 200 PHE A CA 1
ATOM 1543 C C . PHE A 1 200 ? 0.507 1.173 -16.028 1.00 96.88 200 PHE A C 1
ATOM 1545 O O . PHE A 1 200 ? -0.537 0.732 -15.579 1.00 96.88 200 PHE A O 1
ATOM 1552 N N . ILE A 1 201 ? 0.644 1.391 -17.332 1.00 94.56 201 ILE A N 1
ATOM 1553 C CA . ILE A 1 201 ? -0.372 1.058 -18.342 1.00 94.56 201 ILE A CA 1
ATOM 1554 C C . ILE A 1 201 ? 0.282 0.374 -19.535 1.00 94.56 201 ILE A C 1
ATOM 1556 O O . ILE A 1 201 ? 1.483 0.509 -19.751 1.00 94.56 201 ILE A O 1
ATOM 1560 N N . ARG A 1 202 ? -0.529 -0.291 -20.360 1.00 91.50 202 ARG A N 1
ATOM 1561 C CA . ARG A 1 202 ? -0.076 -1.015 -21.557 1.00 91.50 202 ARG A CA 1
ATOM 1562 C C . ARG A 1 202 ? 0.822 -0.198 -22.493 1.00 91.50 202 ARG A C 1
ATOM 1564 O O . ARG A 1 202 ? 1.723 -0.762 -23.094 1.00 91.50 202 ARG A O 1
ATOM 1571 N N . ASP A 1 203 ? 0.579 1.106 -22.616 1.00 91.62 203 ASP A N 1
ATOM 1572 C CA . ASP A 1 203 ? 1.360 1.982 -23.503 1.00 91.62 203 ASP A CA 1
ATOM 1573 C C . ASP A 1 203 ? 2.760 2.313 -22.952 1.00 91.62 203 ASP A C 1
ATOM 1575 O O . ASP A 1 203 ? 3.642 2.680 -23.724 1.00 91.62 203 ASP A O 1
ATOM 1579 N N . ASN A 1 204 ? 2.958 2.196 -21.635 1.00 95.06 204 ASN A N 1
ATOM 1580 C CA . ASN A 1 204 ? 4.198 2.576 -20.954 1.00 95.06 204 ASN A CA 1
ATOM 1581 C C . ASN A 1 204 ? 5.023 1.370 -20.490 1.00 95.06 204 ASN A C 1
ATOM 1583 O O . ASN A 1 204 ? 6.222 1.510 -20.298 1.00 95.06 204 ASN A O 1
ATOM 1587 N N . ILE A 1 205 ? 4.385 0.217 -20.274 1.00 96.19 205 ILE A N 1
ATOM 1588 C CA . ILE A 1 205 ? 5.028 -0.993 -19.757 1.00 96.19 205 ILE A CA 1
ATOM 1589 C C . ILE A 1 205 ? 5.267 -1.962 -20.909 1.00 96.19 205 ILE A C 1
ATOM 1591 O O . ILE A 1 205 ? 4.358 -2.259 -21.685 1.00 96.19 205 ILE A O 1
ATOM 1595 N N . THR A 1 206 ? 6.484 -2.477 -21.022 1.00 95.75 206 THR A N 1
ATOM 1596 C CA . THR A 1 206 ? 6.902 -3.431 -22.052 1.00 95.75 206 THR A CA 1
ATOM 1597 C C . THR A 1 206 ? 7.003 -4.855 -21.497 1.00 95.75 206 THR A C 1
ATOM 1599 O O . THR A 1 206 ? 6.959 -5.086 -20.289 1.00 95.75 206 THR A O 1
ATOM 1602 N N . SER A 1 207 ? 7.120 -5.851 -22.381 1.00 96.56 207 SER A N 1
ATOM 1603 C CA . SER A 1 207 ? 7.356 -7.242 -21.967 1.00 96.56 207 SER A CA 1
ATOM 1604 C C . SER A 1 207 ? 8.710 -7.414 -21.267 1.00 96.56 207 SER A C 1
ATOM 1606 O O . SER A 1 207 ? 8.844 -8.257 -20.383 1.00 96.56 207 SER A O 1
ATOM 1608 N N . THR A 1 208 ? 9.700 -6.592 -21.626 1.00 96.56 208 THR A N 1
ATOM 1609 C CA . THR A 1 208 ? 11.028 -6.589 -21.004 1.00 96.56 208 THR A CA 1
ATOM 1610 C C . THR A 1 208 ? 10.962 -6.117 -19.556 1.00 96.56 208 THR A C 1
ATOM 1612 O O . THR A 1 208 ? 11.543 -6.773 -18.697 1.00 96.56 208 THR A O 1
ATOM 1615 N N . ASP A 1 209 ? 10.203 -5.054 -19.274 1.00 96.62 209 ASP A N 1
ATOM 1616 C CA . ASP A 1 209 ? 10.078 -4.494 -17.917 1.00 96.62 209 ASP A CA 1
ATOM 1617 C C . ASP A 1 209 ? 9.482 -5.518 -16.941 1.00 96.62 209 ASP A C 1
ATOM 1619 O O . ASP A 1 209 ? 9.887 -5.613 -15.787 1.00 96.62 209 ASP A O 1
ATOM 1623 N N . LEU A 1 210 ? 8.552 -6.346 -17.427 1.00 97.38 210 LEU A N 1
ATOM 1624 C CA . LEU A 1 210 ? 7.923 -7.416 -16.646 1.00 97.38 210 LEU A CA 1
ATOM 1625 C C . LEU A 1 210 ? 8.679 -8.750 -16.711 1.00 97.38 210 LEU A C 1
ATOM 1627 O O . LEU A 1 210 ? 8.226 -9.740 -16.136 1.00 97.38 210 LEU A O 1
ATOM 1631 N N . ASN A 1 211 ? 9.817 -8.805 -17.410 1.00 97.19 211 ASN A N 1
ATOM 1632 C CA . ASN A 1 211 ? 10.609 -10.019 -17.606 1.00 97.19 211 ASN A CA 1
ATOM 1633 C C . ASN A 1 211 ? 9.772 -11.197 -18.162 1.00 97.19 211 ASN A C 1
ATOM 1635 O O . ASN A 1 211 ? 9.845 -12.330 -17.665 1.00 97.19 211 ASN A O 1
ATOM 1639 N N . VAL A 1 212 ? 8.945 -10.924 -19.178 1.00 97.31 212 VAL A N 1
ATOM 1640 C CA . VAL A 1 212 ? 8.083 -11.902 -19.866 1.00 97.31 212 VAL A CA 1
ATOM 1641 C C . VAL A 1 212 ? 8.417 -11.999 -21.355 1.00 97.31 212 VAL A C 1
ATOM 1643 O O . VAL A 1 212 ? 8.972 -11.081 -21.955 1.00 97.31 212 VAL A O 1
ATOM 1646 N N . ALA A 1 213 ? 8.081 -13.138 -21.963 1.00 95.69 213 ALA A N 1
ATOM 1647 C CA . ALA A 1 213 ? 8.495 -13.462 -23.328 1.00 95.69 213 ALA A CA 1
ATOM 1648 C C . ALA A 1 213 ? 7.707 -12.721 -24.423 1.00 95.69 213 ALA A C 1
ATOM 1650 O O . ALA A 1 213 ? 8.225 -12.532 -25.524 1.00 95.69 213 ALA A O 1
ATOM 1651 N N . ASP A 1 214 ? 6.462 -12.331 -24.146 1.00 95.00 214 ASP A N 1
ATOM 1652 C CA . ASP A 1 214 ? 5.540 -11.802 -25.148 1.00 95.00 214 ASP A CA 1
ATOM 1653 C C . ASP A 1 214 ? 4.541 -10.786 -24.573 1.00 95.00 214 ASP A C 1
ATOM 1655 O O . ASP A 1 214 ? 4.307 -10.691 -23.363 1.00 95.00 214 ASP A O 1
ATOM 1659 N N . ASP A 1 215 ? 3.942 -10.022 -25.486 1.00 94.88 215 ASP A N 1
ATOM 1660 C CA . ASP A 1 215 ? 2.942 -8.994 -25.196 1.00 94.88 215 ASP A CA 1
ATOM 1661 C C . ASP A 1 215 ? 1.653 -9.560 -24.587 1.00 94.88 215 ASP A C 1
ATOM 1663 O O . ASP A 1 215 ? 0.988 -8.869 -23.818 1.00 94.88 215 ASP A O 1
ATOM 1667 N N . GLU A 1 216 ? 1.290 -10.807 -24.900 1.00 94.81 216 GLU A N 1
ATOM 1668 C CA . GLU A 1 216 ? 0.095 -11.432 -24.332 1.00 94.81 216 GLU A CA 1
ATOM 1669 C C . GLU A 1 216 ? 0.276 -11.654 -22.828 1.00 94.81 216 GLU A C 1
ATOM 1671 O O . GLU A 1 216 ? -0.602 -11.322 -22.033 1.00 94.81 216 GLU A O 1
ATOM 1676 N N . THR A 1 217 ? 1.429 -12.181 -22.426 1.00 96.00 217 THR A N 1
ATOM 1677 C CA . THR A 1 217 ? 1.774 -12.409 -21.023 1.00 96.00 217 THR A CA 1
ATOM 1678 C C . THR A 1 217 ? 1.944 -11.088 -20.284 1.00 96.00 217 THR A C 1
ATOM 1680 O O . THR A 1 217 ? 1.458 -10.959 -19.161 1.00 96.00 217 THR A O 1
ATOM 1683 N N . ARG A 1 218 ? 2.532 -10.071 -20.927 1.00 96.81 218 ARG A N 1
ATOM 1684 C CA . ARG A 1 218 ? 2.563 -8.706 -20.380 1.00 96.81 218 ARG A CA 1
ATOM 1685 C C . ARG A 1 218 ? 1.149 -8.203 -20.079 1.00 96.81 218 ARG A C 1
ATOM 1687 O O . ARG A 1 218 ? 0.886 -7.713 -18.983 1.00 96.81 218 ARG A O 1
ATOM 1694 N N . ASP A 1 219 ? 0.233 -8.346 -21.032 1.00 95.50 219 ASP A N 1
ATOM 1695 C CA . ASP A 1 219 ? -1.140 -7.862 -20.889 1.00 95.50 219 ASP A CA 1
ATOM 1696 C C . ASP A 1 219 ? -1.904 -8.638 -19.791 1.00 95.50 219 ASP A C 1
ATOM 1698 O O . ASP A 1 219 ? -2.695 -8.032 -19.067 1.00 95.50 219 ASP A O 1
ATOM 1702 N N . LYS A 1 220 ? -1.612 -9.935 -19.575 1.00 96.12 220 LYS A N 1
ATOM 1703 C CA . LYS A 1 220 ? -2.138 -10.714 -18.428 1.00 96.12 220 LYS A CA 1
ATOM 1704 C C . LYS A 1 220 ? -1.709 -10.117 -17.088 1.00 96.12 220 LYS A C 1
ATOM 1706 O O . LYS A 1 220 ? -2.560 -9.919 -16.222 1.00 96.12 220 LYS A O 1
ATOM 1711 N N . VAL A 1 221 ? -0.423 -9.790 -16.938 1.00 97.12 221 VAL A N 1
ATOM 1712 C CA . VAL A 1 221 ? 0.109 -9.165 -15.717 1.00 97.12 221 VAL A CA 1
ATOM 1713 C C . VAL A 1 221 ? -0.549 -7.809 -15.485 1.00 97.12 221 VAL A C 1
ATOM 1715 O O . VAL A 1 221 ? -1.078 -7.559 -14.407 1.00 97.12 221 VAL A O 1
ATOM 1718 N N . ILE A 1 222 ? -0.596 -6.945 -16.504 1.00 95.88 222 ILE A N 1
ATOM 1719 C CA . ILE A 1 222 ? -1.214 -5.617 -16.378 1.00 95.88 222 ILE A CA 1
ATOM 1720 C C . ILE A 1 222 ? -2.684 -5.740 -15.959 1.00 95.88 222 ILE A C 1
ATOM 1722 O O . ILE A 1 222 ? -3.126 -5.055 -15.037 1.00 95.88 222 ILE A O 1
ATOM 1726 N N . ASN A 1 223 ? -3.441 -6.639 -16.588 1.00 94.25 223 ASN A N 1
ATOM 1727 C CA . ASN A 1 223 ? -4.837 -6.880 -16.229 1.00 94.25 223 ASN A CA 1
ATOM 1728 C C . ASN A 1 223 ? -4.983 -7.342 -14.775 1.00 94.25 223 ASN A C 1
ATOM 1730 O O . ASN A 1 223 ? -5.841 -6.820 -14.057 1.00 94.25 223 ASN A O 1
ATOM 1734 N N . PHE A 1 224 ? -4.112 -8.245 -14.322 1.00 95.31 224 PHE A N 1
ATOM 1735 C CA . PHE A 1 224 ? -4.105 -8.714 -12.942 1.00 95.31 224 PHE A CA 1
ATOM 1736 C C . PHE A 1 224 ? -3.918 -7.572 -11.938 1.00 95.31 224 PHE A C 1
ATOM 1738 O O . PHE A 1 224 ? -4.707 -7.427 -10.996 1.00 95.31 224 PHE A O 1
ATOM 1745 N N . MET A 1 225 ? -2.939 -6.704 -12.190 1.00 96.12 225 MET A N 1
ATOM 1746 C CA . MET A 1 225 ? -2.621 -5.549 -11.345 1.00 96.12 225 MET A CA 1
ATOM 1747 C C . MET A 1 225 ? -3.778 -4.541 -11.244 1.00 96.12 225 MET A C 1
ATOM 1749 O O . MET A 1 225 ? -3.988 -3.913 -10.204 1.00 96.12 225 MET A O 1
ATOM 1753 N N . TYR A 1 226 ? -4.600 -4.439 -12.290 1.00 94.06 226 TYR A N 1
ATOM 1754 C CA . TYR A 1 226 ? -5.826 -3.636 -12.296 1.00 94.06 226 TYR A CA 1
ATOM 1755 C C . TYR A 1 226 ? -7.066 -4.370 -11.751 1.00 94.06 226 TYR A C 1
ATOM 1757 O O . TYR A 1 226 ? -8.184 -3.882 -11.904 1.00 94.06 226 TYR A O 1
ATOM 1765 N N . GLY A 1 227 ? -6.899 -5.517 -11.087 1.00 92.50 227 GLY A N 1
ATOM 1766 C CA . GLY A 1 227 ? -7.982 -6.230 -10.400 1.00 92.50 227 GLY A CA 1
ATOM 1767 C C . GLY A 1 227 ? -8.798 -7.174 -11.283 1.00 92.50 227 GLY A C 1
ATOM 1768 O O . GLY A 1 227 ? -9.867 -7.629 -10.873 1.00 92.50 227 GLY A O 1
ATOM 1769 N N . TYR A 1 228 ? -8.316 -7.480 -12.484 1.00 92.25 228 TYR A N 1
ATOM 1770 C CA . TYR A 1 228 ? -8.890 -8.514 -13.342 1.00 92.25 228 TYR A CA 1
ATOM 1771 C C . TYR A 1 228 ? -8.175 -9.850 -13.128 1.00 92.25 228 TYR A C 1
ATOM 1773 O O . TYR A 1 228 ? -7.197 -9.936 -12.386 1.00 92.25 228 TYR A O 1
ATOM 1781 N N . GLU A 1 229 ? -8.696 -10.917 -13.718 1.00 91.69 229 GLU A N 1
ATOM 1782 C CA . GLU A 1 229 ? -8.005 -12.206 -13.738 1.00 91.69 229 GLU A CA 1
ATOM 1783 C C . GLU A 1 229 ? -6.688 -12.124 -14.524 1.00 91.69 229 GLU A C 1
ATOM 1785 O O . GLU A 1 229 ? -6.522 -11.263 -15.394 1.00 91.69 229 GLU A O 1
ATOM 1790 N N . PHE A 1 230 ? -5.777 -13.066 -14.261 1.00 93.69 230 PHE A N 1
ATOM 1791 C CA . PHE A 1 230 ? -4.532 -13.250 -15.014 1.00 93.69 230 PHE A CA 1
ATOM 1792 C C . PHE A 1 230 ? -4.819 -13.838 -16.410 1.00 93.69 230 PHE A C 1
ATOM 1794 O O . PHE A 1 230 ? -4.467 -14.966 -16.750 1.00 93.69 230 PHE A O 1
ATOM 1801 N N . ALA A 1 231 ? -5.558 -13.094 -17.225 1.00 92.19 231 ALA A N 1
ATOM 1802 C CA . ALA A 1 231 ? -6.057 -13.542 -18.511 1.00 92.19 231 ALA A CA 1
ATOM 1803 C C . ALA A 1 231 ? -6.271 -12.362 -19.465 1.00 92.19 231 ALA A C 1
ATOM 1805 O O . ALA A 1 231 ? -6.431 -11.204 -19.072 1.00 92.19 231 ALA A O 1
ATOM 1806 N N . VAL A 1 232 ? -6.281 -12.682 -20.758 1.00 91.19 232 VAL A N 1
ATOM 1807 C CA . VAL A 1 232 ? -6.532 -11.731 -21.840 1.00 91.19 232 VAL A CA 1
ATOM 1808 C C . VAL A 1 232 ? -7.633 -12.297 -22.721 1.00 91.19 232 VAL A C 1
ATOM 1810 O O . VAL A 1 232 ? -7.619 -13.471 -23.088 1.00 91.19 232 VAL A O 1
ATOM 1813 N N . LYS A 1 233 ? -8.602 -11.450 -23.056 1.00 87.56 233 LYS A N 1
ATOM 1814 C CA . LYS A 1 233 ? -9.713 -11.781 -23.945 1.00 87.56 233 LYS A CA 1
ATOM 1815 C C . LYS A 1 233 ? -9.394 -11.468 -25.405 1.00 87.56 233 LYS A C 1
ATOM 1817 O O . LYS A 1 233 ? -9.688 -12.273 -26.283 1.00 87.56 233 LYS A O 1
ATOM 1822 N N . ASP A 1 234 ? -8.843 -10.283 -25.662 1.00 84.25 234 ASP A N 1
ATOM 1823 C CA . ASP A 1 234 ? -8.427 -9.821 -26.990 1.00 84.25 234 ASP A CA 1
ATOM 1824 C C . ASP A 1 234 ? -6.926 -9.544 -26.955 1.00 84.25 234 ASP A C 1
ATOM 1826 O O . ASP A 1 234 ? -6.496 -8.549 -26.375 1.00 84.25 234 ASP A O 1
ATOM 1830 N N . THR A 1 235 ? -6.135 -10.412 -27.583 1.00 82.38 235 THR A N 1
ATOM 1831 C CA . THR A 1 235 ? -4.667 -10.317 -27.610 1.00 82.38 235 THR A CA 1
ATOM 1832 C C . THR A 1 235 ? -4.149 -9.123 -28.409 1.00 82.38 235 THR A C 1
ATOM 1834 O O . THR A 1 235 ? -3.023 -8.687 -28.201 1.00 82.38 235 THR A O 1
ATOM 1837 N N . THR A 1 236 ? -4.959 -8.544 -29.301 1.00 83.94 236 THR A N 1
ATOM 1838 C CA . THR A 1 236 ? -4.562 -7.349 -30.060 1.00 83.94 236 THR A CA 1
ATOM 1839 C C . THR A 1 236 ? -4.681 -6.097 -29.196 1.00 83.94 236 THR A C 1
ATOM 1841 O O . THR A 1 236 ? -3.847 -5.194 -29.280 1.00 83.94 236 THR A O 1
ATOM 1844 N N . LYS A 1 237 ? -5.724 -6.036 -28.360 1.00 81.88 237 LYS A N 1
ATOM 1845 C CA . LYS A 1 237 ? -5.984 -4.896 -27.469 1.00 81.88 237 LYS A CA 1
ATOM 1846 C C . LYS A 1 237 ? -5.391 -5.062 -26.072 1.00 81.88 237 LYS A C 1
ATOM 1848 O O . LYS A 1 237 ? -5.210 -4.056 -25.401 1.00 81.88 237 LYS A O 1
ATOM 1853 N N . GLY A 1 238 ? -5.136 -6.291 -25.634 1.00 85.62 238 GLY A N 1
ATOM 1854 C CA . GLY A 1 238 ? -4.748 -6.623 -24.262 1.00 85.62 238 GLY A CA 1
ATOM 1855 C C . GLY A 1 238 ? -5.906 -6.627 -23.263 1.00 85.62 238 GLY A C 1
ATOM 1856 O O . GLY A 1 238 ? -5.673 -6.545 -22.063 1.00 85.62 238 GLY A O 1
ATOM 1857 N N . SER A 1 239 ? -7.161 -6.667 -23.724 1.00 87.50 239 SER A N 1
ATOM 1858 C CA . SER A 1 239 ? -8.317 -6.442 -22.844 1.00 87.50 239 SER A CA 1
ATOM 1859 C C . SER A 1 239 ? -8.581 -7.612 -21.880 1.00 87.50 239 SER A C 1
ATOM 1861 O O . SER A 1 239 ? -8.366 -8.770 -22.255 1.00 87.50 239 SER A O 1
ATOM 1863 N N . PRO A 1 240 ? -9.065 -7.339 -20.654 1.00 89.00 240 PRO A N 1
ATOM 1864 C CA . PRO A 1 240 ? -9.281 -8.353 -19.622 1.00 89.00 240 PRO A CA 1
ATOM 1865 C C . PRO A 1 240 ? -10.527 -9.212 -19.879 1.00 89.00 240 PRO A C 1
ATOM 1867 O O . PRO A 1 240 ? -11.420 -8.850 -20.651 1.00 89.00 240 PRO A O 1
ATOM 1870 N N . THR A 1 241 ? -10.601 -10.350 -19.186 1.00 86.75 241 THR A N 1
ATOM 1871 C CA . THR A 1 241 ? -11.742 -11.280 -19.201 1.00 86.75 241 THR A CA 1
ATOM 1872 C C . THR A 1 241 ? -12.783 -10.908 -18.142 1.00 86.75 241 THR A C 1
ATOM 1874 O O . THR A 1 241 ? -13.835 -10.346 -18.460 1.00 86.75 241 THR A O 1
ATOM 1877 N N . PHE A 1 242 ? -12.472 -11.198 -16.881 1.00 86.44 242 PHE A N 1
ATOM 1878 C CA . PHE A 1 242 ? -13.351 -11.068 -15.728 1.00 86.44 242 PHE A CA 1
ATOM 1879 C C . PHE A 1 242 ? -12.651 -10.309 -14.602 1.00 86.44 242 PHE A C 1
ATOM 1881 O O . PHE A 1 242 ? -11.426 -10.193 -14.556 1.00 86.44 242 PHE A O 1
ATOM 1888 N N . LYS A 1 243 ? -13.463 -9.748 -13.707 1.00 88.31 243 LYS A N 1
ATOM 1889 C CA . LYS A 1 243 ? -13.001 -9.075 -12.492 1.00 88.31 243 LYS A CA 1
ATOM 1890 C C . LYS A 1 243 ? -12.710 -10.111 -11.413 1.00 88.31 243 LYS A C 1
ATOM 1892 O O . LYS A 1 243 ? -13.458 -11.079 -11.307 1.00 88.31 243 LYS A O 1
ATOM 1897 N N . ARG A 1 244 ? -11.701 -9.858 -10.581 1.00 89.75 244 ARG A N 1
ATOM 1898 C CA . ARG A 1 244 ? -11.495 -10.622 -9.349 1.00 89.75 244 ARG A CA 1
ATOM 1899 C C . ARG A 1 244 ? -12.523 -10.218 -8.299 1.00 89.75 244 ARG A C 1
ATOM 1901 O O . ARG A 1 244 ? -12.990 -9.076 -8.260 1.00 89.75 244 ARG A O 1
ATOM 1908 N N . GLU A 1 245 ? -12.855 -11.161 -7.424 1.00 88.12 245 GLU A N 1
ATOM 1909 C CA . GLU A 1 245 ? -13.772 -10.899 -6.316 1.00 88.12 245 GLU A CA 1
ATOM 1910 C C . GLU A 1 245 ? -13.180 -9.900 -5.315 1.00 88.12 245 GLU A C 1
ATOM 1912 O O . GLU A 1 245 ? -13.916 -9.074 -4.761 1.00 88.12 245 GLU A O 1
ATOM 1917 N N . TRP A 1 246 ? -11.864 -9.957 -5.120 1.00 92.19 246 TRP A N 1
ATOM 1918 C CA . TRP A 1 246 ? -11.099 -9.051 -4.280 1.00 92.19 246 TRP A CA 1
ATOM 1919 C C . TRP A 1 246 ? -9.789 -8.663 -4.966 1.00 92.19 246 TRP A C 1
ATOM 1921 O O . TRP A 1 246 ? -9.218 -9.451 -5.717 1.00 92.19 246 TRP A O 1
ATOM 1931 N N . ILE A 1 247 ? -9.351 -7.423 -4.752 1.00 92.31 247 ILE A N 1
ATOM 1932 C CA . ILE A 1 247 ? -8.263 -6.807 -5.531 1.00 92.31 247 ILE A CA 1
ATOM 1933 C C . ILE A 1 247 ? -7.064 -6.486 -4.653 1.00 92.31 247 ILE A C 1
ATOM 1935 O O . ILE A 1 247 ? -5.935 -6.683 -5.087 1.00 92.31 247 ILE A O 1
ATOM 1939 N N . LEU A 1 248 ? -7.326 -5.959 -3.455 1.00 94.81 248 LEU A N 1
ATOM 1940 C CA . LEU A 1 248 ? -6.289 -5.499 -2.547 1.00 94.81 248 LEU A CA 1
ATOM 1941 C C . LEU A 1 248 ? -5.567 -6.698 -1.935 1.00 94.81 248 LEU A C 1
ATOM 1943 O O . LEU A 1 248 ? -6.210 -7.547 -1.306 1.00 94.81 248 LEU A O 1
ATOM 1947 N N . GLY A 1 249 ? -4.254 -6.747 -2.138 1.00 93.12 249 GLY A N 1
ATOM 1948 C CA . GLY A 1 249 ? -3.389 -7.777 -1.573 1.00 93.12 249 GLY A CA 1
ATOM 1949 C C . GLY A 1 249 ? -3.252 -7.662 -0.065 1.00 93.12 249 GLY A C 1
ATOM 1950 O O . GLY A 1 249 ? -3.567 -6.632 0.535 1.00 93.12 249 GLY A O 1
ATOM 1951 N N . ASP A 1 250 ? -2.780 -8.743 0.542 1.00 91.44 250 ASP A N 1
ATOM 1952 C CA . ASP A 1 250 ? -2.494 -8.820 1.966 1.00 91.44 250 ASP A CA 1
ATOM 1953 C C . ASP A 1 250 ? -1.438 -7.804 2.417 1.00 91.44 250 ASP A C 1
ATOM 1955 O O . ASP A 1 250 ? -0.456 -7.523 1.731 1.00 91.44 250 ASP A O 1
ATOM 1959 N N . MET A 1 251 ? -1.673 -7.258 3.609 1.00 89.56 251 MET A N 1
ATOM 1960 C CA . MET A 1 251 ? -0.770 -6.367 4.332 1.00 89.56 251 MET A CA 1
ATOM 1961 C C . MET A 1 251 ? -0.374 -7.099 5.615 1.00 89.56 251 MET A C 1
ATOM 1963 O O . MET A 1 251 ? -1.083 -7.020 6.622 1.00 89.56 251 MET A O 1
ATOM 1967 N N . VAL A 1 252 ? 0.694 -7.895 5.556 1.00 83.06 252 VAL A N 1
ATOM 1968 C CA . VAL A 1 252 ? 1.059 -8.810 6.654 1.00 83.06 252 VAL A CA 1
ATOM 1969 C C . VAL A 1 252 ? 2.015 -8.138 7.623 1.00 83.06 252 VAL A C 1
ATOM 1971 O O . VAL A 1 252 ? 1.876 -8.297 8.836 1.00 83.06 252 VAL A O 1
ATOM 1974 N N . HIS A 1 253 ? 2.962 -7.364 7.096 1.00 81.44 253 HIS A N 1
ATOM 1975 C CA . HIS A 1 253 ? 3.995 -6.688 7.874 1.00 81.44 253 HIS A CA 1
ATOM 1976 C C . HIS A 1 253 ? 4.055 -5.181 7.616 1.00 81.44 253 HIS A C 1
ATOM 1978 O O . HIS A 1 253 ? 4.700 -4.463 8.389 1.00 81.44 253 HIS A O 1
ATOM 1984 N N . SER A 1 254 ? 3.388 -4.684 6.571 1.00 83.44 254 SER A N 1
ATOM 1985 C CA . SER A 1 254 ? 3.378 -3.252 6.288 1.00 83.44 254 SER A CA 1
ATOM 1986 C C . SER A 1 254 ? 2.504 -2.478 7.275 1.00 83.44 254 SER A C 1
ATOM 1988 O O . SER A 1 254 ? 1.274 -2.512 7.229 1.00 83.44 254 SER A O 1
ATOM 1990 N N . GLU A 1 255 ? 3.158 -1.739 8.172 1.00 84.25 255 GLU A N 1
ATOM 1991 C CA . GLU A 1 255 ? 2.511 -0.776 9.065 1.00 84.25 255 GLU A CA 1
ATOM 1992 C C . GLU A 1 255 ? 1.968 0.427 8.268 1.00 84.25 255 GLU A C 1
ATOM 1994 O O . GLU A 1 255 ? 2.751 1.103 7.585 1.00 84.25 255 GLU A O 1
ATOM 1999 N N . PRO A 1 256 ? 0.659 0.749 8.370 1.00 90.56 256 PRO A N 1
ATOM 2000 C CA . PRO A 1 256 ? 0.091 1.910 7.696 1.00 90.56 256 PRO A CA 1
ATOM 2001 C C . PRO A 1 256 ? 0.678 3.230 8.210 1.00 90.56 256 PRO A C 1
ATOM 2003 O O . PRO A 1 256 ? 0.579 3.555 9.389 1.00 90.56 256 PRO A O 1
ATOM 2006 N N . THR A 1 257 ? 1.214 4.063 7.328 1.00 92.06 257 THR A N 1
ATOM 2007 C CA . THR A 1 257 ? 1.757 5.380 7.671 1.00 92.06 257 THR A CA 1
ATOM 2008 C C . THR A 1 257 ? 0.785 6.497 7.348 1.00 92.06 257 THR A C 1
ATOM 2010 O O . THR A 1 257 ? 0.213 6.565 6.264 1.00 92.06 257 THR A O 1
ATOM 2013 N N . ILE A 1 258 ? 0.634 7.429 8.285 1.00 93.06 258 ILE A N 1
ATOM 2014 C CA . ILE A 1 258 ? -0.238 8.593 8.129 1.00 93.06 258 ILE A CA 1
ATOM 2015 C C . ILE A 1 258 ? 0.588 9.789 7.660 1.00 93.06 258 ILE A C 1
ATOM 2017 O O . ILE A 1 258 ? 1.611 10.125 8.261 1.00 93.06 258 ILE A O 1
ATOM 2021 N N . ILE A 1 259 ? 0.116 10.466 6.616 1.00 94.00 259 ILE A N 1
ATOM 2022 C CA . ILE A 1 259 ? 0.744 11.663 6.058 1.00 94.00 259 ILE A CA 1
ATOM 2023 C C . ILE A 1 259 ? -0.242 12.829 6.135 1.00 94.00 259 ILE A C 1
ATOM 2025 O O . ILE A 1 259 ? -1.226 12.855 5.400 1.00 94.00 259 ILE A O 1
ATOM 2029 N N . ASP A 1 260 ? 0.062 13.821 6.976 1.00 92.88 260 ASP A N 1
ATOM 2030 C CA . ASP A 1 260 ? -0.785 15.012 7.151 1.00 92.88 260 ASP A CA 1
ATOM 2031 C C . ASP A 1 260 ? -0.168 16.249 6.529 1.00 92.88 260 ASP A C 1
ATOM 2033 O O . ASP A 1 260 ? 1.007 16.548 6.753 1.00 92.88 260 ASP A O 1
ATOM 2037 N N . TYR A 1 261 ? -0.974 17.014 5.811 1.00 90.88 261 TYR A N 1
ATOM 2038 C CA . TYR A 1 261 ? -0.632 18.307 5.238 1.00 90.88 261 TYR A CA 1
ATOM 2039 C C . TYR A 1 261 ? -1.368 19.393 6.004 1.00 90.88 261 TYR A C 1
ATOM 2041 O O . TYR A 1 261 ? -2.563 19.278 6.270 1.00 90.88 261 TYR A O 1
ATOM 2049 N N . LEU A 1 262 ? -0.609 20.413 6.393 1.00 88.25 262 LEU A N 1
ATOM 2050 C CA . LEU A 1 262 ? -1.094 21.540 7.174 1.00 88.25 262 LEU A CA 1
ATOM 2051 C C . LEU A 1 262 ? -0.963 22.823 6.344 1.00 88.25 262 LEU A C 1
ATOM 2053 O O . LEU A 1 262 ? 0.016 22.951 5.614 1.00 88.25 262 LEU A O 1
ATOM 2057 N N . ASP A 1 263 ? -1.834 23.795 6.571 1.00 87.06 263 ASP A N 1
ATOM 2058 C CA . ASP A 1 263 ? -2.218 24.872 5.635 1.00 87.06 263 ASP A CA 1
ATOM 2059 C C . ASP A 1 263 ? -1.715 26.312 5.929 1.00 87.06 263 ASP A C 1
ATOM 2061 O O . ASP A 1 263 ? -2.526 27.171 6.171 1.00 87.06 263 ASP A O 1
ATOM 2065 N N . LYS A 1 264 ? -0.449 26.718 5.952 1.00 84.81 264 LYS A N 1
ATOM 2066 C CA . LYS A 1 264 ? -0.014 28.031 6.539 1.00 84.81 264 LYS A CA 1
ATOM 2067 C C . LYS A 1 264 ? -0.430 28.318 8.009 1.00 84.81 264 LYS A C 1
ATOM 2069 O O . LYS A 1 264 ? 0.471 28.466 8.835 1.00 84.81 264 LYS A O 1
ATOM 2074 N N . ASP A 1 265 ? -1.700 28.230 8.404 1.00 85.12 265 ASP A N 1
ATOM 2075 C CA . ASP A 1 265 ? -2.272 28.494 9.731 1.00 85.12 265 ASP A CA 1
ATOM 2076 C C . ASP A 1 265 ? -2.242 27.274 10.682 1.00 85.12 265 ASP A C 1
ATOM 2078 O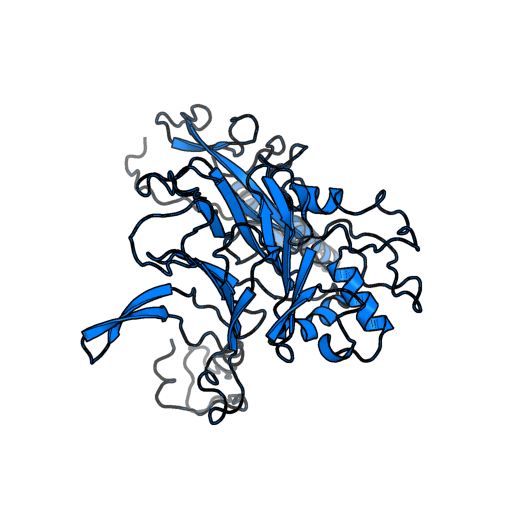 O . ASP A 1 265 ? -2.563 27.396 11.864 1.00 85.12 265 ASP A O 1
ATOM 2082 N N . ASN A 1 266 ? -1.764 26.117 10.208 1.00 84.06 266 ASN A N 1
ATOM 2083 C CA . ASN A 1 266 ? -1.640 24.841 10.941 1.00 84.06 266 ASN A CA 1
ATOM 2084 C C . ASN A 1 266 ? -2.953 24.064 11.147 1.00 84.06 266 ASN A C 1
ATOM 2086 O O . ASN A 1 266 ? -2.983 23.125 11.944 1.00 84.06 266 ASN A O 1
ATOM 2090 N N . GLY A 1 267 ? -4.003 24.398 10.406 1.00 87.00 267 GLY A N 1
ATOM 2091 C CA . GLY A 1 267 ? -5.147 23.531 10.164 1.00 87.00 267 GLY A CA 1
ATOM 2092 C C . GLY A 1 267 ? -4.777 22.326 9.294 1.00 87.00 267 GLY A C 1
ATOM 2093 O O . GLY A 1 267 ? -3.859 22.379 8.477 1.00 87.00 267 GLY A O 1
ATOM 2094 N N . LEU A 1 268 ? -5.473 21.206 9.509 1.00 87.69 268 LEU A N 1
ATOM 2095 C CA . LEU A 1 268 ? -5.324 19.991 8.707 1.00 87.69 268 LEU A CA 1
ATOM 2096 C C . LEU A 1 268 ? -6.046 20.160 7.366 1.00 87.69 268 LEU A C 1
ATOM 2098 O O . LEU A 1 268 ? -7.274 20.187 7.329 1.00 87.69 268 LEU A O 1
ATOM 2102 N N . GLU A 1 269 ? -5.283 20.211 6.278 1.00 88.75 269 GLU A N 1
ATOM 2103 C CA . GLU A 1 269 ? -5.808 20.336 4.915 1.00 88.75 269 GLU A CA 1
ATOM 2104 C C . GLU A 1 269 ? -6.098 18.960 4.303 1.00 88.75 269 GLU A C 1
ATOM 2106 O O . GLU A 1 269 ? -7.192 18.686 3.809 1.00 88.75 269 GLU A O 1
ATOM 2111 N N . ALA A 1 270 ? -5.121 18.056 4.388 1.00 91.06 270 ALA A N 1
ATOM 2112 C CA . ALA A 1 270 ? -5.205 16.719 3.820 1.00 91.06 270 ALA A CA 1
ATOM 2113 C C . ALA A 1 270 ? -4.555 15.692 4.745 1.00 91.06 270 ALA A C 1
ATOM 2115 O O . ALA A 1 270 ? -3.526 15.959 5.366 1.00 91.06 270 ALA A O 1
ATOM 2116 N N . ARG A 1 271 ? -5.139 14.495 4.793 1.00 93.69 271 ARG A N 1
ATOM 2117 C CA . ARG A 1 271 ? -4.580 13.327 5.473 1.00 93.69 271 ARG A CA 1
ATOM 2118 C C . ARG A 1 271 ? -4.699 12.117 4.561 1.00 93.69 271 ARG A C 1
ATOM 2120 O O . ARG A 1 271 ? -5.800 11.787 4.112 1.00 93.69 271 ARG A O 1
ATOM 2127 N N . PHE A 1 272 ? -3.574 11.452 4.338 1.00 95.62 272 PHE A N 1
ATOM 2128 C CA . PHE A 1 272 ? -3.521 10.178 3.631 1.00 95.62 272 PHE A CA 1
ATOM 2129 C C . PHE A 1 272 ? -3.022 9.074 4.545 1.00 95.62 272 PHE A C 1
ATOM 2131 O O . PHE A 1 272 ? -2.243 9.319 5.469 1.00 95.62 272 PHE A O 1
ATOM 2138 N N . VAL A 1 273 ? -3.466 7.859 4.256 1.00 95.44 273 VAL A N 1
ATOM 2139 C CA . VAL A 1 273 ? -2.982 6.637 4.887 1.00 95.44 273 VAL A CA 1
ATOM 2140 C C . VAL A 1 273 ? -2.312 5.804 3.814 1.00 95.44 273 VAL A C 1
ATOM 2142 O O . VAL A 1 273 ? -2.896 5.559 2.761 1.00 95.44 273 VAL A O 1
ATOM 2145 N N . VAL A 1 274 ? -1.076 5.412 4.074 1.00 95.50 274 VAL A 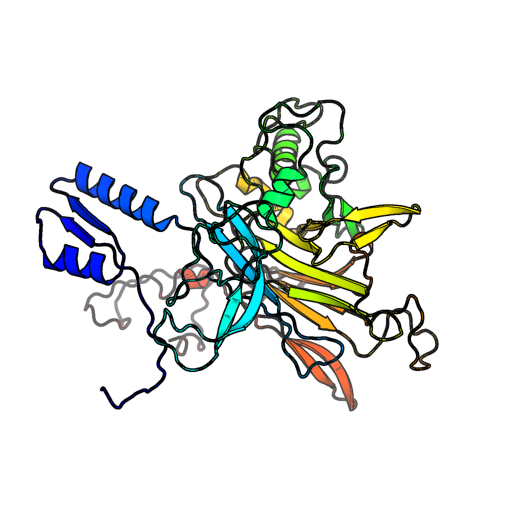N 1
ATOM 2146 C CA . VAL A 1 274 ? -0.213 4.749 3.109 1.00 95.50 274 VAL A CA 1
ATOM 2147 C C . VAL A 1 274 ? 0.167 3.381 3.638 1.00 95.50 274 VAL A C 1
ATOM 2149 O O . VAL A 1 274 ? 0.617 3.285 4.773 1.00 95.50 274 VAL A O 1
ATOM 2152 N N . ALA A 1 275 ? -0.003 2.334 2.844 1.00 93.56 275 ALA A N 1
ATOM 2153 C CA . ALA A 1 275 ? 0.354 0.977 3.245 1.00 93.56 275 ALA A CA 1
ATOM 2154 C C . ALA A 1 275 ? 0.894 0.204 2.046 1.00 93.56 275 ALA A C 1
ATOM 2156 O O . ALA A 1 275 ? 0.363 0.327 0.943 1.00 93.56 275 ALA A O 1
ATOM 2157 N N . GLY A 1 276 ? 1.966 -0.548 2.263 1.00 94.38 276 GLY A N 1
ATOM 2158 C CA . GLY A 1 276 ? 2.463 -1.507 1.293 1.00 94.38 276 GLY A CA 1
ATOM 2159 C C . GLY A 1 276 ? 1.661 -2.803 1.361 1.00 94.38 276 GLY A C 1
ATOM 2160 O O . GLY A 1 276 ? 1.151 -3.158 2.424 1.00 94.38 276 GLY A O 1
ATOM 2161 N N . ALA A 1 277 ? 1.516 -3.484 0.231 1.00 94.19 277 ALA A N 1
ATOM 2162 C CA . ALA A 1 277 ? 0.840 -4.765 0.154 1.00 94.19 277 ALA A CA 1
ATOM 2163 C C . ALA A 1 277 ? 1.582 -5.750 -0.759 1.00 94.19 277 ALA A C 1
ATOM 2165 O O . ALA A 1 277 ? 2.357 -5.391 -1.655 1.00 94.19 277 ALA A O 1
ATOM 2166 N N . ASN A 1 278 ? 1.298 -7.030 -0.535 1.00 93.44 278 ASN A N 1
ATOM 2167 C CA . ASN A 1 278 ? 1.825 -8.153 -1.307 1.00 93.44 278 ASN A CA 1
ATOM 2168 C C . ASN A 1 278 ? 1.125 -8.343 -2.664 1.00 93.44 278 ASN A C 1
ATOM 2170 O O . ASN A 1 278 ? 1.409 -9.297 -3.377 1.00 93.44 278 ASN A O 1
ATOM 2174 N N . ASP A 1 279 ? 0.261 -7.412 -3.079 1.00 93.31 279 ASP A N 1
ATOM 2175 C CA . ASP A 1 279 ? -0.182 -7.309 -4.476 1.00 93.31 279 ASP A CA 1
ATOM 2176 C C . ASP A 1 279 ? 0.807 -6.530 -5.362 1.00 93.31 279 ASP A C 1
ATOM 2178 O O . ASP A 1 279 ? 0.523 -6.325 -6.539 1.00 93.31 279 ASP A O 1
ATOM 2182 N N . GLY A 1 280 ? 1.962 -6.113 -4.828 1.00 93.31 280 GLY A N 1
ATOM 2183 C CA . GLY A 1 280 ? 3.033 -5.474 -5.597 1.00 93.31 280 GLY A CA 1
ATOM 2184 C C . GLY A 1 280 ? 3.187 -3.975 -5.366 1.00 93.31 280 GLY A C 1
ATOM 2185 O O . GLY A 1 280 ? 4.060 -3.364 -5.982 1.00 93.31 280 GLY A O 1
ATOM 2186 N N . MET A 1 281 ? 2.344 -3.362 -4.530 1.00 95.50 281 MET A N 1
ATOM 2187 C CA . MET A 1 281 ? 2.207 -1.909 -4.493 1.00 95.50 281 MET A CA 1
ATOM 2188 C C . MET A 1 281 ? 2.317 -1.303 -3.100 1.00 95.50 281 MET A C 1
ATOM 2190 O O . MET A 1 281 ? 1.900 -1.861 -2.092 1.00 95.50 281 MET A O 1
ATOM 2194 N N . LEU A 1 282 ? 2.782 -0.059 -3.077 1.00 97.00 282 LEU A N 1
ATOM 2195 C CA . LEU A 1 282 ? 2.412 0.908 -2.058 1.00 97.00 282 LEU A CA 1
ATOM 2196 C C . LEU A 1 282 ? 1.085 1.566 -2.445 1.00 97.00 282 LEU A C 1
ATOM 2198 O O . LEU A 1 282 ? 0.994 2.156 -3.517 1.00 97.00 282 LEU A O 1
ATOM 2202 N N . HIS A 1 283 ? 0.095 1.559 -1.560 1.00 97.19 283 HIS A N 1
ATOM 2203 C CA . HIS A 1 283 ? -1.203 2.198 -1.772 1.00 97.19 283 HIS A CA 1
ATOM 2204 C C . HIS A 1 283 ? -1.333 3.475 -0.957 1.00 97.19 283 HIS A C 1
ATOM 2206 O O . HIS A 1 283 ? -0.896 3.531 0.191 1.00 97.19 283 HIS A O 1
ATOM 2212 N N . VAL A 1 284 ? -2.008 4.476 -1.520 1.00 97.19 284 VAL A N 1
ATOM 2213 C CA . VAL A 1 284 ? -2.338 5.737 -0.851 1.00 97.19 284 VAL A CA 1
ATOM 2214 C C . VAL A 1 284 ? -3.851 5.901 -0.815 1.00 97.19 284 VAL A C 1
ATOM 2216 O O . VAL A 1 284 ? -4.507 6.035 -1.853 1.00 97.19 284 VAL A O 1
ATOM 2219 N N . PHE A 1 285 ? -4.396 5.929 0.397 1.00 96.75 285 PHE A N 1
ATOM 2220 C CA . PHE A 1 285 ? -5.820 6.078 0.669 1.00 96.75 285 PHE A CA 1
ATOM 2221 C C . PHE A 1 285 ? -6.127 7.442 1.283 1.00 96.75 285 PHE A C 1
ATOM 2223 O O . PHE A 1 285 ? -5.362 7.972 2.092 1.00 96.75 285 PHE A O 1
ATOM 2230 N N . THR A 1 286 ? -7.278 8.009 0.939 1.00 96.19 286 THR A N 1
ATOM 2231 C CA . THR A 1 286 ? -7.804 9.213 1.592 1.00 96.19 286 THR A CA 1
ATOM 2232 C C . THR A 1 286 ? -8.313 8.897 2.991 1.00 96.19 286 THR A C 1
ATOM 2234 O O . THR A 1 286 ? -9.019 7.912 3.199 1.00 96.19 286 THR A O 1
ATOM 2237 N N . ASP A 1 287 ? -8.025 9.753 3.971 1.00 94.38 287 ASP A N 1
ATOM 2238 C CA . ASP A 1 287 ? -8.645 9.608 5.292 1.00 94.38 287 ASP A CA 1
ATOM 2239 C C . ASP A 1 287 ? -10.026 10.271 5.387 1.00 94.38 287 ASP A C 1
ATOM 2241 O O . ASP A 1 287 ? -10.946 9.764 6.041 1.00 94.38 287 ASP A O 1
ATOM 2245 N N . GLN A 1 288 ? -10.154 11.406 4.702 1.00 91.44 288 GLN A N 1
ATOM 2246 C CA . GLN A 1 288 ? -11.338 12.251 4.617 1.00 91.44 288 GLN A CA 1
ATOM 2247 C C . GLN A 1 288 ? -11.627 12.603 3.157 1.00 91.44 288 GLN A C 1
ATOM 2249 O O . GLN A 1 288 ? -10.771 12.420 2.292 1.00 91.44 288 GLN A O 1
ATOM 2254 N N . ALA A 1 289 ? -12.829 13.114 2.885 1.00 92.94 289 ALA A N 1
ATOM 2255 C CA . ALA A 1 289 ? -13.167 13.567 1.546 1.00 92.94 289 ALA A CA 1
ATOM 2256 C C . ALA A 1 289 ? -12.215 14.694 1.125 1.00 92.94 289 ALA A C 1
ATOM 2258 O O . ALA A 1 289 ? -11.988 15.632 1.891 1.00 92.94 289 ALA A O 1
ATOM 2259 N N . ILE A 1 290 ? -11.661 14.601 -0.080 1.00 92.75 290 ILE A N 1
ATOM 2260 C CA . ILE A 1 290 ? -10.696 15.574 -0.599 1.00 92.75 290 ILE A CA 1
ATOM 2261 C C . ILE A 1 290 ? -10.947 15.826 -2.078 1.00 92.75 290 ILE A C 1
ATOM 2263 O O . ILE A 1 290 ? -11.320 14.918 -2.816 1.00 92.75 290 ILE A O 1
ATOM 2267 N N . THR A 1 291 ? -10.736 17.064 -2.519 1.00 91.69 291 THR A N 1
ATOM 2268 C CA . THR A 1 291 ? -10.744 17.411 -3.942 1.00 91.69 291 THR A CA 1
ATOM 2269 C C . THR A 1 291 ? -9.326 17.726 -4.381 1.00 91.69 291 THR A C 1
ATOM 2271 O O . THR A 1 291 ? -8.718 18.656 -3.864 1.00 91.69 291 THR A O 1
ATOM 2274 N N . LEU A 1 292 ? -8.807 16.953 -5.331 1.00 88.62 292 LEU A N 1
ATOM 2275 C CA . LEU A 1 292 ? -7.479 17.160 -5.902 1.00 88.62 292 LEU A CA 1
ATOM 2276 C C . LEU A 1 292 ? -7.615 17.714 -7.313 1.00 88.62 292 LEU A C 1
ATOM 2278 O O . LEU A 1 292 ? -8.462 17.261 -8.081 1.00 88.62 292 LEU A O 1
ATOM 2282 N N . THR A 1 293 ? -6.765 18.677 -7.658 1.00 83.81 293 THR A N 1
ATOM 2283 C CA . THR A 1 293 ? -6.712 19.265 -9.000 1.00 83.81 293 THR A CA 1
ATOM 2284 C C . THR A 1 293 ? -5.393 18.885 -9.648 1.00 83.81 293 THR A C 1
ATOM 2286 O O . THR A 1 293 ? -4.332 19.119 -9.078 1.00 83.81 293 THR A O 1
ATOM 2289 N N . ASN A 1 294 ? -5.448 18.264 -10.824 1.00 74.38 294 ASN A N 1
ATOM 2290 C CA . ASN A 1 294 ? -4.234 17.911 -11.555 1.00 74.38 294 ASN A CA 1
ATOM 2291 C C . ASN A 1 294 ? -3.629 19.128 -12.280 1.00 74.38 294 ASN A C 1
ATOM 2293 O O . ASN A 1 294 ? -4.275 20.164 -12.428 1.00 74.38 294 ASN A O 1
ATOM 2297 N N . ALA A 1 295 ? -2.408 18.980 -12.802 1.00 70.06 295 ALA A N 1
ATOM 2298 C CA . ALA A 1 295 ? -1.709 20.039 -13.539 1.00 70.06 295 ALA A CA 1
ATOM 2299 C C . ALA A 1 295 ? -2.470 20.562 -14.779 1.00 70.06 295 ALA A C 1
ATOM 2301 O O . ALA A 1 295 ? -2.214 21.669 -15.245 1.00 70.06 295 ALA A O 1
ATOM 2302 N N . ALA A 1 296 ? -3.426 19.789 -15.308 1.00 73.75 296 ALA A N 1
ATOM 2303 C CA . ALA A 1 296 ? -4.298 20.194 -16.411 1.00 73.75 296 ALA A CA 1
ATOM 2304 C C . ALA A 1 296 ? -5.565 20.949 -15.948 1.00 73.75 296 ALA A C 1
ATOM 2306 O O . ALA A 1 296 ? -6.431 21.250 -16.768 1.00 73.75 296 ALA A O 1
ATOM 2307 N N . GLY A 1 297 ? -5.700 21.236 -14.648 1.00 76.44 297 GLY A N 1
ATOM 2308 C CA . GLY A 1 297 ? -6.834 21.957 -14.066 1.00 76.44 297 GLY A CA 1
ATOM 2309 C C 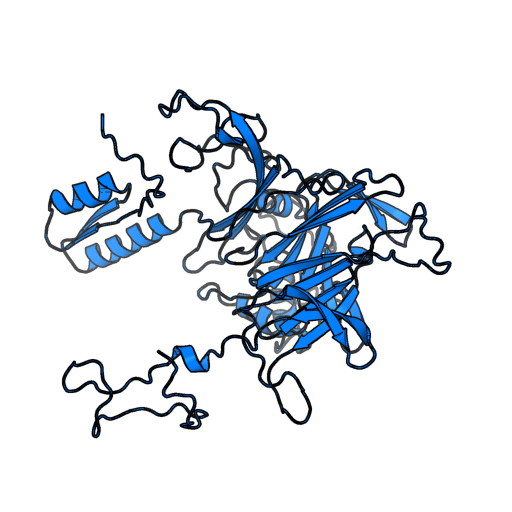. GLY A 1 297 ? -8.101 21.117 -13.874 1.00 76.44 297 GLY A C 1
ATOM 2310 O O . GLY A 1 297 ? -9.160 21.672 -13.591 1.00 76.44 297 GLY A O 1
ATOM 2311 N N . LYS A 1 298 ? -8.032 19.788 -14.030 1.00 78.62 298 LYS A N 1
ATOM 2312 C CA . LYS A 1 298 ? -9.165 18.894 -13.754 1.00 78.62 298 LYS A CA 1
ATOM 2313 C C . LYS A 1 298 ? -9.204 18.584 -12.260 1.00 78.62 298 LYS A C 1
ATOM 2315 O O . LYS A 1 298 ? -8.277 17.960 -11.743 1.00 78.62 298 LYS A O 1
ATOM 2320 N N . SER A 1 299 ? -10.292 18.979 -11.604 1.00 87.81 299 SER A N 1
ATOM 2321 C CA . SER A 1 299 ? -10.571 18.637 -10.208 1.00 87.81 299 SER A CA 1
ATOM 2322 C C . SER A 1 299 ? -11.380 17.345 -10.101 1.00 87.81 299 SER A C 1
ATOM 2324 O O . SER A 1 299 ? -12.330 17.132 -10.858 1.00 87.81 299 SER A O 1
ATOM 2326 N N . GLU A 1 300 ? -11.018 16.494 -9.147 1.00 86.94 300 GLU A N 1
ATOM 2327 C CA . GLU A 1 300 ? -11.717 15.253 -8.821 1.00 86.94 300 GLU A CA 1
ATOM 2328 C C . GLU A 1 300 ? -11.880 15.134 -7.306 1.00 86.94 300 GLU A C 1
ATOM 2330 O O . GLU A 1 300 ? -10.931 15.361 -6.553 1.00 86.94 300 GLU A O 1
ATOM 2335 N N . THR A 1 301 ? -13.096 14.808 -6.866 1.00 91.56 301 THR A N 1
ATOM 2336 C CA . THR A 1 301 ? -13.413 14.600 -5.453 1.00 91.56 301 THR A CA 1
ATOM 2337 C C . THR A 1 301 ? -13.361 13.115 -5.133 1.00 91.56 301 THR A C 1
ATOM 2339 O O . THR A 1 301 ? -14.042 12.304 -5.761 1.00 91.56 301 THR A O 1
ATOM 2342 N N . TYR A 1 302 ? -12.575 12.775 -4.120 1.00 91.94 302 TYR A N 1
ATOM 2343 C CA . TYR A 1 302 ? -12.422 11.431 -3.600 1.00 91.94 302 TYR A CA 1
ATOM 2344 C C . TYR A 1 302 ? -13.123 11.326 -2.251 1.00 91.94 302 TYR A C 1
ATOM 2346 O O . TYR A 1 302 ? -12.884 12.131 -1.353 1.00 91.94 302 TYR A O 1
ATOM 2354 N N . GLU A 1 303 ? -13.979 10.318 -2.113 1.00 93.44 303 GLU A N 1
ATOM 2355 C CA . GLU A 1 303 ? -14.613 9.957 -0.843 1.00 93.44 303 GLU A CA 1
ATOM 2356 C C . GLU A 1 303 ? -13.576 9.445 0.178 1.00 93.44 303 GLU A C 1
ATOM 2358 O O . GLU A 1 303 ? -12.482 9.041 -0.225 1.00 93.44 303 GLU A O 1
ATOM 2363 N N . PRO A 1 304 ? -13.887 9.417 1.487 1.00 94.81 304 PRO A N 1
ATOM 2364 C CA . PRO A 1 304 ? -13.020 8.807 2.497 1.00 94.81 304 PRO A CA 1
ATOM 2365 C C . PRO A 1 304 ? -12.730 7.325 2.207 1.00 94.81 304 PRO A C 1
ATOM 2367 O O . PRO A 1 304 ? -13.631 6.578 1.827 1.00 94.81 304 PRO A O 1
ATOM 2370 N N . GLY A 1 305 ? -11.490 6.887 2.430 1.00 94.81 305 GLY A N 1
ATOM 2371 C CA . GLY A 1 305 ? -11.041 5.507 2.231 1.00 94.81 305 GLY A CA 1
ATOM 2372 C C . GLY A 1 305 ? -10.808 5.117 0.767 1.00 94.81 305 GLY A C 1
ATOM 2373 O O . GLY A 1 305 ? -10.612 3.939 0.472 1.00 94.81 305 GLY A O 1
ATOM 2374 N N . ARG A 1 306 ? -10.851 6.068 -0.173 1.00 95.25 306 ARG A N 1
ATOM 2375 C CA . ARG A 1 306 ? -10.588 5.803 -1.594 1.00 95.25 306 ARG A CA 1
ATOM 2376 C C . ARG A 1 306 ? -9.092 5.711 -1.847 1.00 95.25 306 ARG A C 1
ATOM 2378 O O . ARG A 1 306 ? -8.340 6.578 -1.416 1.00 95.25 306 ARG A O 1
ATOM 2385 N N . GLU A 1 307 ? -8.681 4.691 -2.597 1.00 96.19 307 GLU A N 1
ATOM 2386 C CA . GLU A 1 307 ? -7.341 4.645 -3.180 1.00 96.19 307 GLU A CA 1
ATOM 2387 C C . GLU A 1 307 ? -7.238 5.706 -4.281 1.00 96.19 307 GLU A C 1
ATOM 2389 O O . GLU A 1 307 ? -8.066 5.733 -5.196 1.00 96.19 307 GLU A O 1
ATOM 2394 N N . ILE A 1 308 ? -6.246 6.588 -4.178 1.00 94.56 308 ILE A N 1
ATOM 2395 C CA . ILE A 1 308 ? -6.056 7.710 -5.113 1.00 94.56 308 ILE A CA 1
ATOM 2396 C C . ILE A 1 308 ? -4.778 7.592 -5.931 1.00 94.56 308 ILE A C 1
ATOM 2398 O O . ILE A 1 308 ? -4.679 8.195 -7.003 1.00 94.56 308 ILE A O 1
ATOM 2402 N N . TRP A 1 309 ? -3.819 6.819 -5.429 1.00 96.00 309 TRP A N 1
ATOM 2403 C CA . TRP A 1 309 ? -2.509 6.628 -6.024 1.00 96.00 309 TRP A CA 1
ATOM 2404 C C . TRP A 1 309 ? -1.884 5.337 -5.497 1.00 96.00 309 TRP A C 1
ATOM 2406 O O . TRP A 1 309 ? -2.061 5.000 -4.325 1.00 96.00 309 TRP A O 1
ATOM 2416 N N . ALA A 1 310 ? -1.145 4.642 -6.353 1.00 97.38 310 ALA A N 1
ATOM 2417 C CA . ALA A 1 310 ? -0.366 3.475 -5.983 1.00 97.38 310 ALA A CA 1
ATOM 2418 C C . ALA A 1 310 ? 0.982 3.464 -6.711 1.00 97.38 310 ALA A C 1
ATOM 2420 O O . ALA A 1 310 ? 1.076 3.936 -7.849 1.00 97.38 310 ALA A O 1
ATOM 2421 N N . PHE A 1 311 ? 2.004 2.899 -6.072 1.00 98.00 311 PHE A N 1
ATOM 2422 C CA . PHE A 1 311 ? 3.357 2.801 -6.610 1.00 98.00 311 PHE A CA 1
ATOM 2423 C C . PHE A 1 311 ? 3.874 1.379 -6.608 1.00 98.00 311 PHE A C 1
ATOM 2425 O O . PHE A 1 311 ? 3.869 0.721 -5.572 1.00 98.00 311 PHE A O 1
ATOM 2432 N N . ILE A 1 312 ? 4.349 0.949 -7.770 1.00 98.06 312 ILE A N 1
ATOM 2433 C CA . ILE A 1 312 ? 5.045 -0.311 -7.972 1.00 98.06 312 ILE A CA 1
ATOM 2434 C C . ILE A 1 312 ? 6.536 0.007 -8.118 1.00 98.06 312 ILE A C 1
ATOM 2436 O O . ILE A 1 312 ? 6.907 0.653 -9.106 1.00 98.06 312 ILE A O 1
ATOM 2440 N N . PRO A 1 313 ? 7.385 -0.428 -7.175 1.00 97.19 313 PRO A N 1
ATOM 2441 C CA . PRO A 1 313 ? 8.834 -0.376 -7.329 1.00 97.19 313 PRO A CA 1
ATOM 2442 C C . PRO A 1 313 ? 9.310 -0.992 -8.650 1.00 97.19 313 PRO A C 1
ATOM 2444 O O . PRO A 1 313 ? 8.834 -2.055 -9.051 1.00 97.19 313 PRO A O 1
ATOM 2447 N N . GLU A 1 314 ? 10.233 -0.317 -9.337 1.00 96.25 314 GLU A N 1
ATOM 2448 C CA . GLU A 1 314 ? 10.722 -0.733 -10.663 1.00 96.25 314 GLU A CA 1
ATOM 2449 C C . GLU A 1 314 ? 11.389 -2.115 -10.624 1.00 96.25 314 GLU A C 1
ATOM 2451 O O . GLU A 1 314 ? 11.201 -2.940 -11.515 1.00 96.25 314 GLU A O 1
ATOM 2456 N N . ASP A 1 315 ? 12.121 -2.408 -9.553 1.00 94.88 315 ASP A N 1
ATOM 2457 C CA . ASP A 1 315 ? 12.830 -3.669 -9.352 1.00 94.88 315 ASP A CA 1
ATOM 2458 C C . ASP A 1 315 ? 11.895 -4.859 -9.095 1.00 94.88 315 ASP A C 1
ATOM 2460 O O . ASP A 1 315 ? 12.265 -6.006 -9.358 1.00 94.88 315 ASP A O 1
ATOM 2464 N N . LEU A 1 316 ? 10.657 -4.600 -8.667 1.00 96.38 316 LEU A N 1
ATOM 2465 C CA . LEU A 1 316 ? 9.634 -5.625 -8.474 1.00 96.38 316 LEU A CA 1
ATOM 2466 C C . LEU A 1 316 ? 8.813 -5.915 -9.740 1.00 96.38 316 LEU A C 1
ATOM 2468 O O . LEU A 1 316 ? 8.100 -6.922 -9.777 1.00 96.38 316 LEU A O 1
ATOM 2472 N N . LEU A 1 317 ? 8.925 -5.098 -10.797 1.00 97.25 317 LEU A N 1
ATOM 2473 C CA . LEU A 1 317 ? 8.160 -5.265 -12.043 1.00 97.25 317 LEU A CA 1
ATOM 2474 C C . LEU A 1 317 ? 8.347 -6.654 -12.661 1.00 97.25 317 LEU A C 1
ATOM 2476 O O . LEU A 1 317 ? 7.373 -7.315 -13.031 1.00 97.25 317 LEU A O 1
ATOM 2480 N N . GLY A 1 318 ? 9.593 -7.133 -12.694 1.00 96.56 318 GLY A N 1
ATOM 2481 C CA . GLY A 1 318 ? 9.943 -8.449 -13.227 1.00 96.56 318 GLY A CA 1
ATOM 2482 C C . GLY A 1 318 ? 9.346 -9.626 -12.448 1.00 96.56 318 GLY A C 1
ATOM 2483 O O . GLY A 1 318 ? 9.256 -10.729 -12.991 1.00 96.56 318 GLY A O 1
ATOM 2484 N N . ASN A 1 319 ? 8.922 -9.401 -11.200 1.00 96.12 319 ASN A N 1
ATOM 2485 C CA . ASN A 1 319 ? 8.342 -10.415 -10.321 1.00 96.12 319 ASN A CA 1
ATOM 2486 C C . ASN A 1 319 ? 6.810 -10.465 -10.408 1.00 96.12 319 ASN A C 1
ATOM 2488 O O . ASN A 1 319 ? 6.215 -11.470 -10.026 1.00 96.12 319 ASN A O 1
ATOM 2492 N N . LEU A 1 320 ? 6.153 -9.445 -10.976 1.00 97.19 320 LEU A N 1
ATOM 2493 C CA . LEU A 1 320 ? 4.689 -9.414 -11.117 1.00 97.19 320 LEU A CA 1
ATOM 2494 C C . LEU A 1 320 ? 4.142 -10.553 -11.995 1.00 97.19 320 LEU A C 1
ATOM 2496 O O . LEU A 1 320 ? 2.982 -10.939 -11.873 1.00 97.19 320 LEU A O 1
ATOM 2500 N N . LYS A 1 321 ? 4.973 -11.137 -12.867 1.00 96.06 321 LYS A N 1
ATOM 2501 C CA . LYS A 1 321 ? 4.615 -12.334 -13.645 1.00 96.06 321 LYS A CA 1
ATOM 2502 C C . LYS A 1 321 ? 4.305 -13.558 -12.783 1.00 96.06 321 LYS A C 1
ATOM 2504 O O . LYS A 1 321 ? 3.624 -14.465 -13.255 1.00 96.06 321 LYS A O 1
ATOM 2509 N N . ASN A 1 322 ? 4.790 -13.584 -11.542 1.00 94.56 322 ASN A N 1
ATOM 2510 C CA . ASN A 1 322 ? 4.610 -14.714 -10.637 1.00 94.56 322 ASN A CA 1
ATOM 2511 C C . ASN A 1 322 ? 3.152 -14.847 -10.167 1.00 94.56 322 ASN A C 1
ATOM 2513 O O . ASN A 1 322 ? 2.715 -15.951 -9.873 1.00 94.56 322 ASN A O 1
ATOM 2517 N N . PHE A 1 323 ? 2.342 -13.785 -10.275 1.00 94.25 323 PHE A N 1
ATOM 2518 C CA . PHE A 1 323 ? 0.880 -13.869 -10.146 1.00 94.25 323 PHE A CA 1
ATOM 2519 C C . PHE A 1 323 ? 0.198 -14.719 -11.236 1.00 94.25 323 PHE A C 1
ATOM 2521 O O . PHE A 1 323 ? -1.023 -14.752 -11.316 1.00 94.25 323 PHE A O 1
ATOM 2528 N N . GLY A 1 324 ? 0.945 -15.380 -12.122 1.00 91.88 324 GLY A N 1
ATOM 2529 C CA . GLY A 1 324 ? 0.405 -16.449 -12.957 1.00 91.88 324 GLY A CA 1
ATOM 2530 C C . GLY A 1 324 ? 0.141 -17.750 -12.188 1.00 91.88 324 GLY A C 1
ATOM 2531 O O . GLY A 1 324 ? -0.610 -18.588 -12.687 1.00 91.88 324 GLY A O 1
ATOM 2532 N N . ASP A 1 325 ? 0.737 -17.921 -11.003 1.00 91.81 325 ASP A N 1
ATOM 2533 C CA . ASP A 1 325 ? 0.585 -19.103 -10.154 1.00 91.81 325 ASP A CA 1
ATOM 2534 C C . ASP A 1 325 ? -0.086 -18.738 -8.813 1.00 91.81 325 ASP A C 1
ATOM 2536 O O . ASP A 1 325 ? 0.564 -18.186 -7.928 1.00 91.81 325 ASP A O 1
ATOM 2540 N N . PRO A 1 326 ? -1.383 -19.046 -8.626 1.00 88.12 326 PRO A N 1
ATOM 2541 C CA . PRO A 1 326 ? -2.089 -18.764 -7.377 1.00 88.12 326 PRO A CA 1
ATOM 2542 C C . PRO A 1 326 ? -1.741 -19.740 -6.241 1.00 88.12 326 PRO A C 1
ATOM 2544 O O . PRO A 1 326 ? -2.225 -19.567 -5.125 1.00 88.12 326 PRO A O 1
ATOM 2547 N N . SER A 1 327 ? -0.957 -20.795 -6.498 1.00 85.56 327 SER A N 1
ATOM 2548 C CA . SER A 1 327 ? -0.593 -21.782 -5.470 1.00 85.56 327 SER A CA 1
ATOM 2549 C C . SER A 1 327 ? 0.542 -21.318 -4.557 1.00 85.56 327 SER A C 1
ATOM 2551 O O . SER A 1 327 ? 0.734 -21.881 -3.478 1.00 85.56 327 SER A O 1
ATOM 2553 N N . VAL A 1 328 ? 1.271 -20.275 -4.962 1.00 87.12 328 VAL A N 1
ATOM 2554 C CA . VAL A 1 328 ? 2.412 -19.736 -4.226 1.00 87.12 328 VAL A CA 1
ATOM 2555 C C . VAL A 1 328 ? 2.104 -18.314 -3.775 1.00 87.12 328 VAL A C 1
ATOM 2557 O O . VAL A 1 328 ? 1.736 -17.449 -4.567 1.00 87.12 328 VAL A O 1
ATOM 2560 N N . HIS A 1 329 ? 2.281 -18.057 -2.479 1.00 89.06 329 HIS A N 1
ATOM 2561 C CA . HIS A 1 329 ? 2.231 -16.694 -1.963 1.00 89.06 329 HIS A CA 1
ATOM 2562 C C . HIS A 1 329 ? 3.545 -15.974 -2.270 1.00 89.06 329 HIS A C 1
ATOM 2564 O O . HIS A 1 329 ? 4.637 -16.501 -2.040 1.00 89.06 329 HIS A O 1
ATOM 2570 N N . HIS A 1 330 ? 3.429 -14.764 -2.806 1.00 90.62 330 HIS A N 1
ATOM 2571 C CA . HIS A 1 330 ? 4.560 -13.934 -3.183 1.00 90.62 330 HIS A CA 1
ATOM 2572 C C . HIS A 1 330 ? 4.581 -12.672 -2.330 1.00 90.62 330 HIS A C 1
ATOM 2574 O O . HIS A 1 330 ? 3.558 -12.020 -2.140 1.00 90.62 330 HIS A O 1
ATOM 2580 N N . TYR A 1 331 ? 5.772 -12.316 -1.855 1.00 90.12 331 TYR A N 1
ATOM 2581 C CA . TYR A 1 331 ? 5.989 -11.090 -1.102 1.00 90.12 331 TYR A CA 1
ATOM 2582 C C . TYR A 1 331 ? 6.455 -9.977 -2.033 1.00 90.12 331 TYR A C 1
ATOM 2584 O O . TYR A 1 331 ? 7.241 -10.224 -2.947 1.00 90.12 331 TYR A O 1
ATOM 2592 N N . PHE A 1 332 ? 5.994 -8.756 -1.777 1.00 93.56 332 PHE A N 1
ATOM 2593 C CA . PHE A 1 332 ? 6.376 -7.572 -2.546 1.00 93.56 332 PHE A CA 1
ATOM 2594 C C . PHE A 1 332 ? 6.652 -6.392 -1.611 1.00 93.56 332 PHE A C 1
ATOM 2596 O O . PHE A 1 332 ? 7.627 -6.410 -0.867 1.00 93.56 332 PHE A O 1
ATOM 2603 N N . VAL A 1 333 ? 5.797 -5.367 -1.609 1.00 92.12 333 VAL A N 1
ATOM 2604 C CA . VAL A 1 333 ? 5.967 -4.169 -0.783 1.00 92.12 333 VAL A CA 1
ATOM 2605 C C . VAL A 1 333 ? 5.386 -4.435 0.607 1.00 92.12 333 VAL A C 1
ATOM 2607 O O . VAL A 1 333 ? 4.465 -3.764 1.045 1.00 92.12 333 VAL A O 1
ATOM 2610 N N . ASP A 1 334 ? 5.899 -5.436 1.321 1.00 82.12 334 ASP A N 1
ATOM 2611 C CA . ASP A 1 334 ? 5.408 -5.791 2.668 1.00 82.12 334 ASP A CA 1
ATOM 2612 C C . ASP A 1 334 ? 6.215 -5.134 3.790 1.00 82.12 334 ASP A C 1
ATOM 2614 O O . ASP A 1 334 ? 6.097 -5.476 4.964 1.00 82.12 334 ASP A O 1
ATOM 2618 N N . GLY A 1 335 ? 7.135 -4.237 3.449 1.00 83.06 335 GLY A N 1
ATOM 2619 C CA . GLY A 1 335 ? 8.011 -3.628 4.429 1.00 83.06 335 GLY A CA 1
ATOM 2620 C C . GLY A 1 335 ? 7.438 -2.415 5.133 1.00 83.06 335 GLY A C 1
ATOM 2621 O O . GLY A 1 335 ? 6.265 -2.046 5.020 1.00 83.06 335 GLY A O 1
ATOM 2622 N N . PHE A 1 336 ? 8.314 -1.791 5.911 1.00 85.31 336 PHE A N 1
ATOM 2623 C CA . PHE A 1 336 ? 7.970 -0.603 6.670 1.00 85.31 336 PHE A CA 1
ATOM 2624 C C . PHE A 1 336 ? 7.845 0.592 5.732 1.00 85.31 336 PHE A C 1
ATOM 2626 O O . PHE A 1 336 ? 8.684 0.802 4.856 1.00 85.31 336 PHE A O 1
ATOM 2633 N N . SER A 1 337 ? 6.842 1.425 5.988 1.00 89.69 337 SER A N 1
ATOM 2634 C CA . SER A 1 337 ? 6.786 2.780 5.460 1.00 89.69 337 SER A CA 1
ATOM 2635 C C . SER A 1 337 ? 7.179 3.743 6.589 1.00 89.69 337 SER A C 1
ATOM 2637 O O . SER A 1 337 ? 6.569 3.752 7.652 1.00 89.69 337 SER A O 1
ATOM 2639 N N . SER A 1 338 ? 8.254 4.512 6.415 1.00 91.88 338 SER A N 1
ATOM 2640 C CA . SER A 1 338 ? 8.745 5.474 7.412 1.00 91.88 338 SER A CA 1
ATOM 2641 C C . SER A 1 338 ? 8.672 6.886 6.844 1.00 91.88 338 SER A C 1
ATOM 2643 O O . SER A 1 338 ? 9.315 7.197 5.841 1.00 91.88 338 SER A O 1
ATOM 2645 N N . LEU A 1 339 ? 7.932 7.773 7.511 1.00 93.69 339 LEU A N 1
ATOM 2646 C CA . LEU A 1 339 ? 7.802 9.174 7.109 1.00 93.69 339 LEU A CA 1
ATOM 2647 C C . LEU A 1 339 ? 8.794 10.072 7.856 1.00 93.69 339 LEU A C 1
ATOM 2649 O O . LEU A 1 339 ? 8.756 10.192 9.081 1.00 93.69 339 LEU A O 1
ATOM 2653 N N . TYR A 1 340 ? 9.619 10.788 7.102 1.00 92.38 340 TYR A N 1
ATOM 2654 C CA . TYR A 1 340 ? 10.385 11.930 7.579 1.00 92.38 340 TYR A CA 1
ATOM 2655 C C . TYR A 1 340 ? 9.666 13.230 7.246 1.00 92.38 340 TYR A C 1
ATOM 2657 O O . TYR A 1 340 ? 9.195 13.418 6.125 1.00 92.38 340 TYR A O 1
ATOM 2665 N N . ARG A 1 341 ? 9.660 14.164 8.197 1.00 89.94 341 ARG A N 1
ATOM 2666 C CA . ARG A 1 341 ? 9.245 15.553 7.990 1.00 89.94 341 ARG A CA 1
ATOM 2667 C C . ARG A 1 341 ? 10.390 16.473 8.400 1.00 89.94 341 ARG A C 1
ATOM 2669 O O . ARG A 1 341 ? 10.763 16.510 9.573 1.00 89.94 341 ARG A O 1
ATOM 2676 N N . SER A 1 342 ? 10.901 17.234 7.440 1.00 83.69 342 SER A N 1
ATOM 2677 C CA . SER A 1 342 ? 11.903 18.272 7.666 1.00 83.69 342 SER A CA 1
ATOM 2678 C C . SER A 1 342 ? 11.334 19.428 8.492 1.00 83.69 342 SER A C 1
ATOM 2680 O O . SER A 1 342 ? 10.122 19.614 8.619 1.00 83.69 342 SER A O 1
ATOM 2682 N N . ARG A 1 343 ? 12.240 20.246 9.031 1.00 77.44 343 ARG A N 1
ATOM 2683 C CA . ARG A 1 343 ? 11.913 21.553 9.618 1.00 77.44 343 ARG A CA 1
ATOM 2684 C C . ARG A 1 343 ? 11.737 22.648 8.565 1.00 77.44 343 ARG A C 1
ATOM 2686 O O . ARG A 1 343 ? 11.190 23.689 8.898 1.00 77.44 343 ARG A O 1
ATOM 2693 N N . THR A 1 344 ? 12.207 22.408 7.344 1.00 77.12 344 THR A N 1
ATOM 2694 C CA . THR A 1 344 ? 12.115 23.336 6.213 1.00 77.12 344 THR A CA 1
ATOM 2695 C C . THR A 1 344 ? 10.892 23.049 5.351 1.00 77.12 344 THR A C 1
ATOM 2697 O O . THR A 1 344 ? 10.408 21.910 5.299 1.00 77.12 344 THR A O 1
ATOM 2700 N N . PHE A 1 345 ? 10.418 24.082 4.666 1.00 78.00 345 PHE A N 1
ATOM 2701 C CA . PHE A 1 345 ? 9.337 24.000 3.691 1.00 78.00 345 PHE A CA 1
ATOM 2702 C C . PHE A 1 345 ? 9.892 23.736 2.286 1.00 78.00 345 PHE A C 1
ATOM 2704 O O . PHE A 1 345 ? 11.092 23.905 2.036 1.00 78.00 345 PHE A O 1
ATOM 2711 N N . ASN A 1 346 ? 9.047 23.240 1.388 1.00 69.12 346 ASN A N 1
ATOM 2712 C CA . ASN A 1 346 ? 9.346 23.245 -0.037 1.00 69.12 346 ASN A CA 1
ATOM 2713 C C . ASN A 1 346 ? 9.431 24.706 -0.503 1.00 69.12 346 ASN A C 1
ATOM 2715 O O . ASN A 1 346 ? 8.687 25.552 -0.030 1.00 69.12 346 ASN A O 1
ATOM 2719 N N . ASP A 1 347 ? 10.356 24.988 -1.417 1.00 60.12 347 ASP A N 1
ATOM 2720 C CA . ASP A 1 347 ? 10.446 26.298 -2.077 1.00 60.12 347 ASP A CA 1
ATOM 2721 C C . ASP A 1 347 ? 10.659 27.510 -1.142 1.00 60.12 347 ASP A C 1
ATOM 2723 O O . ASP A 1 347 ? 10.293 28.631 -1.479 1.00 60.12 347 ASP A O 1
ATOM 2727 N N . ASP A 1 348 ? 11.327 27.309 0.004 1.00 59.50 348 ASP A N 1
ATOM 2728 C CA . ASP A 1 348 ? 11.769 28.385 0.909 1.00 59.50 348 ASP A CA 1
ATOM 2729 C C . ASP A 1 348 ? 12.946 29.181 0.297 1.00 59.50 348 ASP A C 1
ATOM 2731 O O . ASP A 1 348 ? 14.077 29.198 0.791 1.00 59.50 348 ASP A O 1
ATOM 2735 N N . VAL A 1 349 ? 12.701 29.793 -0.864 1.00 52.25 349 VAL A N 1
ATOM 2736 C CA . VAL A 1 349 ? 13.681 30.540 -1.668 1.00 52.25 349 VAL A CA 1
ATOM 2737 C C . VAL A 1 349 ? 14.169 31.787 -0.922 1.00 52.25 349 VAL A C 1
ATOM 2739 O O . VAL A 1 349 ? 15.247 32.303 -1.222 1.00 52.25 349 VAL A O 1
ATOM 2742 N N . ILE A 1 350 ? 13.400 32.265 0.063 1.00 55.28 350 ILE A N 1
ATOM 2743 C CA . ILE A 1 350 ? 13.651 33.519 0.784 1.00 55.28 350 ILE A CA 1
ATOM 2744 C C . ILE A 1 350 ? 14.118 33.277 2.234 1.00 55.28 350 ILE A C 1
ATOM 2746 O O . ILE A 1 350 ? 14.693 34.187 2.831 1.00 55.28 350 ILE A O 1
ATOM 2750 N N . ASN A 1 351 ? 13.971 32.056 2.772 1.00 58.41 351 ASN A N 1
ATOM 2751 C CA . ASN A 1 351 ? 14.410 31.652 4.116 1.00 58.41 351 ASN A CA 1
ATOM 2752 C C . ASN A 1 351 ? 13.928 32.630 5.200 1.00 58.41 351 ASN A C 1
ATOM 2754 O O . ASN A 1 351 ? 14.669 32.998 6.116 1.00 58.41 351 ASN A O 1
ATOM 2758 N N . ASP A 1 352 ? 12.698 33.125 5.040 1.00 62.47 352 ASP A N 1
ATOM 2759 C CA . ASP A 1 352 ? 12.113 34.165 5.891 1.00 62.47 352 ASP A CA 1
ATOM 2760 C C . ASP A 1 352 ? 11.393 33.585 7.123 1.00 62.47 352 ASP A C 1
ATOM 2762 O O . ASP A 1 352 ? 11.047 34.323 8.052 1.00 62.47 352 ASP A O 1
ATOM 2766 N N . GLY A 1 353 ? 11.237 32.257 7.163 1.00 62.34 353 GLY A N 1
ATOM 2767 C CA . GLY A 1 353 ? 10.620 31.514 8.256 1.00 62.34 353 GLY A CA 1
ATOM 2768 C C . GLY A 1 353 ? 9.091 31.573 8.281 1.00 62.34 353 GLY A C 1
ATOM 2769 O O . GLY A 1 353 ? 8.500 31.099 9.257 1.00 62.34 353 GLY A O 1
ATOM 2770 N N . TYR A 1 354 ? 8.450 32.129 7.250 1.00 67.12 354 TYR A N 1
ATOM 2771 C CA . TYR A 1 354 ? 7.000 32.143 7.086 1.00 67.12 354 TYR A CA 1
ATOM 2772 C C . TYR A 1 354 ? 6.569 31.105 6.057 1.00 67.12 354 TYR A C 1
ATOM 2774 O O . TYR A 1 354 ? 7.282 30.833 5.107 1.00 67.12 354 TYR A O 1
ATOM 2782 N N . ARG A 1 355 ? 5.393 30.511 6.279 1.00 72.81 355 ARG A N 1
ATOM 2783 C CA . ARG A 1 355 ? 4.802 29.529 5.368 1.00 72.81 355 ARG A CA 1
ATOM 2784 C C . ARG A 1 355 ? 3.728 30.204 4.518 1.00 72.81 355 ARG A C 1
ATOM 2786 O O . ARG A 1 355 ? 2.738 30.680 5.078 1.00 72.81 355 ARG A O 1
ATOM 2793 N N . GLY A 1 356 ? 3.927 30.245 3.206 1.00 75.62 356 GLY A N 1
ATOM 2794 C CA . GLY A 1 356 ? 2.939 30.681 2.217 1.00 75.62 356 GLY A CA 1
ATOM 2795 C C . GLY A 1 356 ? 1.787 29.684 2.013 1.00 75.62 356 GLY A C 1
ATOM 2796 O O . GLY A 1 356 ? 1.819 28.569 2.531 1.00 75.62 356 GLY A O 1
ATOM 2797 N N . ASP A 1 357 ? 0.770 30.087 1.240 1.00 73.25 357 ASP A N 1
ATOM 2798 C CA . ASP A 1 357 ? -0.444 29.287 0.970 1.00 73.25 357 ASP A CA 1
ATOM 2799 C C . ASP A 1 357 ? -0.169 27.972 0.201 1.00 73.25 357 ASP A C 1
ATOM 2801 O O . ASP A 1 357 ? -0.969 27.049 0.297 1.00 73.25 357 ASP A O 1
ATOM 2805 N N . ASP A 1 358 ? 0.976 27.851 -0.486 1.00 76.69 358 ASP A N 1
ATOM 2806 C CA . ASP A 1 358 ? 1.394 26.660 -1.256 1.00 76.69 358 ASP A CA 1
ATOM 2807 C C . ASP A 1 358 ? 2.695 26.016 -0.726 1.00 76.69 358 ASP A C 1
ATOM 2809 O O . ASP A 1 358 ? 3.305 25.149 -1.368 1.00 76.69 358 ASP A O 1
ATOM 2813 N N . GLU A 1 359 ? 3.138 26.439 0.460 1.00 83.56 359 GLU A N 1
ATOM 2814 C CA . GLU A 1 359 ? 4.344 25.925 1.099 1.00 83.56 359 GLU A CA 1
ATOM 2815 C C . GLU A 1 359 ? 3.993 24.850 2.134 1.00 83.56 359 GLU A C 1
ATOM 2817 O O . GLU A 1 359 ? 3.252 25.052 3.093 1.00 83.56 359 GLU A O 1
ATOM 2822 N N . TYR A 1 360 ? 4.583 23.676 1.976 1.00 86.88 360 TYR A N 1
ATOM 2823 C CA . TYR A 1 360 ? 4.424 22.498 2.806 1.00 86.88 360 TYR A CA 1
ATOM 2824 C C . TYR A 1 360 ? 5.781 22.053 3.336 1.00 86.88 360 TYR A C 1
ATOM 2826 O O . TYR A 1 360 ? 6.816 22.220 2.701 1.00 86.88 360 TYR A O 1
ATOM 2834 N N . TYR A 1 361 ? 5.800 21.431 4.514 1.00 87.75 361 TYR A N 1
ATOM 2835 C CA . TYR A 1 361 ? 7.037 20.842 5.027 1.00 87.75 361 TYR A CA 1
ATOM 2836 C C . TYR A 1 361 ? 7.594 19.807 4.051 1.00 87.75 361 TYR A C 1
ATOM 2838 O O . TYR A 1 361 ? 6.843 18.947 3.585 1.00 87.75 361 TYR A O 1
ATOM 2846 N N . ASN A 1 362 ? 8.911 19.830 3.830 1.00 89.06 362 ASN A N 1
ATOM 2847 C CA . ASN A 1 362 ? 9.558 18.791 3.039 1.00 89.06 362 ASN A CA 1
ATOM 2848 C C . ASN A 1 362 ? 9.361 17.441 3.726 1.00 89.06 362 ASN A C 1
ATOM 2850 O O . ASN A 1 362 ? 9.703 17.277 4.903 1.00 89.06 362 ASN A O 1
ATOM 2854 N N . LYS A 1 363 ? 8.823 16.471 2.993 1.00 93.38 363 LYS A N 1
ATOM 2855 C CA . LYS A 1 363 ? 8.571 15.124 3.494 1.00 93.38 363 LYS A CA 1
ATOM 2856 C C . LYS A 1 363 ? 9.240 14.088 2.611 1.00 93.38 363 LYS A C 1
ATOM 2858 O O . LYS A 1 363 ? 9.310 14.231 1.391 1.00 93.38 363 LYS A O 1
ATOM 2863 N N . THR A 1 364 ? 9.731 13.036 3.244 1.00 95.25 364 THR A N 1
ATOM 2864 C CA . THR A 1 364 ? 10.291 11.877 2.553 1.00 95.25 364 THR A CA 1
ATOM 2865 C C . THR A 1 364 ? 9.655 10.632 3.130 1.00 95.25 364 THR A C 1
ATOM 2867 O O . THR A 1 364 ? 9.760 10.404 4.333 1.00 95.25 364 THR A O 1
ATOM 2870 N N . LEU A 1 365 ? 9.002 9.842 2.289 1.00 96.56 365 LEU A N 1
ATOM 2871 C CA . LEU A 1 365 ? 8.506 8.526 2.666 1.00 96.56 365 LEU A CA 1
ATOM 2872 C C . LEU A 1 365 ? 9.527 7.487 2.210 1.00 96.56 365 LEU A C 1
ATOM 2874 O O . LEU A 1 365 ? 9.806 7.417 1.020 1.00 96.56 365 LEU A O 1
ATOM 2878 N N . VAL A 1 366 ? 10.095 6.714 3.135 1.00 96.31 366 VAL A N 1
ATOM 2879 C CA . VAL A 1 366 ? 10.996 5.600 2.809 1.00 96.31 366 VAL A CA 1
ATOM 2880 C C . VAL A 1 366 ? 10.245 4.291 2.976 1.00 96.31 366 VAL A C 1
ATOM 2882 O O . VAL A 1 366 ? 9.639 4.059 4.019 1.00 96.31 366 VAL A O 1
ATOM 2885 N N . LEU A 1 367 ? 10.297 3.458 1.948 1.00 94.38 367 LEU A N 1
ATOM 2886 C CA . LEU A 1 367 ? 9.671 2.148 1.860 1.00 94.38 367 LEU A CA 1
ATOM 2887 C C . LEU A 1 367 ? 10.748 1.076 1.911 1.00 94.38 367 LEU A C 1
ATOM 2889 O O . LEU A 1 367 ? 11.846 1.287 1.393 1.00 94.38 367 LEU A O 1
ATOM 2893 N N . SER A 1 368 ? 10.417 -0.063 2.501 1.00 92.88 368 SER A N 1
ATOM 2894 C CA . SER A 1 368 ? 11.217 -1.279 2.427 1.00 92.88 368 SER A CA 1
ATOM 2895 C C . SER A 1 368 ? 10.381 -2.423 1.844 1.00 92.88 368 SER A C 1
ATOM 2897 O O . SER A 1 368 ? 9.151 -2.368 1.864 1.00 92.88 368 SER A O 1
ATOM 2899 N N . GLU A 1 369 ? 11.036 -3.450 1.313 1.00 93.62 369 GLU A N 1
ATOM 2900 C CA . GLU A 1 369 ? 10.382 -4.577 0.618 1.00 93.62 369 GLU A CA 1
ATOM 2901 C C . GLU A 1 369 ? 10.421 -5.878 1.433 1.00 93.62 369 GLU A C 1
ATOM 2903 O O . GLU A 1 369 ? 9.654 -6.808 1.200 1.00 93.62 369 GLU A O 1
ATOM 2908 N N . ARG A 1 370 ? 11.296 -5.948 2.443 1.00 90.38 370 ARG A N 1
ATOM 2909 C CA . ARG A 1 370 ? 11.505 -7.133 3.294 1.00 90.38 370 ARG A CA 1
ATOM 2910 C C . ARG A 1 370 ? 11.792 -8.371 2.447 1.00 90.38 370 ARG A C 1
ATOM 2912 O O . ARG A 1 370 ? 12.832 -8.427 1.813 1.00 90.38 370 ARG A O 1
ATOM 2919 N N . ARG A 1 371 ? 10.901 -9.366 2.456 1.00 90.44 371 ARG A N 1
ATOM 2920 C CA . ARG A 1 371 ? 11.058 -10.616 1.707 1.00 90.44 371 ARG A CA 1
ATOM 2921 C C . ARG A 1 371 ? 10.793 -10.433 0.212 1.00 90.44 371 ARG A C 1
ATOM 2923 O O . ARG A 1 371 ? 11.218 -11.278 -0.567 1.00 90.44 371 ARG A O 1
ATOM 2930 N N . GLY A 1 372 ? 10.117 -9.352 -0.185 1.00 88.81 372 GLY A N 1
ATOM 2931 C CA . GLY A 1 372 ? 9.820 -9.084 -1.590 1.00 88.81 372 GLY A CA 1
ATOM 2932 C C . GLY A 1 372 ? 11.020 -8.625 -2.409 1.00 88.81 372 GLY A C 1
ATOM 2933 O O . GLY A 1 372 ? 11.045 -8.842 -3.618 1.00 88.81 372 GLY A O 1
ATOM 2934 N N . GLY A 1 373 ? 12.037 -8.056 -1.760 1.00 91.81 373 GLY A N 1
ATOM 2935 C CA . GLY A 1 373 ? 13.212 -7.535 -2.442 1.00 91.81 373 GLY A CA 1
ATOM 2936 C C . GLY A 1 373 ? 14.275 -7.006 -1.487 1.00 91.81 373 GLY A C 1
ATOM 2937 O O . GLY A 1 373 ? 14.205 -7.163 -0.268 1.00 91.81 373 GLY A O 1
ATOM 2938 N N . ASN A 1 374 ? 15.312 -6.411 -2.060 1.00 93.94 374 ASN A N 1
ATOM 2939 C CA . ASN A 1 374 ? 16.474 -5.902 -1.341 1.00 93.94 374 ASN A CA 1
ATOM 2940 C C . ASN A 1 374 ? 16.660 -4.391 -1.541 1.00 93.94 374 ASN A C 1
ATOM 2942 O O . ASN A 1 374 ? 17.786 -3.892 -1.435 1.00 93.94 374 ASN A O 1
ATOM 2946 N N . SER A 1 375 ? 15.570 -3.667 -1.818 1.00 95.25 375 SER A N 1
ATOM 2947 C CA . SER A 1 375 ? 15.600 -2.224 -2.039 1.00 95.25 375 SER A CA 1
ATOM 2948 C C . SER A 1 375 ? 14.920 -1.419 -0.930 1.00 95.25 375 SER A C 1
ATOM 2950 O O . SER A 1 375 ? 13.910 -1.809 -0.337 1.00 95.25 375 SER A O 1
ATOM 2952 N N . TYR A 1 376 ? 15.465 -0.226 -0.686 1.00 96.06 376 TYR A N 1
ATOM 2953 C CA . TYR A 1 376 ? 14.747 0.880 -0.063 1.00 96.06 376 TYR A CA 1
ATOM 2954 C C . TYR A 1 376 ? 14.420 1.935 -1.114 1.00 96.06 376 TYR A C 1
ATOM 2956 O O . TYR A 1 376 ? 15.306 2.421 -1.822 1.00 96.06 376 TYR A O 1
ATOM 2964 N N . TRP A 1 377 ? 13.163 2.362 -1.142 1.00 96.88 377 TRP A N 1
ATOM 2965 C CA . TRP A 1 377 ? 12.678 3.404 -2.045 1.00 96.88 377 TRP A CA 1
ATOM 2966 C C . TRP A 1 377 ? 12.288 4.646 -1.263 1.00 96.88 377 TRP A C 1
ATOM 2968 O O . TRP A 1 377 ? 11.543 4.554 -0.291 1.00 96.88 377 TRP A O 1
ATOM 2978 N N . ALA A 1 378 ? 12.753 5.820 -1.688 1.00 96.88 378 ALA A N 1
ATOM 2979 C CA . ALA A 1 378 ? 12.369 7.083 -1.075 1.00 96.88 378 ALA A CA 1
ATOM 2980 C C . ALA A 1 378 ? 11.547 7.942 -2.022 1.00 96.88 378 ALA A C 1
ATOM 2982 O O . ALA A 1 378 ? 12.006 8.307 -3.102 1.00 96.88 378 ALA A O 1
ATOM 2983 N N . LEU A 1 379 ? 10.364 8.338 -1.570 1.00 97.44 379 LEU A N 1
ATOM 2984 C CA . LEU A 1 379 ? 9.455 9.209 -2.298 1.00 97.44 379 LEU A CA 1
ATOM 2985 C C . LEU A 1 379 ? 9.477 10.626 -1.721 1.00 97.44 379 LEU A C 1
ATOM 2987 O O . LEU A 1 379 ? 9.464 10.819 -0.500 1.00 97.44 379 LEU A O 1
ATOM 2991 N N . ASP A 1 380 ? 9.478 11.627 -2.600 1.00 95.38 380 ASP A N 1
ATOM 2992 C CA . ASP A 1 380 ? 9.109 12.990 -2.248 1.00 95.38 380 ASP A CA 1
ATOM 2993 C C . ASP A 1 380 ? 7.594 13.081 -2.119 1.00 95.38 380 ASP A C 1
ATOM 2995 O O . ASP A 1 380 ? 6.870 13.025 -3.110 1.00 95.38 380 ASP A O 1
ATOM 2999 N N . VAL A 1 381 ? 7.129 13.247 -0.885 1.00 95.69 381 VAL A N 1
ATOM 3000 C CA . VAL A 1 381 ? 5.706 13.391 -0.562 1.00 95.69 381 VAL A CA 1
ATOM 3001 C C . VAL A 1 381 ? 5.419 14.777 0.014 1.00 95.69 381 VAL A C 1
ATOM 3003 O O . VAL A 1 381 ? 4.505 14.961 0.814 1.00 95.69 381 VAL A O 1
ATOM 3006 N N . SER A 1 382 ? 6.232 15.779 -0.328 1.00 92.69 382 SER A N 1
ATOM 3007 C CA . SER A 1 382 ? 6.115 17.129 0.244 1.00 92.69 382 SER A CA 1
ATOM 3008 C C . SER A 1 382 ? 4.827 17.832 -0.183 1.00 92.69 382 SER A C 1
ATOM 3010 O O . SER A 1 382 ? 4.243 18.561 0.615 1.00 92.69 382 SER A O 1
ATOM 3012 N N . LYS A 1 383 ? 4.341 17.568 -1.403 1.00 90.94 383 LYS A N 1
ATOM 3013 C CA . LYS A 1 383 ? 3.105 18.150 -1.946 1.00 90.94 383 LYS A CA 1
ATOM 3014 C C . LYS A 1 383 ? 1.868 17.320 -1.573 1.00 90.94 383 LYS A C 1
ATOM 3016 O O . LYS A 1 383 ? 1.964 16.095 -1.542 1.00 90.94 383 LYS A O 1
ATOM 3021 N N . PRO A 1 384 ? 0.705 17.944 -1.315 1.00 90.62 384 PRO A N 1
ATOM 3022 C CA . PRO A 1 384 ? -0.515 17.236 -0.916 1.00 90.62 384 PRO A CA 1
ATOM 3023 C C . PRO A 1 384 ? -1.188 16.462 -2.055 1.00 90.62 384 PRO A C 1
ATOM 3025 O O . PRO A 1 384 ? -2.037 15.624 -1.781 1.00 90.62 384 PRO A O 1
ATOM 3028 N N . ASN A 1 385 ? -0.844 16.713 -3.320 1.00 91.62 385 ASN A N 1
ATOM 3029 C CA . ASN A 1 385 ? -1.354 15.932 -4.442 1.00 91.62 385 ASN A CA 1
ATOM 3030 C C . ASN A 1 385 ? -0.385 14.778 -4.766 1.00 91.62 385 ASN A C 1
ATOM 3032 O O . ASN A 1 385 ? 0.722 15.056 -5.235 1.00 91.62 385 ASN A O 1
ATOM 3036 N N . PRO A 1 386 ? -0.775 13.499 -4.583 1.00 92.62 386 PRO A N 1
ATOM 3037 C CA . PRO A 1 386 ? 0.102 12.363 -4.877 1.00 92.62 386 PRO A CA 1
ATOM 3038 C C . PRO A 1 386 ? 0.545 12.250 -6.337 1.00 92.62 386 PRO A C 1
ATOM 3040 O O . PRO A 1 386 ? 1.557 11.624 -6.627 1.00 92.62 386 PRO A O 1
ATOM 3043 N N . MET A 1 387 ? -0.172 12.888 -7.265 1.00 89.88 387 MET A N 1
ATOM 3044 C CA . MET A 1 387 ? 0.235 12.951 -8.674 1.00 89.88 387 MET A CA 1
ATOM 3045 C C . MET A 1 387 ? 1.523 13.749 -8.896 1.00 89.88 387 MET A C 1
ATOM 3047 O O . MET A 1 387 ? 2.160 13.584 -9.932 1.00 89.88 387 MET A O 1
ATOM 3051 N N . ASP A 1 388 ? 1.898 14.603 -7.940 1.00 90.56 388 ASP A N 1
ATOM 3052 C CA . ASP A 1 388 ? 3.122 15.402 -7.987 1.00 90.56 388 ASP A CA 1
ATOM 3053 C C . ASP A 1 388 ? 4.279 14.755 -7.207 1.00 90.56 388 ASP A C 1
ATOM 3055 O O . ASP A 1 388 ? 5.341 15.366 -7.064 1.00 90.56 388 ASP A O 1
ATOM 3059 N N . TRP A 1 389 ? 4.076 13.555 -6.651 1.00 93.69 389 TRP A N 1
ATOM 3060 C CA . TRP A 1 389 ? 5.115 12.832 -5.920 1.00 93.69 389 TRP A CA 1
ATOM 3061 C C . TRP A 1 389 ? 6.141 12.236 -6.881 1.00 93.69 389 TRP A C 1
ATOM 3063 O O . TRP A 1 389 ? 5.820 11.802 -7.987 1.00 93.69 389 TRP A O 1
ATOM 3073 N N . THR A 1 390 ? 7.395 12.197 -6.445 1.00 94.75 390 THR A N 1
ATOM 3074 C CA . THR A 1 390 ? 8.525 11.717 -7.251 1.00 94.75 390 THR A CA 1
ATOM 3075 C C . THR A 1 390 ? 9.398 10.766 -6.447 1.00 94.75 390 THR A C 1
ATOM 3077 O O . THR A 1 390 ? 9.329 10.733 -5.220 1.00 94.75 390 THR A O 1
ATOM 3080 N N . VAL A 1 391 ? 10.242 9.982 -7.120 1.00 96.88 391 VAL A N 1
ATOM 3081 C CA . VAL A 1 391 ? 11.294 9.217 -6.439 1.00 96.88 391 VAL A CA 1
ATOM 3082 C C . VAL A 1 391 ? 12.460 10.160 -6.139 1.00 96.88 391 VAL A C 1
ATOM 3084 O O . VAL A 1 391 ? 12.982 10.814 -7.038 1.00 96.88 391 VAL A O 1
ATOM 3087 N N . LYS A 1 392 ? 12.875 10.236 -4.870 1.00 94.25 392 LYS A N 1
ATOM 3088 C CA . LYS A 1 392 ? 14.090 10.948 -4.439 1.00 94.25 392 LYS A CA 1
ATOM 3089 C C . LYS A 1 392 ? 15.339 10.125 -4.696 1.00 94.25 392 LYS A C 1
ATOM 3091 O O . LYS A 1 392 ? 16.352 10.668 -5.127 1.00 94.25 392 LYS A O 1
ATOM 3096 N N . TRP A 1 393 ? 15.279 8.847 -4.345 1.00 94.31 393 TRP A N 1
ATOM 3097 C CA . TRP A 1 393 ? 16.363 7.892 -4.520 1.00 94.31 393 TRP A CA 1
ATOM 3098 C C . TRP A 1 393 ? 15.852 6.465 -4.333 1.00 94.31 393 TRP A C 1
ATOM 3100 O O . TRP A 1 393 ? 14.820 6.233 -3.698 1.00 94.31 393 TRP A O 1
ATOM 3110 N N . GLN A 1 394 ? 16.638 5.526 -4.844 1.00 94.69 394 GLN A N 1
ATOM 3111 C CA . GLN A 1 394 ? 16.554 4.100 -4.567 1.00 94.69 394 GLN A CA 1
ATOM 3112 C C . GLN A 1 394 ? 17.916 3.653 -4.029 1.00 94.69 394 GLN A C 1
ATOM 3114 O O . GLN A 1 394 ? 18.957 4.072 -4.539 1.00 94.69 394 GLN A O 1
ATOM 3119 N N . ILE A 1 395 ? 17.906 2.823 -2.991 1.00 94.75 395 ILE A N 1
ATOM 3120 C CA . ILE A 1 395 ? 19.081 2.080 -2.536 1.00 94.75 395 ILE A CA 1
ATOM 3121 C C . ILE A 1 395 ? 18.768 0.610 -2.753 1.00 94.75 395 ILE A C 1
ATOM 3123 O O . ILE A 1 395 ? 17.919 0.071 -2.053 1.00 94.75 395 ILE A O 1
ATOM 3127 N N . GLN A 1 396 ? 19.447 -0.012 -3.713 1.00 94.31 396 GLN A N 1
ATOM 3128 C CA . GLN A 1 396 ? 19.294 -1.427 -4.030 1.00 94.31 396 GLN A CA 1
ATOM 3129 C C . GLN A 1 396 ? 20.521 -2.205 -3.562 1.00 94.31 396 GLN A C 1
ATOM 3131 O O . GLN A 1 396 ? 21.660 -1.782 -3.782 1.00 94.31 396 GLN A O 1
ATOM 3136 N N . GLY A 1 397 ? 20.278 -3.337 -2.910 1.00 92.31 397 GLY A N 1
ATOM 3137 C CA . GLY A 1 397 ? 21.320 -4.241 -2.453 1.00 92.31 397 GLY A CA 1
ATOM 3138 C C . GLY A 1 397 ? 21.868 -5.191 -3.520 1.00 92.31 397 GLY A C 1
ATOM 3139 O O . GLY A 1 397 ? 21.332 -5.300 -4.624 1.00 92.31 397 GLY A O 1
ATOM 3140 N N . GLY A 1 398 ? 22.918 -5.938 -3.178 1.00 88.19 398 GLY A N 1
ATOM 3141 C CA . GLY A 1 398 ? 23.517 -6.946 -4.059 1.00 88.19 398 GLY A CA 1
ATOM 3142 C C . GLY A 1 398 ? 24.361 -6.388 -5.215 1.00 88.19 398 GLY A C 1
ATOM 3143 O O . GLY A 1 398 ? 24.590 -5.185 -5.353 1.00 88.19 398 GLY A O 1
ATOM 3144 N N . GLY A 1 399 ? 24.844 -7.294 -6.067 1.00 85.50 399 GLY A N 1
ATOM 3145 C CA . GLY A 1 399 ? 25.706 -6.961 -7.204 1.00 85.50 399 GLY A CA 1
ATOM 3146 C C . GLY A 1 399 ? 27.187 -6.813 -6.840 1.00 85.50 399 GLY A C 1
ATOM 3147 O O . GLY A 1 399 ? 27.619 -7.175 -5.750 1.00 85.50 399 GLY A O 1
ATOM 3148 N N . ASP A 1 400 ? 27.979 -6.312 -7.791 1.00 85.06 400 ASP A N 1
ATOM 3149 C CA . ASP A 1 400 ? 29.432 -6.164 -7.646 1.00 85.06 400 ASP A CA 1
ATOM 3150 C C . ASP A 1 400 ? 29.781 -5.060 -6.621 1.00 85.06 400 ASP A C 1
ATOM 3152 O O . ASP A 1 400 ? 29.426 -3.897 -6.853 1.00 85.06 400 ASP A O 1
ATOM 3156 N N . PRO A 1 401 ? 30.516 -5.366 -5.531 1.00 86.44 401 PRO A N 1
ATOM 3157 C CA . PRO A 1 401 ? 30.949 -4.373 -4.546 1.00 86.44 401 PRO A CA 1
ATOM 3158 C C . PRO A 1 401 ? 31.794 -3.227 -5.111 1.00 86.44 401 PRO A C 1
ATOM 3160 O O . PRO A 1 401 ? 31.841 -2.149 -4.521 1.00 86.44 401 PRO A O 1
ATOM 3163 N N . ALA A 1 402 ? 32.449 -3.422 -6.259 1.00 88.25 402 ALA A N 1
ATOM 3164 C CA . ALA A 1 402 ? 33.194 -2.362 -6.935 1.00 88.25 402 ALA A CA 1
ATOM 3165 C C . ALA A 1 402 ? 32.282 -1.319 -7.609 1.00 88.25 402 ALA A C 1
ATOM 3167 O O . ALA A 1 402 ? 32.727 -0.200 -7.873 1.00 88.25 402 ALA A O 1
ATOM 3168 N N . LEU A 1 403 ? 31.026 -1.679 -7.901 1.00 88.31 403 LEU A N 1
ATOM 3169 C CA . LEU A 1 403 ? 30.047 -0.835 -8.593 1.00 88.31 403 LEU A CA 1
ATOM 3170 C C . LEU A 1 403 ? 28.906 -0.379 -7.678 1.00 88.31 403 LEU A C 1
ATOM 3172 O O . LEU A 1 403 ? 28.359 0.702 -7.894 1.00 88.31 403 LEU A O 1
ATOM 3176 N N . ASN A 1 404 ? 28.561 -1.175 -6.663 1.00 88.44 404 ASN A N 1
ATOM 3177 C CA . ASN A 1 404 ? 27.493 -0.882 -5.718 1.00 88.44 404 ASN A CA 1
ATOM 3178 C C . ASN A 1 404 ? 28.026 -0.816 -4.273 1.00 88.44 404 ASN A C 1
ATOM 3180 O O . ASN A 1 404 ? 28.347 -1.859 -3.690 1.00 88.44 404 ASN A O 1
ATOM 3184 N N . PRO A 1 405 ? 28.058 0.376 -3.641 1.00 89.38 405 PRO A N 1
ATOM 3185 C CA . PRO A 1 405 ? 28.466 0.508 -2.242 1.00 89.38 405 PRO A CA 1
ATOM 3186 C C . PRO A 1 405 ? 27.491 -0.165 -1.261 1.00 89.38 405 PRO A C 1
ATOM 3188 O O . PRO A 1 405 ? 27.822 -0.305 -0.088 1.00 89.38 405 PRO A O 1
ATOM 3191 N N . TYR A 1 406 ? 26.311 -0.581 -1.726 1.00 92.06 406 TYR A N 1
ATOM 3192 C CA . TYR A 1 406 ? 25.307 -1.312 -0.955 1.00 92.06 406 TYR A CA 1
ATOM 3193 C C . TYR A 1 406 ? 25.241 -2.798 -1.335 1.00 92.06 406 TYR A C 1
ATOM 3195 O O . TYR A 1 406 ? 24.247 -3.453 -1.057 1.00 92.06 406 TYR A O 1
ATOM 3203 N N . SER A 1 407 ? 26.281 -3.355 -1.959 1.00 91.00 407 SER A N 1
ATOM 3204 C CA . SER A 1 407 ? 26.323 -4.772 -2.368 1.00 91.00 407 SER A CA 1
ATOM 3205 C C . SER A 1 407 ? 26.055 -5.775 -1.236 1.00 91.00 407 SER A C 1
ATOM 3207 O O . SER A 1 407 ? 25.478 -6.830 -1.488 1.00 91.00 407 SER A O 1
ATOM 3209 N N . GLU A 1 408 ? 26.395 -5.434 0.008 1.00 88.75 408 GLU A N 1
ATOM 3210 C CA . GLU A 1 408 ? 26.119 -6.254 1.198 1.00 88.75 408 GLU A CA 1
ATOM 3211 C C . GLU A 1 408 ? 24.665 -6.159 1.693 1.00 88.75 408 GLU A C 1
ATOM 3213 O O . GLU A 1 408 ? 24.254 -6.945 2.541 1.00 88.75 408 GLU A O 1
ATOM 3218 N N . LEU A 1 409 ? 23.867 -5.213 1.185 1.00 91.81 409 LEU A N 1
ATOM 3219 C CA . LEU A 1 409 ? 22.455 -5.112 1.543 1.00 91.81 409 LEU A CA 1
ATOM 3220 C C . LEU A 1 409 ? 21.673 -6.283 0.927 1.00 91.81 409 LEU A C 1
ATOM 3222 O O . LEU A 1 409 ? 21.714 -6.514 -0.285 1.00 91.81 409 LEU A O 1
ATOM 3226 N N . LYS A 1 410 ? 20.927 -6.999 1.768 1.00 91.25 410 LYS A N 1
ATOM 3227 C CA . LYS A 1 410 ? 20.021 -8.087 1.373 1.00 91.25 410 LYS A CA 1
ATOM 3228 C C . LYS A 1 410 ? 18.572 -7.712 1.695 1.00 91.25 410 LYS A C 1
ATOM 3230 O O . LYS A 1 410 ? 18.196 -6.550 1.545 1.00 91.25 410 LYS A O 1
ATOM 3235 N N . GLN A 1 411 ? 17.730 -8.664 2.093 1.00 91.94 411 GLN A N 1
ATOM 3236 C CA . GLN A 1 411 ? 16.315 -8.396 2.352 1.00 91.94 411 GLN A CA 1
ATOM 3237 C C . GLN A 1 411 ? 16.141 -7.307 3.414 1.00 91.94 411 GLN A C 1
ATOM 3239 O O . GLN A 1 411 ? 16.745 -7.350 4.489 1.00 91.94 411 GLN A O 1
ATOM 3244 N N . THR A 1 412 ? 15.295 -6.316 3.151 1.00 93.50 412 THR A N 1
ATOM 3245 C CA . THR A 1 412 ? 15.245 -5.084 3.953 1.00 93.50 412 THR A CA 1
ATOM 3246 C C . THR A 1 412 ? 14.318 -5.203 5.176 1.00 93.50 412 THR A C 1
ATOM 3248 O O . THR A 1 412 ? 13.275 -4.542 5.258 1.00 93.50 412 THR A O 1
ATOM 3251 N N . TRP A 1 413 ? 14.679 -6.061 6.136 1.00 88.81 413 TRP A N 1
ATOM 3252 C CA . TRP A 1 413 ? 13.911 -6.306 7.375 1.00 88.81 413 TRP A CA 1
ATOM 3253 C C . TRP A 1 413 ? 14.051 -5.198 8.426 1.00 88.81 413 TRP A C 1
ATOM 3255 O O . TRP A 1 413 ? 13.233 -5.098 9.339 1.00 88.81 413 TRP A O 1
ATOM 3265 N N . SER A 1 414 ? 15.069 -4.346 8.305 1.00 90.25 414 SER A N 1
ATOM 3266 C CA . SER A 1 414 ? 15.290 -3.231 9.225 1.00 90.25 414 SER A CA 1
ATOM 3267 C C . SER A 1 414 ? 14.311 -2.092 8.947 1.00 90.25 414 SER A C 1
ATOM 3269 O O . SER A 1 414 ? 14.256 -1.568 7.837 1.00 90.25 414 SER A O 1
ATOM 3271 N N . LYS A 1 415 ? 13.604 -1.619 9.979 1.00 90.25 415 LYS A N 1
ATOM 3272 C CA . LYS A 1 415 ? 12.842 -0.367 9.886 1.00 90.25 415 LYS A CA 1
ATOM 3273 C C . LYS A 1 415 ? 13.817 0.808 9.709 1.00 90.25 415 LYS A C 1
ATOM 3275 O O . LYS A 1 415 ? 14.704 0.966 10.550 1.00 90.25 415 LYS A O 1
ATOM 3280 N N . PRO A 1 416 ? 13.685 1.636 8.658 1.00 91.50 416 PRO A N 1
ATOM 3281 C CA . PRO A 1 416 ? 14.556 2.788 8.474 1.00 91.50 416 PRO A CA 1
ATOM 3282 C C . PRO A 1 416 ? 14.224 3.876 9.500 1.00 91.50 416 PRO A C 1
ATOM 3284 O O . PRO A 1 416 ? 13.057 4.242 9.683 1.00 91.50 416 PRO A O 1
ATOM 3287 N N . ILE A 1 417 ? 15.260 4.400 10.159 1.00 91.56 417 ILE A N 1
ATOM 3288 C CA . ILE A 1 417 ? 15.163 5.425 11.202 1.00 91.56 417 ILE A CA 1
ATOM 3289 C C . ILE A 1 417 ? 15.798 6.715 10.699 1.00 91.56 417 ILE A C 1
ATOM 3291 O O . ILE A 1 417 ? 16.956 6.736 10.288 1.00 91.56 417 ILE A O 1
ATOM 3295 N N . PHE A 1 418 ? 15.060 7.818 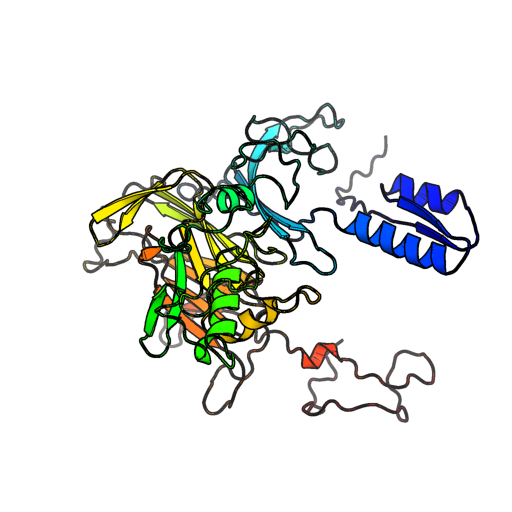10.782 1.00 91.88 418 PHE A N 1
ATOM 3296 C CA . PHE A 1 418 ? 15.609 9.135 10.482 1.00 91.88 418 PHE A CA 1
ATOM 3297 C C . PHE A 1 418 ? 16.307 9.722 11.702 1.00 91.88 418 PHE A C 1
ATOM 3299 O O . PHE A 1 418 ? 15.752 9.749 12.800 1.00 91.88 418 PHE A O 1
ATOM 3306 N N . SER A 1 419 ? 17.516 10.228 11.494 1.00 91.62 419 SER A N 1
ATOM 3307 C CA . SER A 1 419 ? 18.324 10.855 12.532 1.00 91.62 419 SER A CA 1
ATOM 3308 C C . SER A 1 419 ? 19.085 12.051 11.973 1.00 91.62 419 SER A C 1
ATOM 3310 O O . SER A 1 419 ? 19.117 12.293 10.767 1.00 91.62 419 SER A O 1
ATOM 3312 N N . ARG A 1 420 ? 19.709 12.809 12.868 1.00 90.12 420 ARG A N 1
ATOM 3313 C CA . ARG A 1 420 ? 20.609 13.902 12.526 1.00 90.12 420 ARG A CA 1
ATOM 3314 C C . ARG A 1 420 ? 21.965 13.611 13.142 1.00 90.12 420 ARG A C 1
ATOM 3316 O O . ARG A 1 420 ? 22.071 13.494 14.360 1.00 90.12 420 ARG A O 1
ATOM 3323 N N . ILE A 1 421 ? 22.985 13.506 12.301 1.00 91.94 421 ILE A N 1
ATOM 3324 C CA . ILE A 1 421 ? 24.354 13.219 12.731 1.00 91.94 421 ILE A CA 1
ATOM 3325 C C . ILE A 1 421 ? 25.212 14.476 12.632 1.00 91.94 421 ILE A C 1
ATOM 3327 O O . ILE A 1 421 ? 25.051 15.273 11.706 1.00 91.94 421 ILE A O 1
ATOM 3331 N N . GLN A 1 422 ? 26.102 14.659 13.605 1.00 93.94 422 GLN A N 1
ATOM 3332 C CA . GLN A 1 422 ? 27.143 15.679 13.543 1.00 93.94 422 GLN A CA 1
ATOM 3333 C C . GLN A 1 422 ? 28.271 15.169 12.646 1.00 93.94 422 GLN A C 1
ATOM 3335 O O . GLN A 1 422 ? 28.750 14.046 12.810 1.00 93.94 422 GLN A O 1
ATOM 3340 N N . MET A 1 423 ? 28.666 15.991 11.686 1.00 93.19 423 MET A N 1
ATOM 3341 C CA . MET A 1 423 ? 29.747 15.727 10.748 1.00 93.19 423 MET A CA 1
ATOM 3342 C C . MET A 1 423 ? 31.080 16.258 11.311 1.00 93.19 423 MET A C 1
ATOM 3344 O O . MET A 1 423 ? 31.071 17.102 12.209 1.00 93.19 423 MET A O 1
ATOM 3348 N N . PRO A 1 424 ? 32.242 15.801 10.800 1.00 93.00 424 PRO A N 1
ATOM 3349 C CA . PRO A 1 424 ? 33.557 16.229 11.299 1.00 93.00 424 PRO A CA 1
ATOM 3350 C C . PRO A 1 424 ? 33.844 17.736 11.203 1.00 93.00 424 PRO A C 1
ATOM 3352 O O . PRO A 1 424 ? 34.767 18.219 11.849 1.00 93.00 424 PRO A O 1
ATOM 3355 N N . ASP A 1 425 ? 33.089 18.467 10.383 1.00 93.81 425 ASP A N 1
ATOM 3356 C CA . ASP A 1 425 ? 33.181 19.917 10.191 1.00 93.81 425 ASP A CA 1
ATOM 3357 C C . ASP A 1 425 ? 32.210 20.713 11.089 1.00 93.81 425 ASP A C 1
ATOM 3359 O O . ASP A 1 425 ? 31.934 21.879 10.814 1.00 93.81 425 ASP A O 1
ATOM 3363 N N . ASP A 1 426 ? 31.672 20.084 12.143 1.00 90.62 426 ASP A N 1
ATOM 3364 C CA . ASP A 1 426 ? 30.661 20.634 13.060 1.00 90.62 426 ASP A CA 1
ATOM 3365 C C . ASP A 1 426 ? 29.327 21.021 12.397 1.00 90.62 426 ASP A C 1
ATOM 3367 O O . ASP A 1 426 ? 28.475 21.674 13.009 1.00 90.62 426 ASP A O 1
ATOM 3371 N N . THR A 1 427 ? 29.088 20.571 11.163 1.00 92.38 427 THR A N 1
ATOM 3372 C CA . THR A 1 427 ? 27.769 20.664 10.532 1.00 92.38 427 THR A CA 1
ATOM 3373 C C . THR A 1 427 ? 26.894 19.474 10.918 1.00 92.38 427 THR A C 1
ATOM 3375 O O . THR A 1 427 ? 27.368 18.442 11.391 1.00 92.38 427 THR A O 1
ATOM 3378 N N . PHE A 1 428 ? 25.581 19.605 10.735 1.00 87.81 428 PHE A N 1
ATOM 3379 C CA . PHE A 1 428 ? 24.638 18.516 10.973 1.00 87.81 428 PHE A CA 1
ATOM 3380 C C . PHE A 1 428 ? 24.008 18.061 9.665 1.00 87.81 428 PHE A C 1
ATOM 3382 O O . PHE A 1 428 ? 23.541 18.889 8.882 1.00 87.81 428 PHE A O 1
ATOM 3389 N N . LYS A 1 429 ? 23.927 16.744 9.468 1.00 88.44 429 LYS A N 1
ATOM 3390 C CA . LYS A 1 429 ? 23.289 16.133 8.302 1.00 88.44 429 LYS A CA 1
ATOM 3391 C C . LYS A 1 429 ? 22.110 15.273 8.730 1.00 88.44 429 LYS A C 1
ATOM 3393 O O . LYS A 1 429 ? 22.238 14.439 9.625 1.00 88.44 429 LYS A O 1
ATOM 3398 N N . ASP A 1 430 ? 20.971 15.477 8.079 1.00 88.94 430 ASP A N 1
ATOM 3399 C CA . ASP A 1 430 ? 19.825 14.583 8.208 1.00 88.94 430 ASP A CA 1
ATOM 3400 C C . ASP A 1 430 ? 20.107 13.305 7.403 1.00 88.94 430 ASP A C 1
ATOM 3402 O O . ASP A 1 430 ? 20.506 13.359 6.237 1.00 88.94 430 ASP A O 1
ATOM 3406 N N . VAL A 1 431 ? 19.961 12.154 8.053 1.00 91.25 431 VAL A N 1
ATOM 3407 C CA . VAL A 1 431 ? 20.295 10.835 7.509 1.00 91.25 431 VAL A CA 1
ATOM 3408 C C . VAL A 1 431 ? 19.185 9.837 7.798 1.00 91.25 431 VAL A C 1
ATOM 3410 O O . VAL A 1 431 ? 18.425 9.981 8.757 1.00 91.25 431 VAL A O 1
ATOM 3413 N N . VAL A 1 432 ? 19.121 8.801 6.971 1.00 93.06 432 VAL A N 1
ATOM 3414 C CA . VAL A 1 432 ? 18.357 7.587 7.244 1.00 93.06 432 VAL A CA 1
ATOM 3415 C C . VAL A 1 432 ? 19.341 6.483 7.624 1.00 93.06 432 VAL A C 1
ATOM 3417 O O . VAL A 1 432 ? 20.395 6.351 7.005 1.00 93.06 432 VAL A O 1
ATOM 3420 N N . ILE A 1 433 ? 19.028 5.741 8.681 1.00 93.31 433 ILE A N 1
ATOM 3421 C CA . ILE A 1 433 ? 19.852 4.667 9.233 1.00 93.31 433 ILE A CA 1
ATOM 3422 C C . ILE A 1 433 ? 19.036 3.378 9.174 1.00 93.31 433 ILE A C 1
ATOM 3424 O O . ILE A 1 433 ? 17.887 3.347 9.615 1.00 93.31 433 ILE A O 1
ATOM 3428 N N . PHE A 1 434 ? 19.637 2.325 8.634 1.00 93.62 434 PHE A N 1
ATOM 3429 C CA . PHE A 1 434 ? 19.076 0.980 8.542 1.00 93.62 434 PHE A CA 1
ATOM 3430 C C . PHE A 1 434 ? 20.215 -0.049 8.551 1.00 93.62 434 PHE A C 1
ATOM 3432 O O . PHE A 1 434 ? 21.360 0.295 8.255 1.00 93.62 434 PHE A O 1
ATOM 3439 N N . ALA A 1 435 ? 19.912 -1.293 8.924 1.00 92.19 435 ALA A N 1
ATOM 3440 C CA . ALA A 1 435 ? 20.875 -2.397 8.907 1.00 92.19 435 ALA A CA 1
ATOM 3441 C C . ALA A 1 435 ? 21.003 -3.046 7.512 1.00 92.19 435 ALA A C 1
ATOM 3443 O O . ALA A 1 435 ? 20.150 -2.835 6.649 1.00 92.19 435 ALA A O 1
ATOM 3444 N N . GLY A 1 436 ? 22.040 -3.876 7.328 1.00 88.56 436 GLY A N 1
ATOM 3445 C CA . GLY A 1 436 ? 22.355 -4.598 6.080 1.00 88.56 436 GLY A CA 1
ATOM 3446 C C . GLY A 1 436 ? 21.334 -5.660 5.646 1.00 88.56 436 GLY A C 1
ATOM 3447 O O . GLY A 1 436 ? 21.457 -6.220 4.563 1.00 88.56 436 GLY A O 1
ATOM 3448 N N . GLY A 1 437 ? 20.285 -5.893 6.436 1.00 89.81 437 GLY A N 1
ATOM 3449 C CA . GLY A 1 437 ? 19.196 -6.793 6.069 1.00 89.81 437 GLY A CA 1
ATOM 3450 C C . GLY A 1 437 ? 19.444 -8.255 6.440 1.00 89.81 437 GLY A C 1
ATOM 3451 O O . GLY A 1 437 ? 20.348 -8.556 7.213 1.00 89.81 437 GLY A O 1
ATOM 3452 N N . TYR A 1 438 ? 18.584 -9.133 5.927 1.00 87.62 438 TYR A N 1
ATOM 3453 C CA . TYR A 1 438 ? 18.651 -10.586 6.107 1.00 87.62 438 TYR A CA 1
ATOM 3454 C C . TYR A 1 438 ? 19.038 -11.252 4.789 1.00 87.62 438 TYR A C 1
ATOM 3456 O O . TYR A 1 438 ? 18.474 -10.906 3.747 1.00 87.62 438 TYR A O 1
ATOM 3464 N N . ASP A 1 439 ? 19.977 -12.190 4.830 1.00 85.94 439 ASP A N 1
ATOM 3465 C CA . ASP A 1 439 ? 20.342 -12.991 3.668 1.00 85.94 439 ASP A CA 1
ATOM 3466 C C . ASP A 1 439 ? 19.573 -14.318 3.698 1.00 85.94 439 ASP A C 1
ATOM 3468 O O . ASP A 1 439 ? 19.743 -15.074 4.650 1.00 85.94 439 ASP A O 1
ATOM 3472 N N . PRO A 1 440 ? 18.731 -14.632 2.696 1.00 79.31 440 PRO A N 1
ATOM 3473 C CA . PRO A 1 440 ? 18.038 -15.919 2.632 1.00 79.31 440 PRO A CA 1
ATOM 3474 C C . PRO A 1 440 ? 18.969 -17.127 2.551 1.00 79.31 440 PRO A C 1
ATOM 3476 O O . PRO A 1 440 ? 18.512 -18.241 2.779 1.00 79.31 440 PRO A O 1
ATOM 3479 N N . GLU A 1 441 ? 20.254 -16.941 2.232 1.00 76.19 441 GLU A N 1
ATOM 3480 C CA . GLU A 1 441 ? 21.250 -18.013 2.374 1.00 76.19 441 GLU A CA 1
ATOM 3481 C C . GLU A 1 441 ? 21.322 -18.539 3.824 1.00 76.19 441 GLU A C 1
ATOM 3483 O O . GLU A 1 441 ? 21.576 -19.723 4.034 1.00 76.19 441 GLU A O 1
ATOM 3488 N N . GLU A 1 442 ? 20.978 -17.709 4.814 1.00 71.69 442 GLU A N 1
ATOM 3489 C CA . GLU A 1 442 ? 20.909 -18.084 6.230 1.00 71.69 442 GLU A CA 1
ATOM 3490 C C . GLU A 1 442 ? 19.636 -18.875 6.594 1.00 71.69 442 GLU A C 1
ATOM 3492 O O . GLU A 1 442 ? 19.572 -19.438 7.685 1.00 71.69 442 GLU A O 1
ATOM 3497 N N . ASP A 1 443 ? 18.611 -18.962 5.726 1.00 69.12 443 ASP A N 1
ATOM 3498 C CA . ASP A 1 443 ? 17.400 -19.773 6.002 1.00 69.12 443 ASP A CA 1
ATOM 3499 C C . ASP A 1 443 ? 17.765 -21.273 6.094 1.00 69.12 443 ASP A C 1
ATOM 3501 O O . ASP A 1 443 ? 17.032 -22.070 6.682 1.00 69.12 443 ASP A O 1
ATOM 3505 N N . GLY A 1 444 ? 18.896 -21.665 5.494 1.00 55.66 444 GLY A N 1
ATOM 3506 C CA . GLY A 1 444 ? 19.451 -23.015 5.548 1.00 55.66 444 GLY A CA 1
ATOM 3507 C C . GLY A 1 444 ? 20.383 -23.278 6.733 1.00 55.66 444 GLY A C 1
ATOM 3508 O O . GLY A 1 444 ? 20.955 -24.367 6.776 1.00 55.66 444 GLY A O 1
ATOM 3509 N N . TYR A 1 445 ? 20.559 -22.313 7.651 1.00 55.06 445 TYR A N 1
ATOM 3510 C CA . TYR A 1 445 ? 21.485 -22.413 8.784 1.00 55.06 445 TYR A CA 1
ATOM 3511 C C . TYR A 1 445 ? 20.796 -22.759 10.131 1.00 55.06 445 TYR A C 1
ATOM 3513 O O . TYR A 1 445 ? 19.695 -22.275 10.402 1.00 55.06 445 TYR A O 1
ATOM 3521 N N . PRO A 1 446 ? 21.450 -23.541 11.021 1.00 54.62 446 PRO A N 1
ATOM 3522 C CA . PRO A 1 446 ? 22.714 -24.231 10.783 1.00 54.62 446 PRO A CA 1
ATOM 3523 C C . PRO A 1 446 ? 22.559 -25.251 9.661 1.00 54.62 446 PRO A C 1
ATOM 3525 O O . PRO A 1 446 ? 21.520 -25.905 9.557 1.00 54.62 446 PRO A O 1
ATOM 3528 N N . GLU A 1 447 ? 23.581 -25.331 8.803 1.00 56.16 447 GLU A N 1
ATOM 3529 C CA . GLU A 1 447 ? 23.630 -26.330 7.736 1.00 56.16 447 GLU A CA 1
ATOM 3530 C C . GLU A 1 447 ? 23.245 -27.680 8.319 1.00 56.16 447 GLU A C 1
ATOM 3532 O O . GLU A 1 447 ? 23.656 -28.000 9.433 1.00 56.16 447 GLU A O 1
ATOM 3537 N N . VAL A 1 448 ? 22.462 -28.474 7.593 1.00 57.28 448 VAL A N 1
ATOM 3538 C CA . VAL A 1 448 ? 22.112 -29.808 8.077 1.00 57.28 448 VAL A CA 1
ATOM 3539 C C . VAL A 1 448 ? 23.417 -30.581 8.274 1.00 57.28 448 VAL A C 1
ATOM 3541 O O . VAL A 1 448 ? 24.115 -30.907 7.311 1.00 57.28 448 VAL A O 1
ATOM 3544 N N . TRP A 1 449 ? 23.767 -30.827 9.531 1.00 62.41 449 TRP A N 1
ATOM 3545 C CA . TRP A 1 449 ? 24.821 -31.744 9.917 1.00 62.41 449 TRP A CA 1
ATOM 3546 C C . TRP A 1 449 ? 24.166 -32.979 10.528 1.00 62.41 449 TRP A C 1
ATOM 3548 O O . TRP A 1 449 ? 23.086 -32.908 11.119 1.00 62.41 449 TRP A O 1
ATOM 3558 N N . GLU A 1 450 ? 24.767 -34.139 10.290 1.00 62.66 450 GLU A N 1
ATOM 3559 C CA . GLU A 1 450 ? 24.303 -35.367 10.928 1.00 62.66 450 GLU A CA 1
ATOM 3560 C C . GLU A 1 450 ? 24.705 -35.343 12.398 1.00 62.66 450 GLU A C 1
ATOM 3562 O O . GLU A 1 450 ? 25.836 -35.704 12.706 1.00 62.66 450 GLU A O 1
ATOM 3567 N N . ASP A 1 451 ? 23.771 -34.940 13.261 1.00 67.06 451 ASP A N 1
ATOM 3568 C CA . ASP A 1 451 ? 23.882 -35.042 14.718 1.00 67.06 451 ASP A CA 1
ATOM 3569 C C . ASP A 1 451 ? 23.784 -36.511 15.138 1.00 67.06 451 ASP A C 1
ATOM 3571 O O . ASP A 1 451 ? 22.700 -37.071 15.324 1.00 67.06 451 ASP A O 1
ATOM 3575 N N . ASN A 1 452 ? 24.931 -37.186 15.150 1.00 74.62 452 ASN A N 1
ATOM 3576 C CA . ASN A 1 452 ? 24.996 -38.629 15.349 1.00 74.62 452 ASN A CA 1
ATOM 3577 C C . ASN A 1 452 ? 24.789 -39.025 16.813 1.00 74.62 452 ASN A C 1
ATOM 3579 O O . ASN A 1 452 ? 24.465 -40.190 17.078 1.00 74.62 452 ASN A O 1
ATOM 3583 N N . ASP A 1 453 ? 25.007 -38.104 17.751 1.00 74.88 453 ASP A N 1
ATOM 3584 C CA . ASP A 1 453 ? 24.834 -38.335 19.182 1.00 74.88 453 ASP A CA 1
ATOM 3585 C C . ASP A 1 453 ? 23.661 -37.563 19.815 1.00 74.88 453 ASP A C 1
ATOM 3587 O O . ASP A 1 453 ? 23.370 -37.776 20.997 1.00 74.88 453 ASP A O 1
ATOM 3591 N N . GLU A 1 454 ? 22.907 -36.819 18.999 1.00 73.00 454 GLU A N 1
ATOM 3592 C CA . GLU A 1 454 ? 21.689 -36.076 19.346 1.00 73.00 454 GLU A CA 1
ATOM 3593 C C . GLU A 1 454 ? 21.921 -35.036 20.459 1.00 73.00 454 GLU A C 1
ATOM 3595 O O . GLU A 1 454 ? 21.011 -34.733 21.245 1.00 73.00 454 GLU A O 1
ATOM 3600 N N . ASP A 1 455 ? 23.146 -34.515 20.577 1.00 72.88 455 ASP A N 1
ATOM 3601 C CA . ASP A 1 455 ? 23.531 -33.582 21.636 1.00 72.88 455 ASP A CA 1
ATOM 3602 C C . ASP A 1 455 ? 23.354 -32.101 21.240 1.00 72.88 455 ASP A C 1
ATOM 3604 O O . ASP A 1 455 ? 23.384 -31.210 22.103 1.00 72.88 455 ASP A O 1
ATOM 3608 N N . GLY A 1 456 ? 23.069 -31.844 19.957 1.00 61.47 456 GLY A N 1
ATOM 3609 C CA . GLY A 1 456 ? 22.858 -30.515 19.395 1.00 61.47 456 GLY A CA 1
ATOM 3610 C C . GLY A 1 456 ? 24.135 -29.683 19.226 1.00 61.47 456 GLY A C 1
ATOM 3611 O O . GLY A 1 456 ? 24.037 -28.470 19.017 1.00 61.47 456 GLY A O 1
ATOM 3612 N N . ILE A 1 457 ? 25.321 -30.290 19.318 1.00 69.19 457 ILE A N 1
ATOM 3613 C CA . ILE A 1 457 ? 26.634 -29.674 19.124 1.00 69.19 457 ILE A CA 1
ATOM 3614 C C . ILE A 1 457 ? 27.350 -30.342 17.942 1.00 69.19 457 ILE A C 1
ATOM 3616 O O . ILE A 1 457 ? 27.629 -31.529 17.962 1.00 69.19 457 ILE A O 1
ATOM 3620 N N . LYS A 1 458 ? 27.751 -29.552 16.933 1.00 64.88 458 LYS A N 1
ATOM 3621 C CA . LYS A 1 458 ? 28.521 -30.085 15.798 1.00 64.88 458 LYS A CA 1
ATOM 3622 C C . LYS A 1 458 ? 29.853 -30.671 16.264 1.00 64.88 458 LYS A C 1
ATOM 3624 O O . LYS A 1 458 ? 30.741 -29.941 16.723 1.00 64.88 458 LYS A O 1
ATOM 3629 N N . ASP A 1 459 ? 30.026 -31.955 16.008 1.00 76.50 459 ASP A N 1
ATOM 3630 C CA . ASP A 1 459 ? 31.136 -32.751 16.485 1.00 76.50 459 ASP A CA 1
ATOM 3631 C C . ASP A 1 459 ? 32.189 -33.008 15.393 1.00 76.50 459 ASP A C 1
ATOM 3633 O O . ASP A 1 459 ? 31.949 -32.958 14.180 1.00 76.50 459 ASP A O 1
ATOM 3637 N N . SER A 1 460 ? 33.427 -33.274 15.817 1.00 65.06 460 SER A N 1
ATOM 3638 C CA . SER A 1 460 ? 34.575 -33.511 14.925 1.00 65.06 460 SER A CA 1
ATOM 3639 C C . SER A 1 460 ? 34.468 -34.879 14.225 1.00 65.06 460 SER A C 1
ATOM 3641 O O . SER A 1 460 ? 35.211 -35.815 14.535 1.00 65.06 460 SER A O 1
ATOM 3643 N N . GLY A 1 461 ? 33.575 -35.003 13.250 1.00 68.00 461 GLY A N 1
ATOM 3644 C CA . GLY A 1 461 ? 33.368 -36.236 12.485 1.00 68.00 461 GLY A CA 1
ATOM 3645 C C . GLY A 1 461 ? 32.036 -36.304 11.748 1.00 68.00 461 GLY A C 1
ATOM 3646 O O . GLY A 1 461 ? 31.856 -37.191 10.914 1.00 68.00 461 GLY A O 1
ATOM 3647 N N . GLU A 1 462 ? 31.137 -35.372 12.029 1.00 77.38 462 GLU A N 1
ATOM 3648 C CA . GLU A 1 462 ? 29.803 -35.345 11.454 1.00 77.38 462 GLU A CA 1
ATOM 3649 C C . GLU A 1 462 ? 29.825 -34.766 10.047 1.00 77.38 462 GLU A C 1
ATOM 3651 O O . GLU A 1 462 ? 30.541 -33.803 9.752 1.00 77.38 462 GLU A O 1
ATOM 3656 N N . SER A 1 463 ? 29.075 -35.405 9.148 1.00 63.69 463 SER A N 1
ATOM 3657 C CA . SER A 1 463 ? 28.967 -34.914 7.780 1.00 63.69 463 SER A CA 1
ATOM 3658 C C . SER A 1 463 ? 28.138 -33.635 7.770 1.00 63.69 463 SER A C 1
ATOM 3660 O O . SER A 1 463 ? 27.113 -33.553 8.443 1.00 63.69 463 SER A O 1
ATOM 3662 N N . HIS A 1 464 ? 28.590 -32.641 7.012 1.00 59.47 464 HIS A N 1
ATOM 3663 C CA . HIS A 1 464 ? 27.874 -31.390 6.797 1.00 59.47 464 HIS A CA 1
ATOM 3664 C C . HIS A 1 464 ? 27.892 -31.041 5.308 1.00 59.47 464 HIS A C 1
ATOM 3666 O O . HIS A 1 464 ? 28.792 -31.451 4.566 1.00 59.47 464 HIS A O 1
ATOM 3672 N N . THR A 1 465 ? 26.882 -30.305 4.860 1.00 53.84 465 THR A N 1
ATOM 3673 C CA . THR A 1 465 ? 26.816 -29.763 3.500 1.00 53.84 465 THR A CA 1
ATOM 3674 C C . THR A 1 465 ? 27.112 -28.274 3.517 1.00 53.84 465 THR A C 1
ATOM 3676 O O . THR A 1 465 ? 26.225 -27.506 3.871 1.00 53.84 465 THR A O 1
ATOM 3679 N N . ASP A 1 466 ? 28.313 -27.893 3.066 1.00 50.91 466 ASP A N 1
ATOM 3680 C CA . ASP A 1 466 ? 28.682 -26.486 2.885 1.00 50.91 466 ASP A CA 1
ATOM 3681 C C . ASP A 1 466 ? 27.814 -25.840 1.788 1.00 50.91 466 ASP A C 1
ATOM 3683 O O . ASP A 1 466 ? 27.792 -26.304 0.636 1.00 50.91 466 ASP A O 1
ATOM 3687 N N . THR A 1 467 ? 27.130 -24.743 2.108 1.00 45.28 467 THR A N 1
ATOM 3688 C CA . THR A 1 467 ? 26.424 -23.942 1.099 1.00 45.28 467 THR A CA 1
ATOM 3689 C C . THR A 1 467 ? 27.440 -23.165 0.255 1.00 45.28 467 THR A C 1
ATOM 3691 O O . THR A 1 467 ? 28.366 -22.532 0.766 1.00 45.28 467 THR A O 1
ATOM 3694 N N . VAL A 1 468 ? 27.304 -23.217 -1.075 1.00 39.69 468 VAL A N 1
ATOM 3695 C CA . VAL A 1 468 ? 28.237 -22.563 -2.010 1.00 39.69 468 VAL A CA 1
ATOM 3696 C C . VAL A 1 468 ? 28.188 -21.042 -1.825 1.00 39.69 468 VAL A C 1
ATOM 3698 O O . VAL A 1 468 ? 27.295 -20.394 -2.355 1.00 39.69 468 VAL A O 1
ATOM 3701 N N . GLY A 1 469 ? 29.174 -20.478 -1.121 1.00 47.50 469 GLY A N 1
ATOM 3702 C CA . GLY A 1 469 ? 29.285 -19.034 -0.865 1.00 47.50 469 GLY A CA 1
ATOM 3703 C C . GLY A 1 469 ? 29.668 -18.680 0.575 1.00 47.50 469 GLY A C 1
ATOM 3704 O O . GLY A 1 469 ? 30.273 -17.630 0.793 1.00 47.50 469 GLY A O 1
ATOM 3705 N N . GLY A 1 470 ? 29.420 -19.584 1.530 1.00 44.19 470 GLY A N 1
ATOM 3706 C CA . GLY A 1 470 ? 29.835 -19.428 2.923 1.00 44.19 470 GLY A CA 1
ATOM 3707 C C . GLY A 1 470 ? 31.356 -19.487 3.047 1.00 44.19 470 GLY A C 1
ATOM 3708 O O . GLY A 1 470 ? 31.991 -20.489 2.714 1.00 44.19 470 GLY A O 1
ATOM 3709 N N . THR A 1 471 ? 31.979 -18.394 3.484 1.00 42.91 471 THR A N 1
ATOM 3710 C CA . THR A 1 471 ? 33.394 -18.430 3.863 1.00 42.91 471 THR A CA 1
ATOM 3711 C C . THR A 1 471 ? 33.437 -18.654 5.360 1.00 42.91 471 THR A C 1
ATOM 3713 O O . THR A 1 471 ? 33.220 -17.681 6.070 1.00 42.91 471 THR A O 1
ATOM 3716 N N . ALA A 1 472 ? 33.758 -19.880 5.797 1.00 45.19 472 ALA A N 1
ATOM 3717 C CA . ALA A 1 472 ? 33.928 -20.250 7.204 1.00 45.19 472 ALA A CA 1
ATOM 3718 C C . ALA A 1 472 ? 34.846 -19.250 7.932 1.00 45.19 472 ALA A C 1
ATOM 3720 O O . ALA A 1 472 ? 36.080 -19.351 7.900 1.00 45.19 472 ALA A O 1
ATOM 3721 N N . GLY A 1 473 ? 34.247 -18.206 8.491 1.00 45.88 473 GLY A N 1
ATOM 3722 C CA . GLY A 1 473 ? 34.924 -17.003 8.950 1.00 45.88 473 GLY A CA 1
ATOM 3723 C C . GLY A 1 473 ? 34.832 -16.865 10.460 1.00 45.88 473 GLY A C 1
ATOM 3724 O O . GLY A 1 473 ? 33.872 -17.286 11.090 1.00 45.88 473 GLY A O 1
ATOM 3725 N N . THR A 1 474 ? 35.808 -16.192 11.071 1.00 41.00 474 THR A N 1
ATOM 3726 C CA . THR A 1 474 ? 35.901 -15.963 12.530 1.00 41.00 474 THR A CA 1
ATOM 3727 C C . THR A 1 474 ? 34.683 -15.290 13.186 1.00 41.00 474 THR A C 1
ATOM 3729 O O . THR A 1 474 ? 34.641 -15.206 14.411 1.00 41.00 474 THR A O 1
ATOM 3732 N N . TYR A 1 475 ? 33.715 -14.802 12.407 1.00 43.31 475 TYR A N 1
ATOM 3733 C CA . TYR A 1 475 ? 32.466 -14.216 12.900 1.00 43.31 475 TYR A CA 1
ATOM 3734 C C . TYR A 1 475 ? 31.329 -15.240 13.081 1.00 43.31 475 TYR A C 1
ATOM 3736 O O . TYR A 1 475 ? 30.353 -14.922 13.752 1.00 43.31 475 TYR A O 1
ATOM 3744 N N . GLU A 1 476 ? 31.482 -16.472 12.586 1.00 47.59 476 GLU A N 1
ATOM 3745 C CA . GLU A 1 476 ? 30.483 -17.550 12.699 1.00 47.59 476 GLU A CA 1
ATOM 3746 C C . GLU A 1 476 ? 30.398 -18.157 14.105 1.00 47.59 476 GLU A C 1
ATOM 3748 O O . GLU A 1 476 ? 29.357 -18.665 14.498 1.00 47.59 476 GLU A O 1
ATOM 3753 N N . TYR A 1 477 ? 31.453 -18.040 14.921 1.00 37.59 477 TYR A N 1
ATOM 3754 C CA . TYR A 1 477 ? 31.467 -18.578 16.292 1.00 37.59 477 TYR A CA 1
ATOM 3755 C C . TYR A 1 477 ? 30.509 -17.841 17.251 1.00 37.59 477 TYR A C 1
ATOM 3757 O O . TYR A 1 477 ? 30.299 -18.279 18.380 1.00 37.59 477 TYR A O 1
ATOM 3765 N N . PHE A 1 478 ? 29.976 -16.685 16.843 1.00 36.75 478 PHE A N 1
ATOM 3766 C CA . PHE A 1 478 ? 29.144 -15.824 17.688 1.00 36.75 478 PHE A CA 1
ATOM 3767 C C . PHE A 1 478 ? 27.710 -15.653 17.180 1.00 36.75 478 PHE A C 1
ATOM 3769 O O . PHE A 1 478 ? 26.990 -14.831 17.750 1.00 36.75 478 PHE A O 1
ATOM 3776 N N . ASN A 1 479 ? 27.296 -16.391 16.146 1.00 28.81 479 ASN A N 1
ATOM 3777 C CA . ASN A 1 479 ? 25.891 -16.431 15.755 1.00 28.81 479 ASN A CA 1
ATOM 3778 C C . ASN A 1 479 ? 25.207 -17.559 16.561 1.00 28.81 479 ASN A C 1
ATOM 3780 O O . ASN A 1 479 ? 25.606 -18.711 16.391 1.00 28.81 479 ASN A O 1
ATOM 3784 N N . PRO A 1 480 ? 24.327 -17.235 17.527 1.00 33.44 480 PRO A N 1
ATOM 3785 C CA . PRO A 1 480 ? 23.718 -18.212 18.431 1.00 33.44 480 PRO A CA 1
ATOM 3786 C C . PRO A 1 480 ? 22.735 -19.160 17.748 1.00 33.44 480 PRO A C 1
ATOM 3788 O O . PRO A 1 480 ? 22.135 -18.756 16.727 1.00 33.44 480 PRO A O 1
#